Protein AF-A0A8H7N4Q5-F1 (afdb_monomer)

Organism: Bionectria ochroleuca (NCBI:txid29856)

Foldseek 3Di:
DLVVVVVVCVVCLVPDDLVVLLVVLVVLLVVCLVDVPPCPSSLVSNLSSLVSCLPDPHNLSSLVSLLCCQLRPQVPLVSNLVNLDVSSLVSDDLVSSLVSLVSSLVSVLVLLQVQQVVVVVDPDDDPDPRSHDLSNLLSSLVVLPDDPSYDLVRSLVSLLSQQVRDPQLSSLLSSLLSLLRSCVVVQHDPSSLVSCLVRLLQLLLAQHNNDRDDVVQLVQLVVLHDADFGDPDPDCSGSLSSLADDPPDQHRPSSLVSNLVSFQSQLVNVLSRQLSLCVSVPNNVCSVLDQRGHLCLQSLLSSVVSDDLLPDDPVSLCRLLSLLLCLLVPDPSLVVVLVVLVVPPVNCPDRSSVSSCVRRVDDNLRSCVSPLLVLQVSQQNLLPDDPPDPSSVPVLVVSLVSLLSQLVSCQQQVPQVSNVVSLVSRDFQAQPDDGRRPSSLVSLVVLLVVLVVQPDPVQVPDCPHGVNHGYDSLVSLLSNQHQHPDDLVSLLVSLVSLLVQLCVLQPDPDDSVVSLVVSLVSCVPRDDLVCLLSNLLNLLACVPAPDLVDGGSSNLSSNVSSLCSCVDPSNVPPPPDDDPVVVVSVVSVVVSLVCLCVRPDVSSVVSSVVNVVVVD

Solvent-accessible surface area (backbone atoms only — not comparable to full-atom values): 34608 Å² total; per-residue (Å²): 111,64,66,61,51,52,51,51,50,64,76,37,54,94,76,55,59,67,66,60,52,41,53,50,42,53,55,50,52,54,48,45,70,77,47,69,85,82,42,81,61,50,60,59,50,45,51,50,46,40,50,54,27,33,75,41,100,55,26,68,65,23,48,62,56,53,38,54,45,54,55,72,40,34,89,48,45,76,56,40,54,71,68,64,35,72,68,50,49,72,55,32,55,60,69,58,30,31,52,44,53,53,56,38,49,53,45,48,38,51,43,32,42,53,44,49,53,48,62,73,66,56,93,63,93,68,82,72,76,70,62,63,44,59,68,49,54,49,43,53,43,54,60,64,53,93,48,96,46,58,56,70,69,58,42,50,54,52,41,52,49,44,50,76,32,50,86,52,59,73,51,43,52,42,38,48,52,44,46,54,49,50,30,63,75,66,74,55,42,66,66,51,51,51,51,42,55,70,62,42,33,62,33,38,20,32,58,13,65,88,59,51,77,50,74,68,51,53,55,41,28,76,72,71,49,68,70,83,65,62,61,80,75,86,54,68,83,38,62,43,44,64,38,42,71,54,92,95,47,92,61,56,69,63,37,52,52,52,40,52,51,18,42,54,51,12,11,54,53,37,45,57,49,50,35,54,55,31,42,75,73,74,44,46,89,61,42,82,78,58,66,57,46,34,89,54,57,67,60,53,45,56,54,56,70,74,46,59,79,81,76,60,50,72,68,64,52,47,37,55,51,48,41,34,51,39,55,65,62,59,52,68,70,58,52,52,50,51,50,53,37,62,71,35,62,72,45,36,71,33,67,67,31,40,52,52,42,72,70,68,68,55,51,64,66,56,31,33,70,67,38,49,50,55,36,22,51,52,37,47,64,55,52,77,57,78,94,81,50,83,73,58,56,53,58,52,52,50,31,46,51,48,55,50,53,56,41,49,54,20,45,62,66,32,37,56,69,59,33,51,56,54,56,70,44,44,62,66,61,45,90,89,49,85,68,46,13,68,56,42,58,49,48,47,51,51,52,42,53,54,54,55,71,62,63,37,73,67,49,73,70,42,92,83,31,84,41,78,41,78,76,78,52,63,68,54,54,56,58,65,64,65,71,64,88,91,45,76,69,40,40,49,55,42,34,49,52,50,50,50,52,37,40,60,51,49,55,86,81,53,91,36,65,70,63,48,52,51,53,51,54,48,50,70,68,68,56,52,65,88,52,33,61,61,34,20,49,57,39,40,40,72,87,76,49,97,34,90,90,62,62,49,72,32,54,54,52,35,36,50,51,17,52,50,46,62,69,34,73,65,57,78,72,64,88,83,67,72,68,72,67,49,54,53,55,50,49,52,48,50,54,42,39,51,53,26,54,68,41,97,46,65,68,46,24,52,51,27,52,59,51,52,70,71,77,106

Sequence (616 aa):
MFDKIVSSLRLNRARLPPQLLAGLGISILRRIREDPVKIEGAYGLFYMIVRMLSDGPQPSLASPLIKEFIVEVPRASDWHQYLLSSHHLNQLEPQDAEAFIESLSGGIVEKLRLQKAREASETGHTVSESLLRVSTVKSVEQLLRGNSFTTPQKAVNILAEILRHSSHNEIQVAAIKALIGLLIDDGGNVEVFQLLEQYAMPIASALNERHPDIESEWKTASSGGELPLVDHSQDGHTVLGMLMPRKHKPCSDALLKLATRALRISSQTNSRWLVLFMEKYGFGNGASILPRIPTCPEKFLELLRQKAPHSISVEDFTMIRDYVLFLLDQPKDIREFTTYVQNNRKLASSNTGRHWLHLWSKTSKEALDLGGGWAAEMLASWGTTSQNDGKTSNISSMAEDFVLRMAEIAISRGDLALFDDIVSRIPANDPGGVQGSAGSGRVIKQLITRIDELRTPEWQADHHRRPFALPNTLHLRLRLLDLSHGDSGAVSAFAEMIVQLLREITTGGRLYYDEFEIIRTHIMATVPKQSAQSLAIALGSLDKLDSRATPTPADHLRTKLAAELLDSDKFNKENNSNGEAKEKTGLEIWEMLNKWSMSPIEEFRNLAWQMNAQVR

Mean predicted aligned error: 11.61 Å

Secondary structure (DSSP, 8-state):
-HHHHHHHHHHTGGGS-HHHHHHHHHHHHHHHHH-TTS-HHHHHHHHHHHHHHHTSS-GGGHHHHHHHHHHH-GGGHHHHHHHS-HHHHHHS-HHHHHHHHHHHHHHHHHHHHHHHHHHHH--S---PPPSS-HHHHHHHHHHHSS-TTS-HHHHHHHHHHHHHH---HHHHHHHHHHHHHHHHHTT--HHHHHHHHHHHHHHHTSS-TTSPPPHHHHHHHHTT-PPPPPP----TTSHHHHHSPPTTSPPPHHHHHHHHHHHHHHHHHHHHHHHHHHHHTT-GGGGGGPPP--S-HHHHHHHHHTS-GGG--HHHHHHHHHHHHHHHT--HHHHHHHHHHHH-HHHHHSHHHHHHHHHH---HHHHHHTTHHHHHHHHHHTTSS-TT-HHHHHHHHHHHHHHHHHHHHHHHHT-HHHHHHHHHHSPP--TTSS---HHHHHHHHHHHHHHHHH--HHHHH-TT-SSS----SHHHHHHT----TT-HHHHHHHHHHHHHHHHHHHTTS---HHHHHHHHHHHHHHS-HHHHHHHHHHHH-GGG-S-SSS--HHHHHHHHHHHHHHHSHHHHS---S-HHHHHHHHHHHHHHHHHHHT-SSHHHHHHHHHHHHHH-

Nearest PDB structures (foldseek):
  7n6g-assembly1_6D  TM=2.034E-01  e=8.774E-03  Chlamydomonas reinhardtii
  3vld-assembly1_A  TM=1.663E-01  e=3.682E-02  Saccharomyces cerevisiae S288C
  8fo9-assembly1_E  TM=1.716E-01  e=2.191E-01  Homo sapiens
  8fo9-assembly1_F  TM=1.733E-01  e=3.769E-01  Homo sapiens
  8amz-assembly1_N  TM=1.237E-01  e=2.027E-01  Spinacia oleracea

pLDDT: mean 83.38, std 12.18, range [40.94, 96.69]

Radius of gyration: 37.38 Å; Cα contacts (8 Å, |Δi|>4): 659; chains: 1; bounding box: 86×70×101 Å

Structure (mmCIF, N/CA/C/O backbone):
data_AF-A0A8H7N4Q5-F1
#
_entry.id   AF-A0A8H7N4Q5-F1
#
loop_
_atom_site.group_PDB
_atom_site.id
_atom_site.type_symbol
_atom_site.label_atom_id
_atom_site.label_alt_id
_atom_site.label_comp_id
_atom_site.label_asym_id
_atom_site.label_entity_id
_atom_site.label_seq_id
_atom_site.pdbx_PDB_ins_code
_atom_site.Cartn_x
_atom_site.Cartn_y
_atom_site.Cartn_z
_atom_site.occupancy
_atom_site.B_iso_or_equiv
_atom_site.auth_seq_id
_atom_site.auth_comp_id
_atom_site.auth_asym_id
_atom_site.auth_atom_id
_atom_site.pdbx_PDB_model_num
ATOM 1 N N . MET A 1 1 ? -49.657 16.319 34.314 1.00 62.94 1 MET A N 1
ATOM 2 C CA . MET A 1 1 ? -49.141 16.678 35.663 1.00 62.94 1 MET A CA 1
ATOM 3 C C . MET A 1 1 ? -47.708 17.197 35.577 1.00 62.94 1 MET A C 1
ATOM 5 O O . MET A 1 1 ? -47.465 18.291 36.067 1.00 62.94 1 MET A O 1
ATOM 9 N N . PHE A 1 2 ? -46.801 16.473 34.910 1.00 66.31 2 PHE A N 1
ATOM 10 C CA . PHE A 1 2 ? -45.410 16.892 34.692 1.00 66.31 2 PHE A CA 1
ATOM 11 C C . PHE A 1 2 ? -45.270 18.270 34.029 1.00 66.31 2 PHE A C 1
ATOM 13 O O . PHE A 1 2 ? -44.532 19.091 34.557 1.00 66.31 2 PHE A O 1
ATOM 20 N N . ASP A 1 3 ? -46.056 18.591 32.997 1.00 67.31 3 ASP A N 1
ATOM 21 C CA . ASP A 1 3 ? -45.980 19.913 32.346 1.00 67.31 3 ASP A CA 1
ATOM 22 C C . ASP A 1 3 ? -46.305 21.073 33.290 1.00 67.31 3 ASP A C 1
ATOM 24 O O . ASP A 1 3 ? -45.634 22.097 33.270 1.00 67.31 3 ASP A O 1
ATOM 28 N N . LYS A 1 4 ? -47.277 20.897 34.196 1.00 73.75 4 LYS A N 1
ATOM 29 C CA . LYS A 1 4 ? -47.608 21.913 35.210 1.00 73.75 4 LYS A CA 1
ATOM 30 C C . LYS A 1 4 ? -46.471 22.098 36.219 1.00 73.75 4 LYS A C 1
ATOM 32 O O . LYS A 1 4 ? -46.204 23.222 36.629 1.00 73.75 4 LYS A O 1
ATOM 37 N N . ILE A 1 5 ? -45.789 21.015 36.602 1.00 74.50 5 ILE A N 1
ATOM 38 C CA . ILE A 1 5 ? -44.610 21.067 37.483 1.00 74.50 5 ILE A CA 1
ATOM 39 C C . ILE A 1 5 ? -43.446 21.756 36.759 1.00 74.50 5 ILE A C 1
ATOM 41 O O . ILE A 1 5 ? -42.813 22.643 37.323 1.00 74.50 5 ILE A O 1
ATOM 45 N N . VAL A 1 6 ? -43.213 21.409 35.492 1.00 74.00 6 VAL A N 1
ATOM 46 C CA . VAL A 1 6 ? -42.196 22.016 34.623 1.00 74.00 6 VAL A CA 1
ATOM 47 C C . VAL A 1 6 ? -42.422 23.520 34.461 1.00 74.00 6 VAL A C 1
ATOM 49 O O . VAL A 1 6 ? -41.497 24.303 34.682 1.00 74.00 6 VAL A O 1
ATOM 52 N N . SER A 1 7 ? -43.646 23.945 34.140 1.00 75.69 7 SER A N 1
ATOM 53 C CA . SER A 1 7 ? -44.006 25.361 34.028 1.00 75.69 7 SER A CA 1
ATOM 54 C C . SER A 1 7 ? -43.791 26.108 35.346 1.00 75.69 7 SER A C 1
ATOM 56 O O . SER A 1 7 ? -43.172 27.171 35.346 1.00 75.69 7 SER A O 1
ATOM 58 N N . SER A 1 8 ? -44.222 25.536 36.475 1.00 78.44 8 SER A N 1
ATOM 59 C CA . SER A 1 8 ? -44.041 26.141 37.801 1.00 78.44 8 SER A CA 1
ATOM 60 C C . SER A 1 8 ? -42.573 26.259 38.215 1.00 78.44 8 SER A C 1
ATOM 62 O O . SER A 1 8 ? -42.184 27.285 38.773 1.00 78.44 8 SER A O 1
ATOM 64 N N . LEU A 1 9 ? -41.741 25.254 37.921 1.00 80.75 9 LEU A N 1
ATOM 65 C CA . LEU A 1 9 ? -40.300 25.297 38.196 1.00 80.75 9 LEU A CA 1
ATOM 66 C C . LEU A 1 9 ? -39.594 26.351 37.334 1.00 80.75 9 LEU A C 1
ATOM 68 O O . LEU A 1 9 ? -38.757 27.093 37.842 1.00 80.75 9 LEU A O 1
ATOM 72 N N . ARG A 1 10 ? -39.970 26.485 36.055 1.00 76.69 10 ARG A N 1
ATOM 73 C CA . ARG A 1 10 ? -39.431 27.536 35.172 1.00 76.69 10 ARG A CA 1
ATOM 74 C C . ARG A 1 10 ? -39.797 28.939 35.655 1.00 76.69 10 ARG A C 1
ATOM 76 O O . ARG A 1 10 ? -38.920 29.794 35.721 1.00 76.69 10 ARG A O 1
ATOM 83 N N . LEU A 1 11 ? -41.057 29.154 36.037 1.00 80.50 11 LEU A N 1
ATOM 84 C CA . LEU A 1 11 ? -41.556 30.436 36.555 1.00 80.50 11 LEU A CA 1
ATOM 85 C C . LEU A 1 11 ? -40.876 30.857 37.867 1.00 80.50 11 LEU A C 1
ATOM 87 O O . LEU A 1 11 ? -40.708 32.047 38.111 1.00 80.50 11 LEU A O 1
ATOM 91 N N . ASN A 1 12 ? -40.461 29.896 38.698 1.00 80.00 12 ASN A N 1
ATOM 92 C CA . ASN A 1 12 ? -39.886 30.161 40.020 1.00 80.00 12 ASN A CA 1
ATOM 93 C C . ASN A 1 12 ? -38.372 29.928 40.107 1.00 80.00 12 ASN A C 1
ATOM 95 O O . ASN A 1 12 ? -37.821 29.956 41.205 1.00 80.00 12 ASN A O 1
ATOM 99 N N . ARG A 1 13 ? -37.678 29.741 38.977 1.00 76.81 13 ARG A N 1
ATOM 100 C CA . ARG A 1 13 ? -36.248 29.390 38.936 1.00 76.81 13 ARG A CA 1
ATOM 101 C C . ARG A 1 13 ? -35.364 30.301 39.797 1.00 76.81 13 ARG A C 1
ATOM 103 O O . ARG A 1 13 ? -34.498 29.805 40.501 1.00 76.81 13 ARG A O 1
ATOM 110 N N . ALA A 1 14 ? -35.604 31.612 39.778 1.00 74.75 14 ALA A N 1
ATOM 111 C CA . ALA A 1 14 ? -34.813 32.587 40.537 1.00 74.75 14 ALA A CA 1
ATOM 112 C C . ALA A 1 14 ? -35.084 32.581 42.057 1.00 74.75 14 ALA A C 1
ATOM 114 O O . ALA A 1 14 ? -34.340 33.199 42.811 1.00 74.75 14 ALA A O 1
ATOM 115 N N . ARG A 1 15 ? -36.161 31.927 42.513 1.00 80.81 15 ARG A N 1
ATOM 116 C CA . ARG A 1 15 ? -36.618 31.931 43.915 1.00 80.81 15 ARG A CA 1
ATOM 117 C C . ARG A 1 15 ? -36.432 30.589 44.621 1.00 80.81 15 ARG A C 1
ATOM 119 O O . ARG A 1 15 ? -36.714 30.495 45.811 1.00 80.81 15 ARG A O 1
ATOM 126 N N . LEU A 1 16 ? -36.008 29.550 43.902 1.00 83.06 16 LEU A N 1
ATOM 127 C CA . LEU A 1 16 ? -35.863 28.204 44.445 1.00 83.06 16 LEU A CA 1
ATOM 128 C C . LEU A 1 16 ? -34.433 27.981 44.962 1.00 83.06 16 LEU A C 1
ATOM 130 O O . LEU A 1 16 ? -33.490 28.082 44.177 1.00 83.06 16 LEU A O 1
ATOM 134 N N . PRO A 1 17 ? -34.257 27.631 46.251 1.00 88.81 17 PRO A N 1
ATOM 135 C CA . PRO A 1 17 ? -32.972 27.195 46.779 1.00 88.81 17 PRO A CA 1
ATOM 136 C C . PRO A 1 17 ? -32.416 25.996 45.988 1.00 88.81 17 PRO A C 1
ATOM 138 O O . PRO A 1 17 ? -33.140 25.006 45.811 1.00 88.81 17 PRO A O 1
ATOM 141 N N . PRO A 1 18 ? -31.141 26.028 45.555 1.00 88.25 18 PRO A N 1
ATOM 142 C CA . PRO A 1 18 ? -30.513 24.929 44.820 1.00 88.25 18 PRO A CA 1
ATOM 143 C C . PRO A 1 18 ? -30.607 23.574 45.537 1.00 88.25 18 PRO A C 1
ATOM 145 O O . PRO A 1 18 ? -30.792 22.541 44.901 1.00 88.25 18 PRO A O 1
ATOM 148 N N . GLN A 1 19 ? -30.571 23.564 46.871 1.00 90.44 19 GLN A N 1
ATOM 149 C CA . GLN A 1 19 ? -30.644 22.345 47.680 1.00 90.44 19 GLN A CA 1
ATOM 150 C C . GLN A 1 19 ? -32.019 21.667 47.589 1.00 90.44 19 GLN A C 1
ATOM 152 O O . GLN A 1 19 ? -32.104 20.440 47.563 1.00 90.44 19 GLN A O 1
ATOM 157 N N . LEU A 1 20 ? -33.102 22.449 47.490 1.00 89.50 20 LEU A N 1
ATOM 158 C CA . LEU A 1 20 ? -34.448 21.901 47.300 1.00 89.50 20 LEU A CA 1
ATOM 159 C C . LEU A 1 20 ? -34.611 21.310 45.896 1.00 89.50 20 LEU A C 1
ATOM 161 O O . LEU A 1 20 ? -35.220 20.251 45.744 1.00 89.50 20 LEU A O 1
ATOM 165 N N . LEU A 1 21 ? -34.028 21.957 44.881 1.00 90.06 21 LEU A N 1
ATOM 166 C CA . LEU A 1 21 ? -33.982 21.421 43.519 1.00 90.06 21 LEU A CA 1
ATOM 167 C C . LEU A 1 21 ? -33.181 20.113 43.456 1.00 90.06 21 LEU A C 1
ATOM 169 O O . LEU A 1 21 ? -33.646 19.151 42.847 1.00 90.06 21 LEU A O 1
ATOM 173 N N . ALA A 1 22 ? -32.034 20.043 44.137 1.00 91.38 22 ALA A N 1
ATOM 174 C CA . ALA A 1 22 ? -31.241 18.821 44.240 1.00 91.38 22 ALA A CA 1
ATOM 175 C C . ALA A 1 22 ? -32.024 17.691 44.931 1.00 91.38 22 ALA A C 1
ATOM 177 O O . ALA A 1 22 ? -32.114 16.589 44.391 1.00 91.38 22 ALA A O 1
ATOM 178 N N . GLY A 1 23 ? -32.679 17.973 46.063 1.00 91.56 23 GLY A N 1
ATOM 179 C CA . GLY A 1 23 ? -33.530 17.003 46.762 1.00 91.56 23 GLY A CA 1
ATOM 180 C C . GLY A 1 23 ? -34.697 16.492 45.906 1.00 91.56 23 GLY A C 1
ATOM 181 O O . GLY A 1 23 ? -34.999 15.295 45.908 1.00 91.56 23 GLY A O 1
ATOM 182 N N . LEU A 1 24 ? -35.316 17.371 45.110 1.00 90.25 24 LEU A N 1
ATOM 183 C CA . LEU A 1 24 ? -36.332 16.976 44.133 1.00 90.25 24 LEU A CA 1
ATOM 184 C C . LEU A 1 24 ? -35.741 16.065 43.044 1.00 90.25 24 LEU A C 1
ATOM 186 O O . LEU A 1 24 ? -36.353 15.052 42.703 1.00 90.25 24 LEU A O 1
ATOM 190 N N . GLY A 1 25 ? -34.544 16.390 42.546 1.00 91.31 25 GLY A N 1
ATOM 191 C CA . GLY A 1 25 ? -33.786 15.566 41.604 1.00 91.31 25 GLY A CA 1
ATOM 192 C C . GLY A 1 25 ? -33.529 14.151 42.128 1.00 91.31 25 GLY A C 1
ATOM 193 O O . GLY A 1 25 ? -33.830 13.190 41.423 1.00 91.31 25 GLY A O 1
ATOM 194 N N . ILE A 1 26 ? -33.083 14.010 43.384 1.00 92.50 26 ILE A N 1
ATOM 195 C CA . ILE A 1 26 ? -32.882 12.706 44.051 1.00 92.50 26 ILE A CA 1
ATOM 196 C C . ILE A 1 26 ? -34.194 11.913 44.093 1.00 92.50 26 ILE A C 1
ATOM 198 O O . ILE A 1 26 ? -34.231 10.723 43.775 1.00 92.50 26 ILE A O 1
ATOM 202 N N . SER A 1 27 ? -35.295 12.568 44.473 1.00 90.31 27 SER A N 1
ATOM 203 C CA . SER A 1 27 ? -36.607 11.920 44.575 1.00 90.31 27 SER A CA 1
ATOM 204 C C . SER A 1 27 ? -37.104 11.399 43.222 1.00 90.31 27 SER A C 1
ATOM 206 O O . SER A 1 27 ? -37.611 10.280 43.131 1.00 90.31 27 SER A O 1
ATOM 208 N N . ILE A 1 28 ? -36.913 12.181 42.155 1.00 89.38 28 ILE A N 1
ATOM 209 C CA . ILE A 1 28 ? -37.275 11.778 40.791 1.00 89.38 28 ILE A CA 1
ATOM 210 C C . ILE A 1 28 ? -36.372 10.652 40.302 1.00 89.38 28 ILE A C 1
ATOM 212 O O . ILE A 1 28 ? -36.878 9.683 39.744 1.00 89.38 28 ILE A O 1
ATOM 216 N N . LEU A 1 29 ? -35.066 10.743 40.546 1.00 89.56 29 LEU A N 1
ATOM 217 C CA . LEU A 1 29 ? -34.111 9.715 40.149 1.00 89.56 29 LEU A CA 1
ATOM 218 C C . LEU A 1 29 ? -34.430 8.359 40.781 1.00 89.56 29 LEU A C 1
ATOM 220 O O . LEU A 1 29 ? -34.470 7.342 40.093 1.00 89.56 29 LEU A O 1
ATOM 224 N N . ARG A 1 30 ? -34.726 8.350 42.083 1.00 89.12 30 ARG A N 1
ATOM 225 C CA . ARG A 1 30 ? -35.171 7.148 42.792 1.00 89.12 30 ARG A CA 1
ATOM 226 C C . ARG A 1 30 ? -36.423 6.554 42.150 1.00 89.12 30 ARG A C 1
ATOM 228 O O . ARG A 1 30 ? -36.472 5.356 41.897 1.00 89.12 30 ARG A O 1
ATOM 235 N N . ARG A 1 31 ? -37.389 7.399 41.787 1.00 86.19 31 ARG A N 1
ATOM 236 C CA . ARG A 1 31 ? -38.622 6.957 41.127 1.00 86.19 31 ARG A CA 1
ATOM 237 C C . ARG A 1 31 ? -38.391 6.407 39.714 1.00 86.19 31 ARG A C 1
ATOM 239 O O . ARG A 1 31 ? -39.051 5.449 39.331 1.00 86.19 31 ARG A O 1
ATOM 246 N N . ILE A 1 32 ? -37.447 6.979 38.961 1.00 87.06 32 ILE A N 1
ATOM 247 C CA . ILE A 1 32 ? -37.017 6.465 37.648 1.00 87.06 32 ILE A CA 1
ATOM 248 C C . ILE A 1 32 ? -36.441 5.049 37.779 1.00 87.06 32 ILE A C 1
ATOM 250 O O . ILE A 1 32 ? -36.684 4.211 36.916 1.00 87.06 32 ILE A O 1
ATOM 254 N N . ARG A 1 33 ? -35.689 4.770 38.849 1.00 84.25 33 ARG A N 1
ATOM 255 C CA . ARG A 1 33 ? -35.104 3.442 39.092 1.00 84.25 33 ARG A CA 1
ATOM 256 C C . ARG A 1 33 ? -36.136 2.399 39.500 1.00 84.25 33 ARG A C 1
ATOM 258 O O . ARG A 1 33 ? -36.016 1.249 39.098 1.00 84.25 33 ARG A O 1
ATOM 265 N N . GLU A 1 34 ? -37.123 2.798 40.298 1.00 84.50 34 GLU A N 1
ATOM 266 C CA . GLU A 1 34 ? -38.182 1.907 40.782 1.00 84.50 34 GLU A CA 1
ATOM 267 C C . GLU A 1 34 ? -39.149 1.480 39.659 1.00 84.50 34 GLU A C 1
ATOM 269 O O . GLU A 1 34 ? -39.581 0.329 39.643 1.00 84.50 34 GLU A O 1
ATOM 274 N N . ASP A 1 35 ? -39.480 2.367 38.707 1.00 78.12 35 ASP A N 1
ATOM 275 C CA . ASP A 1 35 ? -40.382 2.054 37.581 1.00 78.12 35 ASP A CA 1
ATOM 276 C C . ASP A 1 35 ? -39.985 2.802 36.281 1.00 78.12 35 ASP A C 1
ATOM 278 O O . ASP A 1 35 ? -40.577 3.832 35.936 1.00 78.12 35 ASP A O 1
ATOM 282 N N . PRO A 1 36 ? -38.981 2.303 35.532 1.00 65.44 36 PRO A N 1
ATOM 283 C CA . PRO A 1 36 ? -38.432 2.991 34.359 1.00 65.44 36 PRO A CA 1
ATOM 284 C C . PRO A 1 36 ? -39.371 3.025 33.139 1.00 65.44 36 PRO A C 1
ATOM 286 O O . PRO A 1 36 ? -39.153 3.821 32.231 1.00 65.44 36 PRO A O 1
ATOM 289 N N . VAL A 1 37 ? -40.414 2.185 33.091 1.00 59.22 37 VAL A N 1
ATOM 290 C CA . VAL A 1 37 ? -41.294 2.036 31.911 1.00 59.22 37 VAL A CA 1
ATOM 291 C C . VAL A 1 37 ? -42.506 2.976 31.965 1.00 59.22 37 VAL A C 1
ATOM 293 O O . VAL A 1 37 ? -43.050 3.334 30.925 1.00 59.22 37 VAL A O 1
ATOM 296 N N . LYS A 1 38 ? -42.937 3.423 33.155 1.00 63.50 38 LYS A N 1
ATOM 297 C CA . LYS A 1 38 ? -44.195 4.182 33.316 1.00 63.50 38 LYS A CA 1
ATOM 298 C C . LYS A 1 38 ? -44.069 5.704 33.341 1.00 63.50 38 LYS A C 1
ATOM 300 O O . LYS A 1 38 ? -45.084 6.383 33.504 1.00 63.50 38 LYS A O 1
ATOM 305 N N . ILE A 1 39 ? -42.867 6.271 33.225 1.00 64.88 39 ILE A N 1
ATOM 306 C CA . ILE A 1 39 ? -42.674 7.709 33.462 1.00 64.88 39 ILE A CA 1
ATOM 307 C C . ILE A 1 39 ? -41.855 8.375 32.357 1.00 64.88 39 ILE A C 1
ATOM 309 O O . ILE A 1 39 ? -40.811 8.970 32.598 1.00 64.88 39 ILE A O 1
ATOM 313 N N . GLU A 1 40 ? -42.381 8.338 31.135 1.00 60.47 40 GLU A N 1
ATOM 314 C CA . GLU A 1 40 ? -41.796 8.983 29.949 1.00 60.47 40 GLU A CA 1
ATOM 315 C C . GLU A 1 40 ? -41.497 10.488 30.177 1.00 60.47 40 GLU A C 1
ATOM 317 O O . GLU A 1 40 ? -40.496 11.020 29.703 1.00 60.47 40 GLU A O 1
ATOM 322 N N . GLY A 1 41 ? -42.287 11.163 31.026 1.00 74.56 41 GLY A N 1
ATOM 323 C CA . GLY A 1 41 ? -42.053 12.552 31.447 1.00 74.56 41 GLY A CA 1
ATOM 324 C C . GLY A 1 41 ? -41.013 12.760 32.562 1.00 74.56 41 GLY A C 1
ATOM 325 O O . GLY A 1 41 ? -40.588 13.895 32.786 1.00 74.56 41 GLY A O 1
ATOM 326 N N . ALA A 1 42 ? -40.583 11.711 33.276 1.00 83.56 42 ALA A N 1
ATOM 327 C CA . ALA A 1 42 ? -39.616 11.845 34.371 1.00 83.56 42 ALA A CA 1
ATOM 328 C C . ALA A 1 42 ? -38.197 12.090 33.872 1.00 83.56 42 ALA A C 1
ATOM 330 O O . ALA A 1 42 ? -37.493 12.868 34.507 1.00 83.56 42 ALA A O 1
ATOM 331 N N . TYR A 1 43 ? -37.789 11.501 32.743 1.00 87.00 43 TYR A N 1
ATOM 332 C CA . TYR A 1 43 ? -36.478 11.787 32.152 1.00 87.00 43 TYR A CA 1
ATOM 333 C C . TYR A 1 43 ? -36.357 13.260 31.755 1.00 87.00 43 TYR A C 1
ATOM 335 O O . TYR A 1 43 ? -35.387 13.920 32.122 1.00 87.00 43 TYR A O 1
ATOM 343 N N . GLY A 1 44 ? -37.391 13.810 31.107 1.00 85.62 44 GLY A N 1
ATOM 344 C CA . GLY A 1 44 ? -37.446 15.230 30.757 1.00 85.62 44 GLY A CA 1
ATOM 345 C C . GLY A 1 44 ? -37.467 16.151 31.981 1.00 85.62 44 GLY A C 1
ATOM 346 O O . GLY A 1 44 ? -36.756 17.157 32.005 1.00 85.62 44 GLY A O 1
ATOM 347 N N . LEU A 1 45 ? -38.233 15.803 33.025 1.00 86.69 45 LEU A N 1
ATOM 348 C CA . LEU A 1 45 ? -38.246 16.567 34.277 1.00 86.69 45 LEU A CA 1
ATOM 349 C C . LEU A 1 45 ? -36.889 16.503 34.995 1.00 86.69 45 LEU A C 1
ATOM 351 O O . LEU A 1 45 ? -36.400 17.532 35.457 1.00 86.69 45 LEU A O 1
ATOM 355 N N . PHE A 1 46 ? -36.275 15.320 35.064 1.00 90.69 46 PHE A N 1
ATOM 356 C CA . PHE A 1 46 ? -34.955 15.116 35.652 1.00 90.69 46 PHE A CA 1
ATOM 357 C C . PHE A 1 46 ? -33.890 15.927 34.911 1.00 90.69 46 PHE A C 1
ATOM 359 O O . PHE A 1 46 ? -33.180 16.712 35.536 1.00 90.69 46 PHE A O 1
ATOM 366 N N . TYR A 1 47 ? -33.846 15.825 33.579 1.00 89.31 47 TYR A N 1
ATOM 367 C CA . TYR A 1 47 ? -32.955 16.617 32.732 1.00 89.31 47 TYR A CA 1
ATOM 368 C C . TYR A 1 47 ? -33.131 18.121 32.965 1.00 89.31 47 TYR A C 1
ATOM 370 O O . TYR A 1 47 ? -32.151 18.849 33.109 1.00 89.31 47 TYR A O 1
ATOM 378 N N . MET A 1 48 ? -34.374 18.600 33.053 1.00 87.88 48 MET A N 1
ATOM 379 C CA . MET A 1 48 ? -34.640 20.011 33.322 1.00 87.88 48 MET A CA 1
ATOM 380 C C . MET A 1 48 ? -34.126 20.444 34.702 1.00 87.88 48 MET A C 1
ATOM 382 O O . MET A 1 48 ? -33.555 21.527 34.809 1.00 87.88 48 MET A O 1
ATOM 386 N N . ILE A 1 49 ? -34.320 19.630 35.744 1.00 89.94 49 ILE A N 1
ATOM 387 C CA . ILE A 1 49 ? -33.817 19.928 37.095 1.00 89.94 49 ILE A CA 1
ATOM 388 C C . ILE A 1 49 ? -32.294 19.979 37.096 1.00 89.94 49 ILE A C 1
ATOM 390 O O . ILE A 1 49 ? -31.728 20.947 37.597 1.00 89.94 49 ILE A O 1
ATOM 394 N N . VAL A 1 50 ? -31.643 18.986 36.487 1.00 90.88 50 VAL A N 1
ATOM 395 C CA . VAL A 1 50 ? -30.187 18.972 36.327 1.00 90.88 50 VAL A CA 1
ATOM 396 C C . VAL A 1 50 ? -29.724 20.236 35.614 1.00 90.88 50 VAL A C 1
ATOM 398 O O . VAL A 1 50 ? -28.866 20.936 36.131 1.00 90.88 50 VAL A O 1
ATOM 401 N N . ARG A 1 51 ? -30.347 20.602 34.491 1.00 89.44 51 ARG A N 1
ATOM 402 C CA . ARG A 1 51 ? -29.994 21.816 33.748 1.00 89.44 51 ARG A CA 1
ATOM 403 C C . ARG A 1 51 ? -30.175 23.090 34.578 1.00 89.44 51 ARG A C 1
ATOM 405 O O . ARG A 1 51 ? -29.339 23.981 34.510 1.00 89.44 51 ARG A O 1
ATOM 412 N N . MET A 1 52 ? -31.238 23.184 35.379 1.00 88.12 52 MET A N 1
ATOM 413 C CA . MET A 1 52 ? -31.445 24.324 36.281 1.00 88.12 52 MET A CA 1
ATOM 414 C C . MET A 1 52 ? -30.368 24.418 37.365 1.00 88.12 52 MET A C 1
ATOM 416 O O . MET A 1 52 ? -29.995 25.532 37.727 1.00 88.12 52 MET A O 1
ATOM 420 N N . LEU A 1 53 ? -29.888 23.279 37.871 1.00 90.44 53 LEU A N 1
ATOM 421 C CA . LEU A 1 53 ? -28.776 23.221 38.818 1.00 90.44 53 LEU A CA 1
ATOM 422 C C . LEU A 1 53 ? -27.457 23.603 38.137 1.00 90.44 53 LEU A C 1
ATOM 424 O O . LEU A 1 53 ? -26.758 24.471 38.646 1.00 90.44 53 LEU A O 1
ATOM 428 N N . SER A 1 54 ? -27.161 23.023 36.969 1.00 90.12 54 SER A N 1
ATOM 429 C CA . SER A 1 54 ? -25.952 23.296 36.181 1.00 90.12 54 SER A CA 1
ATOM 430 C C . SER A 1 54 ? -25.833 24.757 35.744 1.00 90.12 54 SER A C 1
ATOM 432 O O . SER A 1 54 ? -24.731 25.281 35.694 1.00 90.12 54 SER A O 1
ATOM 434 N N . ASP A 1 55 ? -26.951 25.420 35.446 1.00 88.88 55 ASP A N 1
ATOM 435 C CA . ASP A 1 55 ? -26.996 26.844 35.092 1.00 88.88 55 ASP A CA 1
ATOM 436 C C . ASP A 1 55 ? -27.266 27.749 36.325 1.00 88.88 55 ASP A C 1
ATOM 438 O O . ASP A 1 55 ? -27.693 28.900 36.185 1.00 88.88 55 ASP A O 1
ATOM 442 N N . GLY A 1 56 ? -27.190 27.194 37.536 1.00 86.81 56 GLY A N 1
ATOM 443 C CA . GLY A 1 56 ? -27.500 27.864 38.797 1.00 86.81 56 GLY A CA 1
ATOM 444 C C . GLY A 1 56 ? -26.253 28.370 39.534 1.00 86.81 56 GLY A C 1
ATOM 445 O O . GLY A 1 56 ? -25.136 28.205 39.058 1.00 86.81 56 GLY A O 1
ATOM 446 N N . PRO A 1 57 ? -26.418 28.958 40.734 1.00 85.38 57 PRO A N 1
ATOM 447 C CA . PRO A 1 57 ? -25.298 29.477 41.527 1.00 85.38 57 PRO A CA 1
ATOM 448 C C . PRO A 1 57 ? -24.430 28.383 42.177 1.00 85.38 57 PRO A C 1
ATOM 450 O O . PRO A 1 57 ? -23.368 28.693 42.702 1.00 85.38 57 PRO A O 1
ATOM 453 N N . GLN A 1 58 ? -24.889 27.124 42.199 1.00 88.94 58 GLN A N 1
ATOM 454 C CA . GLN A 1 58 ? -24.163 25.970 42.752 1.00 88.94 58 GLN A CA 1
ATOM 455 C C . GLN A 1 58 ? -24.226 24.781 41.775 1.00 88.94 58 GLN A C 1
ATOM 457 O O . GLN A 1 58 ? -24.955 23.814 42.023 1.00 88.94 58 GLN A O 1
ATOM 462 N N . PRO A 1 59 ? -23.496 24.850 40.648 1.00 90.12 59 PRO A N 1
ATOM 463 C CA . PRO A 1 59 ? -23.560 23.842 39.591 1.00 90.12 59 PRO A CA 1
ATOM 464 C C . PRO A 1 59 ? -23.077 22.456 40.037 1.00 90.12 59 PRO A C 1
ATOM 466 O O . PRO A 1 59 ? -23.567 21.451 39.521 1.00 90.12 59 PRO A O 1
ATOM 469 N N . SER A 1 60 ? -22.208 22.372 41.049 1.00 91.56 60 SER A N 1
ATOM 470 C CA . SER A 1 60 ? -21.695 21.111 41.609 1.00 91.56 60 SER A CA 1
ATOM 471 C C . SER A 1 60 ? -22.772 20.214 42.233 1.00 91.56 60 SER A C 1
ATOM 473 O O . SER A 1 60 ? -22.596 18.999 42.304 1.00 91.56 60 SER A O 1
ATOM 475 N N . LEU A 1 61 ? -23.939 20.760 42.602 1.00 92.31 61 LEU A N 1
ATOM 476 C CA . LEU A 1 61 ? -25.078 19.965 43.082 1.00 92.31 61 LEU A CA 1
ATOM 477 C C . LEU A 1 61 ? -25.703 19.076 41.993 1.00 92.31 61 LEU A C 1
ATOM 479 O O . LEU A 1 61 ? -26.404 18.115 42.313 1.00 92.31 61 LEU A O 1
ATOM 483 N N . ALA A 1 62 ? -25.467 19.380 40.714 1.00 93.00 62 ALA A N 1
ATOM 484 C CA . ALA A 1 62 ? -25.914 18.547 39.602 1.00 93.00 62 ALA A CA 1
ATOM 485 C C . ALA A 1 62 ? -25.045 17.287 39.427 1.00 93.00 62 ALA A C 1
ATOM 487 O O . ALA A 1 62 ? -25.554 16.245 39.010 1.00 93.00 62 ALA A O 1
ATOM 488 N N . SER A 1 63 ? -23.758 17.361 39.776 1.00 91.69 63 SER A N 1
ATOM 489 C CA . SER A 1 63 ? -22.756 16.328 39.489 1.00 91.69 63 SER A CA 1
ATOM 490 C C . SER A 1 63 ? -23.102 14.947 40.076 1.00 91.69 63 SER A C 1
ATOM 492 O O . SER A 1 63 ? -23.072 13.964 39.326 1.00 91.69 63 SER A O 1
ATOM 494 N N . PRO A 1 64 ? -23.516 14.815 41.359 1.00 92.25 64 PRO A N 1
ATOM 495 C CA . PRO A 1 64 ? -23.922 13.522 41.911 1.00 92.25 64 PRO A CA 1
ATOM 496 C C . PRO A 1 64 ? -25.135 12.934 41.186 1.00 92.25 64 PRO A C 1
ATOM 498 O O . PRO A 1 64 ? -25.127 11.751 40.865 1.00 92.25 64 PRO A O 1
ATOM 501 N N . LEU A 1 65 ? -26.135 13.765 40.862 1.00 92.12 65 LEU A N 1
ATOM 502 C CA . LEU A 1 65 ? -27.353 13.340 40.165 1.00 92.12 65 LEU A CA 1
ATOM 503 C C . LEU A 1 65 ? -27.042 12.803 38.767 1.00 92.12 65 LEU A C 1
ATOM 505 O O . LEU A 1 65 ? -27.543 11.745 38.390 1.00 92.12 65 LEU A O 1
ATOM 509 N N . ILE A 1 66 ? -26.203 13.515 38.008 1.00 91.62 66 ILE A N 1
ATOM 510 C CA . ILE A 1 66 ? -25.789 13.104 36.663 1.00 91.62 66 ILE A CA 1
ATOM 511 C C . ILE A 1 66 ? -25.053 11.766 36.726 1.00 91.62 66 ILE A C 1
ATOM 513 O O . ILE A 1 66 ? -25.415 10.840 35.999 1.00 91.62 66 ILE A O 1
ATOM 517 N N . LYS A 1 67 ? -24.063 11.639 37.621 1.00 90.38 67 LYS A N 1
ATOM 518 C CA . LYS A 1 67 ? -23.313 10.391 37.811 1.00 90.38 67 LYS A CA 1
ATOM 519 C C . LYS A 1 67 ? -24.251 9.227 38.106 1.00 90.38 67 LYS A C 1
ATOM 521 O O . LYS A 1 67 ? -24.195 8.200 37.436 1.00 90.38 67 LYS A O 1
ATOM 526 N N . GLU A 1 68 ? -25.094 9.377 39.119 1.00 90.19 68 GLU A N 1
ATOM 527 C CA . GLU A 1 68 ? -25.965 8.300 39.576 1.00 90.19 68 GLU A CA 1
ATOM 528 C C . GLU A 1 68 ? -27.023 7.927 38.528 1.00 90.19 68 GLU A C 1
ATOM 530 O O . GLU A 1 68 ? -27.421 6.765 38.456 1.00 90.19 68 GLU A O 1
ATOM 535 N N . PHE A 1 69 ? -27.478 8.878 37.708 1.00 89.50 69 PHE A N 1
ATOM 536 C CA . PHE A 1 69 ? -28.365 8.593 36.582 1.00 89.50 69 PHE A CA 1
ATOM 537 C C . PHE A 1 69 ? -27.657 7.768 35.508 1.00 89.50 69 PHE A C 1
ATOM 539 O O . PHE A 1 69 ? -28.171 6.735 35.094 1.00 89.50 69 PHE A O 1
ATOM 546 N N . ILE A 1 70 ? -26.449 8.169 35.117 1.00 88.00 70 ILE A N 1
ATOM 547 C CA . ILE A 1 70 ? -25.686 7.497 34.061 1.00 88.00 70 ILE A CA 1
ATOM 548 C C . ILE A 1 70 ? -25.280 6.076 34.459 1.00 88.00 70 ILE A C 1
ATOM 550 O O . ILE A 1 70 ? -25.388 5.148 33.657 1.00 88.00 70 ILE A O 1
ATOM 554 N N . VAL A 1 71 ? -24.796 5.912 35.692 1.00 85.75 71 VAL A N 1
ATOM 555 C CA . VAL A 1 71 ? -24.265 4.637 36.191 1.00 85.75 71 VAL A CA 1
ATOM 556 C C . VAL A 1 71 ? -25.387 3.640 36.498 1.00 85.75 71 VAL A C 1
ATOM 558 O O . VAL A 1 71 ? -25.214 2.445 36.268 1.00 85.75 71 VAL A O 1
ATOM 561 N N . GLU A 1 72 ? -26.541 4.102 36.990 1.00 86.38 72 GLU A N 1
ATOM 562 C CA . GLU A 1 72 ? -27.622 3.210 37.442 1.00 86.38 72 GLU A CA 1
ATOM 563 C C . GLU A 1 72 ? -28.796 3.079 36.461 1.00 86.38 72 GLU A C 1
ATOM 565 O O . GLU A 1 72 ? -29.649 2.216 36.657 1.00 86.38 72 GLU A O 1
ATOM 570 N N . VAL A 1 73 ? -28.869 3.895 35.403 1.00 84.44 73 VAL A N 1
ATOM 571 C CA . VAL A 1 73 ? -29.981 3.867 34.432 1.00 84.44 73 VAL A CA 1
ATOM 572 C C . VAL A 1 73 ? -29.469 3.630 32.999 1.00 84.44 73 VAL A C 1
ATOM 574 O O . VAL A 1 73 ? -29.666 4.459 32.112 1.00 84.44 73 VAL A O 1
ATOM 577 N N . PRO A 1 74 ? -28.857 2.466 32.697 1.00 79.81 74 PRO A N 1
ATOM 578 C CA . PRO A 1 74 ? -28.196 2.218 31.409 1.00 79.81 74 PRO A CA 1
ATOM 579 C C . PRO A 1 74 ? -29.120 2.314 30.185 1.00 79.81 74 PRO A C 1
ATOM 581 O O . PRO A 1 74 ? -28.654 2.606 29.084 1.00 79.81 74 PRO A O 1
ATOM 584 N N . ARG A 1 75 ? -30.433 2.099 30.356 1.00 78.69 75 ARG A N 1
ATOM 585 C CA . ARG A 1 75 ? -31.434 2.178 29.277 1.00 78.69 75 ARG A CA 1
ATOM 586 C C . ARG A 1 75 ? -31.674 3.604 28.763 1.00 78.69 75 ARG A C 1
ATOM 588 O O . ARG A 1 75 ? -32.171 3.750 27.652 1.00 78.69 75 ARG A O 1
ATOM 595 N N . ALA A 1 76 ? -31.295 4.638 29.517 1.00 82.81 76 ALA A N 1
ATOM 596 C CA . ALA A 1 76 ? -31.528 6.041 29.174 1.00 82.81 76 ALA A CA 1
ATOM 597 C C . ALA A 1 76 ? -30.366 6.675 28.378 1.00 82.81 76 ALA A C 1
ATOM 599 O O . ALA A 1 76 ? -30.083 7.864 28.530 1.00 82.81 76 ALA A O 1
ATOM 600 N N . SER A 1 77 ? -29.696 5.902 27.512 1.00 77.50 77 SER A N 1
ATOM 601 C CA . SER A 1 77 ? -28.503 6.345 26.767 1.00 77.50 77 SER A CA 1
ATOM 602 C C . SER A 1 77 ? -28.665 7.664 26.024 1.00 77.50 77 SER A C 1
ATOM 604 O O . SER A 1 77 ? -27.716 8.441 25.948 1.00 77.50 77 SER A O 1
ATOM 606 N N . ASP A 1 78 ? -29.852 7.911 25.480 1.00 82.00 78 ASP A N 1
ATOM 607 C CA . ASP A 1 78 ? -30.128 9.102 24.678 1.00 82.00 78 ASP A CA 1
ATOM 608 C C . ASP A 1 78 ? -30.099 10.351 25.573 1.00 82.00 78 ASP A C 1
ATOM 610 O O . ASP A 1 78 ? -29.591 11.399 25.188 1.00 82.00 78 ASP A O 1
ATOM 614 N N . TRP A 1 79 ? -30.527 10.205 26.832 1.00 85.06 79 TRP A N 1
ATOM 615 C CA . TRP A 1 79 ? -30.443 11.243 27.858 1.00 85.06 79 TRP A CA 1
ATOM 616 C C . TRP A 1 79 ? -29.032 11.415 28.419 1.00 85.06 79 TRP A C 1
ATOM 618 O O . TRP A 1 79 ? -28.662 12.534 28.775 1.00 85.06 79 TRP A O 1
ATOM 628 N N . HIS A 1 80 ? -28.220 10.353 28.459 1.00 86.31 80 HIS A N 1
ATOM 629 C CA . HIS A 1 80 ? -26.826 10.451 28.907 1.00 86.31 80 HIS A CA 1
ATOM 630 C C . HIS A 1 80 ? -26.030 11.431 28.048 1.00 86.31 80 HIS A C 1
ATOM 632 O O . HIS A 1 80 ? -25.280 12.227 28.599 1.00 86.31 80 HIS A O 1
ATOM 638 N N . GLN A 1 81 ? -26.240 11.435 26.727 1.00 78.56 81 GLN A N 1
ATOM 639 C CA . GLN A 1 81 ? -25.560 12.361 25.814 1.00 78.56 81 GLN A CA 1
ATOM 640 C C . GLN A 1 81 ? -25.911 13.828 26.098 1.00 78.56 81 GLN A C 1
ATOM 642 O O . GLN A 1 81 ? -25.042 14.693 26.035 1.00 78.56 81 GLN A O 1
ATOM 647 N N . TYR A 1 82 ? -27.167 14.119 26.457 1.00 83.50 82 TYR A N 1
ATOM 648 C CA . TYR A 1 82 ? -27.586 15.481 26.803 1.00 83.50 82 TYR A CA 1
ATOM 649 C C . TYR A 1 82 ? -27.049 15.947 28.161 1.00 83.50 82 TYR A C 1
ATOM 651 O O . TYR A 1 82 ? -26.821 17.142 28.354 1.00 83.50 82 TYR A O 1
ATOM 659 N N . LEU A 1 83 ? -26.878 15.021 29.109 1.00 84.56 83 LEU A N 1
ATOM 660 C CA . LEU A 1 83 ? -26.365 15.310 30.450 1.00 84.56 83 LEU A CA 1
ATOM 661 C C . LEU A 1 83 ? -24.831 15.409 30.469 1.00 84.56 83 LEU A C 1
ATOM 663 O O . LEU A 1 83 ? -24.280 16.283 31.135 1.00 84.56 83 LEU A O 1
ATOM 667 N N . LEU A 1 84 ? -24.148 14.563 29.694 1.00 80.19 84 LEU A N 1
ATOM 668 C CA . LEU A 1 84 ? -22.700 14.575 29.466 1.00 80.19 84 LEU A CA 1
ATOM 669 C C . LEU A 1 84 ? -22.324 15.595 28.390 1.00 80.19 84 LEU A C 1
ATOM 671 O O . LEU A 1 84 ? -21.817 15.248 27.327 1.00 80.19 84 LEU A O 1
ATOM 675 N N . SER A 1 85 ? -22.590 16.867 28.672 1.00 78.69 85 SER A N 1
ATOM 676 C CA . SER A 1 85 ? -22.238 17.969 27.778 1.00 78.69 85 SER A CA 1
ATOM 677 C C . SER A 1 85 ? -21.054 18.768 28.317 1.00 78.69 85 SER A C 1
ATOM 679 O O . SER A 1 85 ? -20.962 19.020 29.521 1.00 78.69 85 SER A O 1
ATOM 681 N N . SER A 1 86 ? -20.190 19.251 27.417 1.00 79.06 86 SER A N 1
ATOM 682 C CA . SER A 1 86 ? -19.118 20.196 27.770 1.00 79.06 86 SER A CA 1
ATOM 683 C C . SER A 1 86 ? -19.664 21.446 28.463 1.00 79.06 86 SER A C 1
ATOM 685 O O . SER A 1 86 ? -18.974 22.044 29.277 1.00 79.06 86 SER A O 1
ATOM 687 N N . HIS A 1 87 ? -20.923 21.817 28.195 1.00 84.00 87 HIS A N 1
ATOM 688 C CA . HIS A 1 87 ? -21.587 22.942 28.852 1.00 84.00 87 HIS A CA 1
ATOM 689 C C . HIS A 1 87 ? -21.593 22.806 30.376 1.00 84.00 87 HIS A C 1
ATOM 691 O O . HIS A 1 87 ? -21.179 23.740 31.047 1.00 84.00 87 HIS A O 1
ATOM 697 N N . HIS A 1 88 ? -22.008 21.660 30.930 1.00 84.69 88 HIS A N 1
ATOM 698 C CA . HIS A 1 88 ? -22.039 21.489 32.387 1.00 84.69 88 HIS A CA 1
ATOM 699 C C . HIS A 1 88 ? -20.636 21.557 33.000 1.00 84.69 88 HIS A C 1
ATOM 701 O O . HIS A 1 88 ? -20.455 22.245 34.000 1.00 84.69 88 HIS A O 1
ATOM 707 N N . LEU A 1 89 ? -19.653 20.895 32.381 1.00 85.00 89 LEU A N 1
ATOM 708 C CA . LEU A 1 89 ? -18.264 20.916 32.849 1.00 85.00 89 LEU A CA 1
ATOM 709 C C . LEU A 1 89 ? -17.685 22.334 32.846 1.00 85.00 89 LEU A C 1
ATOM 711 O O . LEU A 1 89 ? -17.030 22.719 33.805 1.00 85.00 89 LEU A O 1
ATOM 715 N N . ASN A 1 90 ? -18.003 23.135 31.825 1.00 85.88 90 ASN A N 1
ATOM 716 C CA . ASN A 1 90 ? -17.571 24.531 31.725 1.00 85.88 90 ASN A CA 1
ATOM 717 C C . ASN A 1 90 ? -18.186 25.448 32.802 1.00 85.88 90 ASN A C 1
ATOM 719 O O . ASN A 1 90 ? -17.688 26.554 32.991 1.00 85.88 90 ASN A O 1
ATOM 723 N N . GLN A 1 91 ? -19.277 25.039 33.461 1.00 88.06 91 GLN A N 1
ATOM 724 C CA . GLN A 1 91 ? -19.887 25.794 34.567 1.00 88.06 91 GLN A CA 1
ATOM 725 C C . GLN A 1 91 ? -19.299 25.423 35.934 1.00 88.06 91 GLN A C 1
ATOM 727 O O . GLN A 1 91 ? -19.517 26.144 36.904 1.00 88.06 91 GLN A O 1
ATOM 732 N N . LEU A 1 92 ? -18.604 24.290 36.039 1.00 88.12 92 LEU A N 1
ATOM 733 C CA . LEU A 1 92 ? -17.983 23.846 37.283 1.00 88.12 92 LEU A CA 1
ATOM 734 C C . LEU A 1 92 ? -16.640 24.553 37.495 1.00 88.12 92 LEU A C 1
ATOM 736 O O . LEU A 1 92 ? -15.937 24.890 36.541 1.00 88.12 92 LEU A O 1
ATOM 740 N N . GLU A 1 93 ? -16.250 24.730 38.759 1.00 88.50 93 GLU A N 1
ATOM 741 C CA . GLU A 1 93 ? -14.860 25.065 39.064 1.00 88.50 93 GLU A CA 1
ATOM 742 C C . GLU A 1 93 ? -13.938 23.924 38.595 1.00 88.50 93 GLU A C 1
ATOM 744 O O . GLU A 1 93 ? -14.352 22.761 38.621 1.00 88.50 93 GLU A O 1
ATOM 749 N N . PRO A 1 94 ? -12.683 24.199 38.191 1.00 85.62 94 PRO A N 1
ATOM 750 C CA . PRO A 1 94 ? -11.798 23.169 37.642 1.00 85.62 94 PRO A CA 1
ATOM 751 C C . PRO A 1 94 ? -11.641 21.930 38.538 1.00 85.62 94 PRO A C 1
ATOM 753 O O . PRO A 1 94 ? -11.636 20.812 38.030 1.00 85.62 94 PRO A O 1
ATOM 756 N N . GLN A 1 95 ? -11.574 22.118 39.862 1.00 87.31 95 GLN A N 1
ATOM 757 C CA . GLN A 1 95 ? -11.474 21.019 40.831 1.00 87.31 95 GLN A CA 1
ATOM 758 C C . GLN A 1 95 ? -12.757 20.175 40.885 1.00 87.31 95 GLN A C 1
ATOM 760 O O . GLN A 1 95 ? -12.687 18.948 40.921 1.00 87.31 95 GLN A O 1
ATOM 765 N N . ASP A 1 96 ? -13.926 20.817 40.833 1.00 88.50 96 ASP A N 1
ATOM 766 C CA . ASP A 1 96 ? -15.223 20.136 40.831 1.00 88.50 96 ASP A CA 1
ATOM 767 C C . ASP A 1 96 ? -15.463 19.378 39.518 1.00 88.50 96 ASP A C 1
ATOM 769 O O . ASP A 1 96 ? -16.007 18.271 39.525 1.00 88.50 96 ASP A O 1
ATOM 773 N N . ALA A 1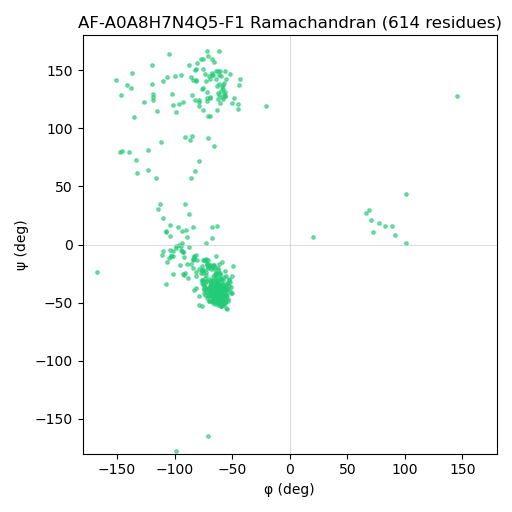 97 ? -15.046 19.956 38.387 1.00 88.62 97 ALA A N 1
ATOM 774 C CA . ALA A 1 97 ? -15.111 19.314 37.078 1.00 88.62 97 ALA A CA 1
ATOM 775 C C . ALA A 1 97 ? -14.238 18.053 37.037 1.00 88.62 97 ALA A C 1
ATOM 777 O O . ALA A 1 97 ? -14.696 16.992 36.605 1.00 88.62 97 ALA A O 1
ATOM 778 N N . GLU A 1 98 ? -13.005 18.153 37.536 1.00 86.31 98 GLU A N 1
ATOM 779 C CA . GLU A 1 98 ? -12.071 17.032 37.620 1.00 86.31 98 GLU A CA 1
ATOM 780 C C . GLU A 1 98 ? -12.606 15.920 38.536 1.00 86.31 98 GLU A C 1
ATOM 782 O O . GLU A 1 98 ? -12.710 14.765 38.116 1.00 86.31 98 GLU A O 1
ATOM 787 N N . ALA A 1 99 ? -13.044 16.272 39.751 1.00 89.00 99 ALA A N 1
ATOM 788 C CA . ALA A 1 99 ? -13.616 15.326 40.707 1.00 89.00 99 ALA A CA 1
ATOM 789 C C . ALA A 1 99 ? -14.875 14.634 40.159 1.00 89.00 99 ALA A C 1
ATOM 791 O O . ALA A 1 99 ? -15.097 13.442 40.396 1.00 89.00 99 ALA A O 1
ATOM 792 N N . PHE A 1 100 ? -15.706 15.352 39.396 1.00 90.25 100 PHE A N 1
ATOM 793 C CA . PHE A 1 100 ? -16.866 14.767 38.734 1.00 90.25 100 PHE A CA 1
ATOM 794 C C . PHE A 1 100 ? -16.464 13.739 37.669 1.00 90.25 100 PHE A C 1
ATOM 796 O O . PHE A 1 100 ? -17.014 12.634 37.675 1.00 90.25 100 PHE A O 1
ATOM 803 N N . ILE A 1 101 ? -15.500 14.055 36.796 1.00 88.31 101 ILE A N 1
ATOM 804 C CA . ILE A 1 101 ? -15.017 13.129 35.758 1.00 88.31 101 ILE A CA 1
ATOM 805 C C . ILE A 1 101 ? -14.393 11.878 36.378 1.00 88.31 101 ILE A C 1
ATOM 807 O O . ILE A 1 101 ? -14.709 10.768 35.940 1.00 88.31 101 ILE A O 1
ATOM 811 N N . GLU A 1 102 ? -13.570 12.021 37.419 1.00 87.81 102 GLU A N 1
ATOM 812 C CA . GLU A 1 102 ? -12.993 10.885 38.149 1.00 87.81 102 GLU A CA 1
ATOM 813 C C . GLU A 1 102 ? -14.084 10.005 38.768 1.00 87.81 102 GLU A C 1
ATOM 815 O O . GLU A 1 102 ? -14.111 8.786 38.578 1.00 87.81 102 GLU A O 1
ATOM 820 N N . SER A 1 103 ? -15.037 10.628 39.462 1.00 90.31 103 SER A N 1
ATOM 821 C CA . SER A 1 103 ? -16.128 9.937 40.145 1.00 90.31 103 SER A CA 1
ATOM 822 C C . SER A 1 103 ? -17.068 9.216 39.172 1.00 90.31 103 SER A C 1
ATOM 824 O O . SER A 1 103 ? -17.516 8.100 39.457 1.00 90.31 103 SER A O 1
ATOM 826 N N . LEU A 1 104 ? -17.367 9.827 38.021 1.00 89.69 104 LEU A N 1
ATOM 827 C CA . LEU A 1 104 ? -18.161 9.227 36.950 1.00 89.69 104 LEU A CA 1
ATOM 828 C C . LEU A 1 104 ? -17.420 8.051 36.307 1.00 89.69 104 LEU A C 1
ATOM 830 O O . LEU A 1 104 ? -17.988 6.966 36.173 1.00 89.69 104 LEU A O 1
ATOM 834 N N . SER A 1 105 ? -16.153 8.254 35.949 1.00 88.31 105 SER A N 1
ATOM 835 C CA . SER A 1 105 ? -15.321 7.241 35.298 1.00 88.31 105 SER A CA 1
ATOM 836 C C . SER A 1 105 ? -15.123 6.021 36.194 1.00 88.31 105 SER A C 1
ATOM 838 O O . SER A 1 105 ? -15.294 4.897 35.730 1.00 88.31 105 SER A O 1
ATOM 840 N N . GLY A 1 106 ? -14.880 6.224 37.494 1.00 88.19 106 GLY A N 1
ATOM 841 C CA . GLY A 1 106 ? -14.810 5.136 38.471 1.00 88.19 106 GLY A CA 1
ATOM 842 C C . GLY A 1 106 ? -16.111 4.331 38.562 1.00 88.19 106 GLY A C 1
ATOM 843 O O . GLY A 1 106 ? -16.077 3.104 38.621 1.00 88.19 106 GLY A O 1
ATOM 844 N N . GLY A 1 107 ? -17.270 4.998 38.488 1.00 88.00 107 GLY A N 1
ATOM 845 C CA . GLY A 1 107 ? -18.570 4.319 38.434 1.00 88.00 107 GLY A CA 1
ATOM 846 C C . GLY A 1 107 ? -18.757 3.472 37.169 1.00 88.00 107 GLY A C 1
ATOM 847 O O . GLY A 1 107 ? -19.270 2.357 37.242 1.00 88.00 107 GLY A O 1
ATOM 848 N N . ILE A 1 108 ? -18.305 3.972 36.017 1.00 87.94 108 ILE A N 1
ATOM 849 C CA . ILE A 1 108 ? -18.352 3.247 34.739 1.00 87.94 108 ILE A CA 1
ATOM 850 C C . ILE A 1 108 ? -17.420 2.034 34.763 1.00 87.94 108 ILE A C 1
ATOM 852 O O . ILE A 1 108 ? -17.846 0.936 34.409 1.00 87.94 108 ILE A O 1
ATOM 856 N N . VAL A 1 109 ? -16.174 2.208 35.213 1.00 88.19 109 VAL A N 1
ATOM 857 C CA . VAL A 1 109 ? -15.192 1.119 35.335 1.00 88.19 109 VAL A CA 1
ATOM 858 C C . VAL A 1 109 ? -15.723 0.012 36.242 1.00 88.19 109 VAL A C 1
ATOM 860 O O . VAL A 1 109 ? -15.632 -1.160 35.883 1.00 88.19 109 VAL A O 1
ATOM 863 N N . GLU A 1 110 ? -16.351 0.359 37.366 1.00 90.19 110 GLU A N 1
ATOM 864 C CA . GLU A 1 110 ? -16.929 -0.638 38.267 1.00 90.19 110 GLU A CA 1
ATOM 865 C C . GLU A 1 110 ? -18.064 -1.430 37.599 1.00 90.19 110 GLU A C 1
ATOM 867 O O . GLU A 1 110 ? -18.113 -2.657 37.706 1.00 90.19 110 GLU A O 1
ATOM 872 N N . LYS A 1 111 ? -18.942 -0.773 36.831 1.00 88.12 111 LYS A N 1
ATOM 873 C CA . LYS A 1 111 ? -19.986 -1.477 36.065 1.00 88.12 111 LYS A CA 1
ATOM 874 C C . LYS A 1 111 ? -19.395 -2.369 34.968 1.00 88.12 111 LYS A C 1
ATOM 876 O O . LYS A 1 111 ? -19.886 -3.483 34.794 1.00 88.12 111 LYS A O 1
ATOM 881 N N . LEU A 1 112 ? -18.335 -1.937 34.277 1.00 86.56 112 LEU A N 1
ATOM 882 C CA . LEU A 1 112 ? -17.615 -2.773 33.303 1.00 86.56 112 LEU A CA 1
ATOM 883 C C . LEU A 1 112 ? -16.973 -3.992 33.978 1.00 86.56 112 LEU A C 1
ATOM 885 O O . LEU A 1 112 ? -17.094 -5.112 33.484 1.00 86.56 112 LEU A O 1
ATOM 889 N N . ARG A 1 113 ? -16.351 -3.807 35.149 1.00 87.94 113 ARG A N 1
ATOM 890 C CA . ARG A 1 113 ? -15.761 -4.891 35.946 1.00 87.94 113 ARG A CA 1
ATOM 891 C C . ARG A 1 113 ? -16.814 -5.920 36.356 1.00 87.94 113 ARG A C 1
ATOM 893 O O . ARG A 1 113 ? -16.584 -7.120 36.206 1.00 87.94 113 ARG A O 1
ATOM 900 N N . LEU A 1 114 ? -17.970 -5.460 36.838 1.00 86.75 114 LEU A N 1
ATOM 901 C CA . LEU A 1 114 ? -19.101 -6.322 37.188 1.00 86.75 114 LEU A CA 1
ATOM 902 C C . LEU A 1 114 ? -19.653 -7.061 35.965 1.00 86.75 114 LEU A C 1
ATOM 904 O O . LEU A 1 114 ? -19.968 -8.244 36.068 1.00 86.75 114 LEU A O 1
ATOM 908 N N . GLN A 1 115 ? -19.741 -6.392 34.814 1.00 84.19 115 GLN A N 1
ATOM 909 C CA . GLN A 1 115 ? -20.188 -7.013 33.571 1.00 84.19 115 GLN A CA 1
ATOM 910 C C . GLN A 1 115 ? -19.236 -8.135 33.135 1.00 84.19 115 GLN A C 1
ATOM 912 O O . GLN A 1 115 ? -19.677 -9.260 32.919 1.00 84.19 115 GLN A O 1
ATOM 917 N N . LYS A 1 116 ? -17.925 -7.871 33.119 1.00 82.50 116 LYS A N 1
ATOM 918 C CA . LYS A 1 116 ? -16.899 -8.867 32.781 1.00 82.50 116 LYS A CA 1
ATOM 919 C C . LYS A 1 116 ? -16.910 -10.070 33.732 1.00 82.50 116 LYS A C 1
ATOM 921 O O . LYS A 1 116 ? -16.717 -11.202 33.301 1.00 82.50 116 LYS A O 1
ATOM 926 N N . ALA A 1 117 ? -17.145 -9.843 35.027 1.00 84.31 117 ALA A N 1
ATOM 927 C CA . ALA A 1 117 ? -17.250 -10.921 36.010 1.00 84.31 117 ALA A CA 1
ATOM 928 C C . ALA A 1 117 ? -18.475 -11.821 35.765 1.00 84.31 117 ALA A C 1
ATOM 930 O O . ALA A 1 117 ? -18.358 -13.037 35.893 1.00 84.31 117 ALA A O 1
ATOM 931 N N . ARG A 1 118 ? -19.619 -11.241 35.369 1.00 82.00 118 ARG A N 1
ATOM 932 C CA . ARG A 1 118 ? -20.827 -12.004 35.004 1.00 82.00 118 ARG A CA 1
ATOM 933 C C . ARG A 1 118 ? -20.604 -12.853 33.759 1.00 82.00 118 ARG A C 1
ATOM 935 O O . ARG A 1 118 ? -20.901 -14.043 33.783 1.00 82.00 118 ARG A O 1
ATOM 942 N N . GLU A 1 119 ? -20.002 -12.264 32.727 1.00 76.12 119 GLU A N 1
ATOM 943 C CA . GLU A 1 119 ? -19.659 -12.952 31.474 1.00 76.12 119 GLU A CA 1
ATOM 944 C C . GLU A 1 119 ? -18.716 -14.147 31.704 1.00 76.12 119 GLU A C 1
ATOM 946 O O . GLU A 1 119 ? -18.840 -15.166 31.033 1.00 76.12 119 GLU A O 1
ATOM 951 N N . ALA A 1 120 ? -17.807 -14.068 32.683 1.00 74.38 120 ALA A N 1
ATOM 952 C CA . ALA A 1 120 ? -16.925 -15.181 33.042 1.00 74.38 120 ALA A CA 1
ATOM 953 C C . ALA A 1 120 ? -17.623 -16.297 33.847 1.00 74.38 120 ALA A C 1
ATOM 955 O O . ALA A 1 120 ? -17.154 -17.434 33.844 1.00 74.38 120 ALA A O 1
ATOM 956 N N . SER A 1 121 ? -18.708 -15.978 34.559 1.00 72.00 121 SER A N 1
ATOM 957 C CA . SER A 1 121 ? -19.451 -16.931 35.395 1.00 72.00 121 SER A CA 1
ATOM 958 C C . SER A 1 121 ? -20.622 -17.612 34.681 1.00 72.00 121 SER A C 1
ATOM 960 O O . SER A 1 121 ? -21.006 -18.715 35.063 1.00 72.00 121 SER A O 1
ATOM 962 N N . GLU A 1 122 ? -21.194 -16.980 33.654 1.00 63.88 122 GLU A N 1
ATOM 963 C CA . GLU A 1 122 ? -22.339 -17.511 32.911 1.00 63.88 122 GLU A CA 1
ATOM 964 C C . GLU A 1 122 ? -21.871 -18.344 31.707 1.00 63.88 122 GLU A C 1
ATOM 966 O O . GLU A 1 122 ? -21.669 -17.851 30.599 1.00 63.88 122 GLU A O 1
ATOM 971 N N . THR A 1 123 ? -21.724 -19.653 31.910 1.00 47.59 123 THR A N 1
ATOM 972 C CA . THR A 1 123 ? -21.542 -20.633 30.832 1.00 47.59 123 THR A CA 1
ATOM 973 C C . THR A 1 123 ? -22.881 -20.964 30.162 1.00 47.59 123 THR A C 1
ATOM 975 O O . THR A 1 123 ? -23.416 -22.059 30.314 1.00 47.59 123 THR A O 1
ATOM 978 N N . GLY A 1 124 ? -23.438 -20.026 29.392 1.00 45.06 124 GLY A N 1
ATOM 979 C CA . GLY A 1 124 ? -24.526 -20.331 28.454 1.00 45.06 124 GLY A CA 1
ATOM 980 C C . GLY A 1 124 ? -25.581 -19.240 28.281 1.00 45.06 124 GLY A C 1
ATOM 981 O O . GLY A 1 124 ? -26.165 -18.797 29.254 1.00 45.06 124 GLY A O 1
ATOM 982 N N . HIS A 1 125 ? -25.819 -18.885 27.011 1.00 40.94 125 HIS A N 1
ATOM 983 C CA . HIS A 1 125 ? -26.960 -18.253 26.310 1.00 40.94 125 HIS A CA 1
ATOM 984 C C . HIS A 1 125 ? -28.070 -17.431 27.011 1.00 40.94 125 HIS A C 1
ATOM 986 O O . HIS A 1 125 ? -28.990 -16.994 26.316 1.00 40.94 125 HIS A O 1
ATOM 992 N N . THR A 1 126 ? -28.028 -17.116 28.302 1.00 42.44 126 THR A N 1
ATOM 993 C CA . THR A 1 126 ? -28.867 -16.048 28.848 1.00 42.44 126 THR A CA 1
ATOM 994 C C . THR A 1 126 ? -28.270 -14.715 28.425 1.00 42.44 126 THR A C 1
ATOM 996 O O . THR A 1 126 ? -27.141 -14.389 28.773 1.00 42.44 126 THR A O 1
ATOM 999 N N . VAL A 1 127 ? -29.010 -13.947 27.622 1.00 46.16 127 VAL A N 1
ATOM 1000 C CA . VAL A 1 127 ? -28.646 -12.573 27.255 1.00 46.16 127 VAL A CA 1
ATOM 1001 C C . VAL A 1 127 ? -28.707 -11.734 28.533 1.00 46.16 127 VAL A C 1
ATOM 1003 O O . VAL A 1 127 ? -29.744 -11.154 28.851 1.00 46.16 127 VAL A O 1
ATOM 1006 N N . SER A 1 128 ? -27.624 -11.727 29.316 1.00 56.78 128 SER A N 1
ATOM 1007 C CA . SER A 1 128 ? -27.494 -10.833 30.461 1.00 56.78 128 SER A CA 1
ATOM 1008 C C . SER A 1 128 ? -27.574 -9.408 29.929 1.00 56.78 128 SER A C 1
ATOM 1010 O O . SER A 1 128 ? -26.800 -8.998 29.063 1.00 56.78 128 SER A O 1
ATOM 1012 N N . GLU A 1 129 ? -28.542 -8.650 30.430 1.00 63.19 129 GLU A N 1
ATOM 1013 C CA . GLU A 1 129 ? -28.756 -7.273 30.018 1.00 63.19 129 GLU A CA 1
ATOM 1014 C C . GLU A 1 129 ? -27.487 -6.442 30.281 1.00 63.19 129 GLU A C 1
ATOM 1016 O O . GLU A 1 129 ? -26.935 -6.470 31.386 1.00 63.19 129 GLU A O 1
ATOM 1021 N N . SER A 1 130 ? -26.990 -5.732 29.259 1.00 66.75 130 SER A N 1
ATOM 1022 C CA . SER A 1 130 ? -25.748 -4.955 29.357 1.00 66.75 130 SER A CA 1
ATOM 1023 C C . SER A 1 130 ? -25.857 -3.921 30.477 1.00 66.75 130 SER A C 1
ATOM 1025 O O . SER A 1 130 ? -26.764 -3.082 30.454 1.00 66.75 130 SER A O 1
ATOM 1027 N N . LEU A 1 131 ? -24.915 -3.932 31.422 1.00 74.12 131 LEU A N 1
ATOM 1028 C CA . LEU A 1 131 ? -24.930 -2.993 32.549 1.00 74.12 131 LEU A CA 1
ATOM 1029 C C . LEU A 1 131 ? -24.580 -1.563 32.130 1.00 74.12 131 LEU A C 1
ATOM 1031 O O . LEU A 1 131 ? -24.875 -0.626 32.866 1.00 74.12 131 LEU A O 1
ATOM 1035 N N . LEU A 1 132 ? -23.987 -1.393 30.947 1.00 78.25 132 LEU A N 1
ATOM 1036 C CA . LEU A 1 132 ? -23.669 -0.109 30.340 1.00 78.25 132 LEU A CA 1
ATOM 1037 C C . LEU A 1 132 ? -23.907 -0.153 28.834 1.00 78.25 132 LEU A C 1
ATOM 1039 O O . LEU A 1 132 ? -23.504 -1.092 28.150 1.00 78.25 132 LEU A O 1
ATOM 1043 N N . ARG A 1 133 ? -24.510 0.911 28.297 1.00 79.50 133 ARG A N 1
ATOM 1044 C CA . ARG A 1 133 ? -24.591 1.113 26.848 1.00 79.50 133 ARG A CA 1
ATOM 1045 C C . ARG A 1 133 ? -23.298 1.715 26.305 1.00 79.50 133 ARG A C 1
ATOM 1047 O O . ARG A 1 133 ? -22.726 2.627 26.899 1.00 79.50 133 ARG A O 1
ATOM 1054 N N . VAL A 1 134 ? -22.897 1.256 25.121 1.00 77.50 134 VAL A N 1
ATOM 1055 C CA . VAL A 1 134 ? -21.695 1.711 24.402 1.00 77.50 134 VAL A CA 1
ATOM 1056 C C . VAL A 1 134 ? -21.685 3.226 24.183 1.00 77.50 134 VAL A C 1
ATOM 1058 O O . VAL A 1 134 ? -20.647 3.872 24.319 1.00 77.50 134 VAL A O 1
ATOM 1061 N N . SER A 1 135 ? -22.842 3.812 23.872 1.00 75.00 135 SER A N 1
ATOM 1062 C CA . SER A 1 135 ? -22.987 5.254 23.650 1.00 75.00 135 SER A CA 1
ATOM 1063 C C . SER A 1 135 ? -22.597 6.083 24.875 1.00 75.00 135 SER A C 1
ATOM 1065 O O . SER A 1 135 ? -22.007 7.145 24.714 1.00 75.00 135 SER A O 1
ATOM 1067 N N . THR A 1 136 ? -22.855 5.582 26.086 1.00 78.31 136 THR A N 1
ATOM 1068 C CA . THR A 1 136 ? -22.462 6.230 27.342 1.00 78.31 136 THR A CA 1
ATOM 1069 C C . THR A 1 136 ? -20.943 6.305 27.471 1.00 78.31 136 THR A C 1
ATOM 1071 O O . THR A 1 136 ? -20.401 7.350 27.818 1.00 78.31 136 THR A O 1
ATOM 1074 N N . VAL A 1 137 ? -20.243 5.212 27.148 1.00 77.19 137 VAL A N 1
ATOM 1075 C CA . VAL A 1 137 ? -18.776 5.171 27.226 1.00 77.19 137 VAL A CA 1
ATOM 1076 C C . VAL A 1 137 ? -18.145 6.038 26.136 1.00 77.19 137 VAL A C 1
ATOM 1078 O O . VAL A 1 137 ? -17.194 6.760 26.414 1.00 77.19 137 VAL A O 1
ATOM 1081 N N . LYS A 1 138 ? -18.732 6.064 24.930 1.00 79.31 138 LYS A N 1
ATOM 1082 C CA . LYS A 1 138 ? -18.342 6.992 23.853 1.00 79.31 138 LYS A CA 1
ATOM 1083 C C . LYS A 1 138 ? -18.484 8.461 24.274 1.00 79.31 138 LYS A C 1
ATOM 1085 O O . LYS A 1 138 ? -17.621 9.267 23.947 1.00 79.31 138 LYS A O 1
ATOM 1090 N N . SER A 1 139 ? -19.532 8.820 25.017 1.00 75.31 139 SER A N 1
ATOM 1091 C CA . SER A 1 139 ? -19.685 10.185 25.538 1.00 75.31 139 SER A CA 1
ATOM 1092 C C . SER A 1 139 ? -18.606 10.542 26.559 1.00 75.31 139 SER A C 1
ATOM 1094 O O . SER A 1 139 ? -18.046 11.628 26.481 1.00 75.31 139 SER A O 1
ATOM 1096 N N . VAL A 1 140 ? -18.253 9.634 27.475 1.00 76.56 140 VAL A N 1
ATOM 1097 C CA . VAL A 1 140 ? -17.152 9.882 28.426 1.00 76.56 140 VAL A CA 1
ATOM 1098 C C . VAL A 1 140 ? -15.801 9.965 27.717 1.00 76.56 140 VAL A C 1
ATOM 1100 O O . VAL A 1 140 ? -15.019 10.859 28.011 1.00 76.56 140 VAL A O 1
ATOM 1103 N N . GLU A 1 141 ? -15.553 9.116 26.721 1.00 75.12 141 GLU A N 1
ATOM 1104 C CA . GLU A 1 141 ? -14.359 9.191 25.871 1.00 75.12 141 GLU A CA 1
ATOM 1105 C C . GLU A 1 141 ? -14.221 10.557 25.181 1.00 75.12 141 GLU A C 1
ATOM 1107 O O . GLU A 1 141 ? -13.146 11.156 25.193 1.00 75.12 141 GLU A O 1
ATOM 1112 N N . GLN A 1 142 ? -15.318 11.077 24.622 1.00 76.38 142 GLN A N 1
ATOM 1113 C CA . GLN A 1 142 ? -15.348 12.413 24.027 1.00 76.38 142 GLN A CA 1
ATOM 1114 C C . GLN A 1 142 ? -15.058 13.511 25.051 1.00 76.38 142 GLN A C 1
ATOM 1116 O O . GLN A 1 142 ? -14.370 14.469 24.719 1.00 76.38 142 GLN A O 1
ATOM 1121 N N . LEU A 1 143 ? -15.539 13.372 26.289 1.00 74.62 143 LEU A N 1
ATOM 1122 C CA . LEU A 1 143 ? -15.262 14.335 27.356 1.00 74.62 143 LEU A CA 1
ATOM 1123 C C . LEU A 1 143 ? -13.806 14.295 27.836 1.00 74.62 143 LEU A C 1
ATOM 1125 O O . LEU A 1 143 ? -13.275 15.328 28.237 1.00 74.62 143 LEU A O 1
ATOM 1129 N N . LEU A 1 144 ? -13.141 13.142 27.764 1.00 76.56 144 LEU A N 1
ATOM 1130 C CA . LEU A 1 144 ? -11.712 13.028 28.074 1.00 76.56 144 LEU A CA 1
ATOM 1131 C C . LEU A 1 144 ? -10.821 13.623 26.966 1.00 76.56 144 LEU A C 1
ATOM 1133 O O . LEU A 1 144 ? -9.636 13.850 27.194 1.00 76.56 144 LEU A O 1
ATOM 1137 N N . ARG A 1 145 ? -11.372 13.904 25.776 1.00 69.56 145 ARG A N 1
ATOM 1138 C CA . ARG A 1 145 ? -10.657 14.534 24.657 1.00 69.56 145 ARG A CA 1
ATOM 1139 C C . ARG A 1 145 ? -10.889 16.041 24.616 1.00 69.56 145 ARG A C 1
ATOM 1141 O O . ARG A 1 145 ? -12.007 16.500 24.412 1.00 69.56 145 ARG A O 1
ATOM 1148 N N . GLY A 1 146 ? -9.805 16.810 24.706 1.00 62.44 146 GLY A N 1
ATOM 1149 C CA . GLY A 1 146 ? -9.810 18.233 24.350 1.00 62.44 146 GLY A CA 1
ATOM 1150 C C . GLY A 1 146 ? -10.431 19.180 25.380 1.00 62.44 146 GLY A C 1
ATOM 1151 O O . GLY A 1 146 ? -10.767 20.305 25.022 1.00 62.44 146 GLY A O 1
ATOM 1152 N N . ASN A 1 147 ? -10.571 18.761 26.640 1.00 65.62 147 ASN A N 1
ATOM 1153 C CA . ASN A 1 147 ? -11.072 19.618 27.713 1.00 65.62 147 ASN A CA 1
ATOM 1154 C C . ASN A 1 147 ? -9.962 19.967 28.717 1.00 65.62 147 ASN A C 1
ATOM 1156 O O . ASN A 1 147 ? -9.174 19.111 29.105 1.00 65.62 147 ASN A O 1
ATOM 1160 N N . SER A 1 148 ? -9.944 21.213 29.198 1.00 65.19 148 SER A N 1
ATOM 1161 C CA . SER A 1 148 ? -8.968 21.725 30.178 1.00 65.19 148 SER A CA 1
ATOM 1162 C C . SER A 1 148 ? -9.167 21.205 31.610 1.00 65.19 148 SER A C 1
ATOM 1164 O O . SER A 1 148 ? -8.450 21.624 32.513 1.00 65.19 148 SER A O 1
ATOM 1166 N N . PHE A 1 149 ? -10.162 20.342 31.841 1.00 74.56 149 PHE A N 1
ATOM 1167 C CA . PHE A 1 149 ? -10.606 19.922 33.179 1.00 74.56 149 PHE A CA 1
ATOM 1168 C C . PHE A 1 149 ? -9.940 18.644 33.691 1.00 74.56 149 PHE A C 1
ATOM 1170 O O . PHE A 1 149 ? -10.186 18.235 34.820 1.00 74.56 149 PHE A O 1
ATOM 1177 N N . THR A 1 150 ? -9.150 17.955 32.871 1.00 77.81 150 THR A N 1
ATOM 1178 C CA . THR A 1 150 ? -8.481 16.711 33.265 1.00 77.81 150 THR A CA 1
ATOM 1179 C C . THR A 1 150 ? -7.059 16.735 32.741 1.00 77.81 150 THR A C 1
ATOM 1181 O O . THR A 1 150 ? -6.820 17.097 31.590 1.00 77.81 150 THR A O 1
ATOM 1184 N N . THR A 1 151 ? -6.099 16.362 33.586 1.00 83.25 151 THR A N 1
ATOM 1185 C CA . THR A 1 151 ? -4.710 16.236 33.139 1.00 83.25 151 THR A CA 1
ATOM 1186 C C . THR A 1 151 ? -4.584 15.073 32.146 1.00 83.25 151 THR A C 1
ATOM 1188 O O . THR A 1 151 ? -5.263 14.054 32.323 1.00 83.25 151 THR A O 1
ATOM 1191 N N . PRO A 1 152 ? -3.702 15.161 31.132 1.00 83.06 152 PRO A N 1
ATOM 1192 C CA . PRO A 1 152 ? -3.498 14.067 30.182 1.00 83.06 152 PRO A CA 1
ATOM 1193 C C . PRO A 1 152 ? -3.240 12.726 30.879 1.00 83.06 152 PRO A C 1
ATOM 1195 O O . PRO A 1 152 ? -3.863 11.724 30.542 1.00 83.06 152 PRO A O 1
ATOM 1198 N N . GLN A 1 153 ? -2.437 12.723 31.949 1.00 86.19 153 GLN A N 1
ATOM 1199 C CA . GLN A 1 153 ? -2.142 11.525 32.738 1.00 86.19 153 GLN A CA 1
ATOM 1200 C C . GLN A 1 153 ? -3.392 10.861 33.338 1.00 86.19 153 GLN A C 1
ATOM 1202 O O . GLN A 1 153 ? -3.533 9.639 33.306 1.00 86.19 153 GLN A O 1
ATOM 1207 N N . LYS A 1 154 ? -4.326 11.646 33.885 1.00 86.31 154 LYS A N 1
ATOM 1208 C CA . LYS A 1 154 ? -5.568 11.103 34.451 1.00 86.31 154 LYS A CA 1
ATOM 1209 C C . LYS A 1 154 ? -6.474 10.532 33.365 1.00 86.31 154 LYS A C 1
ATOM 1211 O O . LYS A 1 154 ? -7.046 9.461 33.561 1.00 86.31 154 LYS A O 1
ATOM 1216 N N . ALA A 1 155 ? -6.559 11.199 32.213 1.00 87.50 155 ALA A N 1
ATOM 1217 C CA . ALA A 1 155 ? -7.294 10.679 31.065 1.00 87.50 155 ALA A CA 1
ATOM 1218 C C . ALA A 1 155 ? -6.713 9.333 30.594 1.00 87.50 155 ALA A C 1
ATOM 1220 O O . ALA A 1 155 ? -7.471 8.388 30.377 1.00 87.50 155 ALA A O 1
ATOM 1221 N N . VAL A 1 156 ? -5.381 9.213 30.522 1.00 89.31 156 VAL A N 1
ATOM 1222 C CA . VAL A 1 156 ? -4.683 7.957 30.195 1.00 89.31 156 VAL A CA 1
ATOM 1223 C C . VAL A 1 156 ? -5.030 6.847 31.188 1.00 89.31 156 VAL A C 1
ATOM 1225 O O . VAL A 1 156 ? -5.449 5.771 30.761 1.00 89.31 156 VAL A O 1
ATOM 1228 N N . ASN A 1 157 ? -4.951 7.116 32.495 1.00 90.50 157 ASN A N 1
ATOM 1229 C CA . ASN A 1 157 ? -5.284 6.135 33.533 1.00 90.50 157 ASN A CA 1
ATOM 1230 C C . ASN A 1 157 ? -6.739 5.647 33.421 1.00 90.50 157 ASN A C 1
ATOM 1232 O O . ASN A 1 157 ? -7.000 4.447 33.475 1.00 90.50 157 ASN A O 1
ATOM 1236 N N . ILE A 1 158 ? -7.691 6.563 33.213 1.00 89.12 158 ILE A N 1
ATOM 1237 C CA . ILE A 1 158 ? -9.111 6.217 33.051 1.00 89.12 158 ILE A CA 1
ATOM 1238 C C . ILE A 1 158 ? -9.322 5.335 31.813 1.00 89.12 158 ILE A C 1
ATOM 1240 O O . ILE A 1 158 ? -10.006 4.312 31.886 1.00 89.12 158 ILE A O 1
ATOM 1244 N N . LEU A 1 159 ? -8.728 5.705 30.675 1.00 90.38 159 LEU A N 1
ATOM 1245 C CA . LEU A 1 159 ? -8.837 4.941 29.430 1.00 90.38 159 LEU A CA 1
ATOM 1246 C C . LEU A 1 159 ? -8.206 3.548 29.560 1.00 90.38 159 LEU A C 1
ATOM 1248 O O . LEU A 1 159 ? -8.767 2.576 29.050 1.00 90.38 159 LEU A O 1
ATOM 1252 N N . ALA A 1 160 ? -7.088 3.431 30.281 1.00 91.75 160 ALA A N 1
ATOM 1253 C CA . ALA A 1 160 ? -6.447 2.153 30.575 1.00 91.75 160 ALA A CA 1
ATOM 1254 C C . ALA A 1 160 ? -7.357 1.224 31.397 1.00 91.75 160 ALA A C 1
ATOM 1256 O O . ALA A 1 160 ? -7.480 0.041 31.069 1.00 91.75 160 ALA A O 1
ATOM 1257 N N . GLU A 1 161 ? -8.039 1.747 32.422 1.00 91.69 161 GLU A N 1
ATOM 1258 C CA . GLU A 1 161 ? -9.002 0.968 33.213 1.00 91.69 161 GLU A CA 1
ATOM 1259 C C . GLU A 1 161 ? -10.213 0.528 32.378 1.00 91.69 161 GLU A C 1
ATOM 1261 O O . GLU A 1 161 ? -10.626 -0.633 32.443 1.00 91.69 161 GLU A O 1
ATOM 1266 N N . ILE A 1 162 ? -10.753 1.415 31.532 1.00 89.81 162 ILE A N 1
ATOM 1267 C CA . ILE A 1 162 ? -11.847 1.067 30.611 1.00 89.81 162 ILE A CA 1
ATOM 1268 C C . ILE A 1 162 ? -11.423 -0.082 29.685 1.00 89.81 162 ILE A C 1
ATOM 1270 O O . ILE A 1 162 ? -12.169 -1.050 29.529 1.00 89.81 162 ILE A O 1
ATOM 1274 N N . LEU A 1 163 ? -10.221 -0.017 29.103 1.00 90.38 163 LEU A N 1
ATOM 1275 C CA . LEU A 1 163 ? -9.701 -1.066 28.218 1.00 90.38 163 LEU A CA 1
ATOM 1276 C C . LEU A 1 163 ? -9.488 -2.397 28.944 1.00 90.38 163 LEU A C 1
ATOM 1278 O O . LEU A 1 163 ? -9.846 -3.448 28.414 1.00 90.38 163 LEU A O 1
ATOM 1282 N N . ARG A 1 164 ? -8.970 -2.368 30.176 1.00 91.44 164 ARG A N 1
ATOM 1283 C CA . ARG A 1 164 ? -8.740 -3.574 30.984 1.00 91.44 164 ARG A CA 1
ATOM 1284 C C . ARG A 1 164 ? -10.039 -4.324 31.296 1.00 91.44 164 ARG A C 1
ATOM 1286 O O . ARG A 1 164 ? -10.053 -5.563 31.360 1.00 91.44 164 ARG A O 1
ATOM 1293 N N . HIS A 1 165 ? -11.127 -3.588 31.505 1.00 88.50 165 HIS A N 1
ATOM 1294 C CA . HIS A 1 165 ? -12.400 -4.137 31.971 1.00 88.50 165 HIS A CA 1
ATOM 1295 C C . HIS A 1 165 ? -13.472 -4.280 30.884 1.00 88.50 165 HIS A C 1
ATOM 1297 O O . HIS A 1 165 ? -14.461 -4.966 31.124 1.00 88.50 165 HIS A O 1
ATOM 1303 N N . SER A 1 166 ? -13.270 -3.726 29.688 1.00 85.69 166 SER A N 1
ATOM 1304 C CA . SER A 1 166 ? -14.197 -3.890 28.565 1.00 85.69 166 SER A CA 1
ATOM 1305 C C . SER A 1 166 ? -13.936 -5.173 27.770 1.00 85.69 166 SER A C 1
ATOM 1307 O O . SER A 1 166 ? -12.826 -5.398 27.291 1.00 85.69 166 SER A O 1
ATOM 1309 N N . SER A 1 167 ? -14.982 -5.972 27.557 1.00 80.50 167 SER A N 1
ATOM 1310 C CA . SER A 1 167 ? -15.041 -7.060 26.566 1.00 80.50 167 SER A CA 1
ATOM 1311 C C . SER A 1 167 ? -15.682 -6.618 25.242 1.00 80.50 167 SER A C 1
ATOM 1313 O O . SER A 1 167 ? -15.500 -7.264 24.213 1.00 80.50 167 SER A O 1
ATOM 1315 N N . HIS A 1 168 ? -16.416 -5.500 25.242 1.00 82.75 168 HIS A N 1
ATOM 1316 C CA . HIS A 1 168 ? -17.157 -5.036 24.074 1.00 82.75 168 HIS A CA 1
ATOM 1317 C C . HIS A 1 168 ? -16.253 -4.268 23.104 1.00 82.75 168 HIS A C 1
ATOM 1319 O O . HIS A 1 168 ? -15.673 -3.235 23.457 1.00 82.75 168 HIS A O 1
ATOM 1325 N N . ASN A 1 169 ? -16.215 -4.711 21.847 1.00 82.31 169 ASN A N 1
ATOM 1326 C CA . ASN A 1 169 ? -15.314 -4.167 20.833 1.00 82.31 169 ASN A CA 1
ATOM 1327 C C . ASN A 1 169 ? -15.516 -2.661 20.581 1.00 82.31 169 ASN A C 1
ATOM 1329 O O . ASN A 1 169 ? -14.575 -1.884 20.661 1.00 82.31 169 ASN A O 1
ATOM 1333 N N . GLU A 1 170 ? -16.755 -2.188 20.395 1.00 82.62 170 GLU A N 1
ATOM 1334 C CA . GLU A 1 170 ? -16.985 -0.746 20.174 1.00 82.62 170 GLU A CA 1
ATOM 1335 C C . GLU A 1 170 ? -16.506 0.166 21.319 1.00 82.62 170 GLU A C 1
ATOM 1337 O O . GLU A 1 170 ? -16.159 1.321 21.069 1.00 82.62 170 GLU A O 1
ATOM 1342 N N . ILE A 1 171 ? -16.502 -0.329 22.563 1.00 84.62 171 ILE A N 1
ATOM 1343 C CA . ILE A 1 171 ? -15.979 0.414 23.716 1.00 84.62 171 ILE A CA 1
ATOM 1344 C C . ILE A 1 171 ? -14.450 0.452 23.648 1.00 84.62 171 ILE A C 1
ATOM 1346 O O . ILE A 1 171 ? -13.856 1.511 23.846 1.00 84.62 171 ILE A O 1
ATOM 1350 N N . GLN A 1 172 ? -13.817 -0.678 23.315 1.00 88.38 172 GLN A N 1
ATOM 1351 C CA . GLN A 1 172 ? -12.368 -0.752 23.128 1.00 88.38 172 GLN A CA 1
ATOM 1352 C C . GLN A 1 172 ? -11.908 0.163 21.989 1.00 88.38 172 GLN A C 1
ATOM 1354 O O . GLN A 1 172 ? -11.003 0.969 22.184 1.00 88.38 172 GLN A O 1
ATOM 1359 N N . VAL A 1 173 ? -12.577 0.116 20.833 1.00 87.31 173 VAL A N 1
ATOM 1360 C CA . VAL A 1 173 ? -12.293 0.978 19.676 1.00 87.31 173 VAL A CA 1
ATOM 1361 C C . VAL A 1 173 ? -12.424 2.457 20.040 1.00 87.31 173 VAL A C 1
ATOM 1363 O O . VAL A 1 173 ? -11.562 3.250 19.669 1.00 87.31 173 VAL A O 1
ATOM 1366 N N . ALA A 1 174 ? -13.464 2.841 20.788 1.00 86.31 174 ALA A N 1
ATOM 1367 C CA . ALA A 1 174 ? -13.630 4.214 21.265 1.00 86.31 174 ALA A CA 1
ATOM 1368 C C . ALA A 1 174 ? -12.465 4.641 22.178 1.00 86.31 174 ALA A C 1
ATOM 1370 O O . ALA A 1 174 ? -11.821 5.657 21.920 1.00 86.31 174 ALA A O 1
ATOM 1371 N N . ALA A 1 175 ? -12.119 3.832 23.182 1.00 89.38 175 ALA A N 1
ATOM 1372 C CA . ALA A 1 175 ? -11.013 4.129 24.092 1.00 89.38 175 ALA A CA 1
ATOM 1373 C C . ALA A 1 175 ? -9.646 4.184 23.377 1.00 89.38 175 ALA A C 1
ATOM 1375 O O . ALA A 1 175 ? -8.860 5.100 23.618 1.00 89.38 175 ALA A O 1
ATOM 1376 N N . ILE A 1 176 ? -9.381 3.270 22.437 1.00 91.50 176 ILE A N 1
ATOM 1377 C CA . ILE A 1 176 ? -8.180 3.288 21.586 1.00 91.50 176 ILE A CA 1
ATOM 1378 C C . ILE A 1 176 ? -8.143 4.558 20.742 1.00 91.50 176 ILE A C 1
ATOM 1380 O O . ILE A 1 176 ? -7.112 5.227 20.676 1.00 91.50 176 ILE A O 1
ATOM 1384 N N . LYS A 1 177 ? -9.272 4.934 20.128 1.00 88.75 177 LYS A N 1
ATOM 1385 C CA . LYS A 1 177 ? -9.373 6.179 19.370 1.00 88.75 177 LYS A CA 1
ATOM 1386 C C . LYS A 1 177 ? -8.970 7.349 20.258 1.00 88.75 177 LYS A C 1
ATOM 1388 O O . LYS A 1 177 ? -8.210 8.187 19.784 1.00 88.75 177 LYS A O 1
ATOM 1393 N N . ALA A 1 178 ? -9.453 7.416 21.499 1.00 88.00 178 ALA A N 1
ATOM 1394 C CA . ALA A 1 178 ? -9.106 8.446 22.481 1.00 88.00 178 ALA A CA 1
ATOM 1395 C C . ALA A 1 178 ? -7.601 8.519 22.746 1.00 88.00 178 ALA A C 1
ATOM 1397 O O . ALA A 1 178 ? -7.010 9.587 22.587 1.00 88.00 178 ALA A O 1
ATOM 1398 N N . LEU A 1 179 ? -6.987 7.372 23.052 1.00 90.00 179 LEU A N 1
ATOM 1399 C CA . LEU A 1 179 ? -5.549 7.241 23.286 1.00 90.00 179 LEU A CA 1
ATOM 1400 C C . LEU A 1 179 ? -4.726 7.689 22.073 1.00 90.00 179 LEU A C 1
ATOM 1402 O O . LEU A 1 179 ? -3.745 8.400 22.242 1.00 90.00 179 LEU A O 1
ATOM 1406 N N . ILE A 1 180 ? -5.145 7.356 20.847 1.00 89.12 180 ILE A N 1
ATOM 1407 C CA . ILE A 1 180 ? -4.495 7.861 19.624 1.00 89.12 180 ILE A CA 1
ATOM 1408 C C . ILE A 1 180 ? -4.544 9.395 19.572 1.00 89.12 180 ILE A C 1
ATOM 1410 O O . ILE A 1 180 ? -3.569 10.019 19.169 1.00 89.12 180 ILE A O 1
ATOM 1414 N N . GLY A 1 181 ? -5.658 10.007 19.994 1.00 86.19 181 GLY A N 1
ATOM 1415 C CA . GLY A 1 181 ? -5.765 11.465 20.111 1.00 86.19 181 GLY A CA 1
ATOM 1416 C C . GLY A 1 181 ? -4.730 12.036 21.074 1.00 86.19 181 GLY A C 1
ATOM 1417 O O . GLY A 1 181 ? -3.946 12.886 20.675 1.00 86.19 181 GLY A O 1
ATOM 1418 N N . LEU A 1 182 ? -4.669 11.487 22.291 1.00 86.12 182 LEU A N 1
ATOM 1419 C CA . LEU A 1 182 ? -3.691 11.897 23.303 1.00 86.12 182 LEU A CA 1
ATOM 1420 C C . LEU A 1 182 ? -2.246 11.708 22.822 1.00 86.12 182 LEU A C 1
ATOM 1422 O O . LEU A 1 182 ? -1.413 12.576 23.039 1.00 86.12 182 LEU A O 1
ATOM 1426 N N . LEU A 1 183 ? -1.944 10.615 22.111 1.00 86.69 183 LEU A N 1
ATOM 1427 C CA . LEU A 1 183 ? -0.608 10.377 21.557 1.00 86.69 183 LEU A CA 1
ATOM 1428 C C . LEU A 1 183 ? -0.203 11.448 20.533 1.00 86.69 183 LEU A C 1
ATOM 1430 O O . LEU A 1 183 ? 0.968 11.824 20.473 1.00 86.69 183 LEU A O 1
ATOM 1434 N N . ILE A 1 184 ? -1.156 11.893 19.707 1.00 83.50 184 ILE A N 1
ATOM 1435 C CA . ILE A 1 184 ? -0.941 12.939 18.701 1.00 83.50 184 ILE A CA 1
ATOM 1436 C C . ILE A 1 184 ? -0.753 14.298 19.381 1.00 83.50 184 ILE A C 1
ATOM 1438 O O . ILE A 1 184 ? 0.153 15.031 18.992 1.00 83.50 184 ILE A O 1
ATOM 1442 N N . ASP A 1 185 ? -1.582 14.610 20.377 1.00 81.19 185 ASP A N 1
ATOM 1443 C CA . ASP A 1 185 ? -1.591 15.912 21.047 1.00 81.19 185 ASP A CA 1
ATOM 1444 C C . ASP A 1 185 ? -0.360 16.102 21.961 1.00 81.19 185 ASP A C 1
ATOM 1446 O O . ASP A 1 185 ? 0.261 17.161 21.924 1.00 81.19 185 ASP A O 1
ATOM 1450 N N . ASP A 1 186 ? 0.063 15.063 22.697 1.00 74.00 186 ASP A N 1
ATOM 1451 C CA . ASP A 1 186 ? 1.224 15.095 23.614 1.00 74.00 186 ASP A CA 1
ATOM 1452 C C . ASP A 1 186 ? 2.566 14.725 22.943 1.00 74.00 186 ASP A C 1
ATOM 1454 O O . ASP A 1 186 ? 3.589 14.572 23.613 1.00 74.00 186 ASP A O 1
ATOM 1458 N N . GLY A 1 187 ? 2.601 14.545 21.618 1.00 68.44 187 GLY A N 1
ATOM 1459 C CA . GLY A 1 187 ? 3.855 14.329 20.885 1.00 68.44 187 GLY A CA 1
ATOM 1460 C C . GLY A 1 187 ? 4.558 12.991 21.160 1.00 68.44 187 GLY A C 1
ATOM 1461 O O . GLY A 1 187 ? 5.778 12.906 21.029 1.00 68.44 187 GLY A O 1
ATOM 1462 N N . GLY A 1 188 ? 3.814 11.928 21.492 1.00 68.56 188 GLY A N 1
ATOM 1463 C CA . GLY A 1 188 ? 4.375 10.577 21.636 1.00 68.56 188 GLY A CA 1
ATOM 1464 C C . GLY A 1 188 ? 4.636 10.112 23.072 1.00 68.56 188 GLY A C 1
ATOM 1465 O O . GLY A 1 188 ? 5.667 9.493 23.335 1.00 68.56 188 GLY A O 1
ATOM 1466 N N . ASN A 1 189 ? 3.701 10.367 23.993 1.00 82.50 189 ASN A N 1
ATOM 1467 C CA . ASN A 1 189 ? 3.731 9.828 25.356 1.00 82.50 189 ASN A CA 1
ATOM 1468 C C . ASN A 1 189 ? 3.966 8.293 25.361 1.00 82.50 189 ASN A C 1
ATOM 1470 O O . ASN A 1 189 ? 3.196 7.525 24.777 1.00 82.50 189 ASN A O 1
ATOM 1474 N N . VAL A 1 190 ? 5.040 7.853 26.032 1.00 86.81 190 VAL A N 1
ATOM 1475 C CA . VAL A 1 190 ? 5.495 6.449 26.076 1.00 86.81 190 VAL A CA 1
ATOM 1476 C C . VAL A 1 190 ? 4.458 5.523 26.712 1.00 86.81 190 VAL A C 1
ATOM 1478 O O . VAL A 1 190 ? 4.280 4.398 26.251 1.00 86.81 190 VAL A O 1
ATOM 1481 N N . GLU A 1 191 ? 3.747 5.981 27.738 1.00 89.19 191 GLU A N 1
ATOM 1482 C CA . GLU A 1 191 ? 2.716 5.183 28.404 1.00 89.19 191 GLU A CA 1
ATOM 1483 C C . GLU A 1 191 ? 1.510 4.964 27.488 1.00 89.19 191 GLU A C 1
ATOM 1485 O O . GLU A 1 191 ? 1.021 3.843 27.343 1.00 89.19 191 GLU A O 1
ATOM 1490 N N . VAL A 1 192 ? 1.085 6.015 26.780 1.00 89.75 192 VAL A N 1
ATOM 1491 C CA . VAL A 1 192 ? 0.026 5.914 25.765 1.00 89.75 192 VAL A CA 1
ATOM 1492 C C . VAL A 1 192 ? 0.436 4.940 24.664 1.00 89.75 192 VAL A C 1
ATOM 1494 O O . VAL A 1 192 ? -0.367 4.108 24.244 1.00 89.75 192 VAL A O 1
ATOM 1497 N N . PHE A 1 193 ? 1.697 4.999 24.227 1.00 90.12 193 PHE A N 1
ATOM 1498 C CA . PHE A 1 193 ? 2.237 4.055 23.255 1.00 90.12 193 PHE A CA 1
ATOM 1499 C C . PHE A 1 193 ? 2.163 2.606 23.757 1.00 90.12 193 PHE A C 1
ATOM 1501 O O . PHE A 1 193 ? 1.699 1.740 23.021 1.00 90.12 193 PHE A O 1
ATOM 1508 N N . GLN A 1 194 ? 2.564 2.337 25.004 1.00 91.88 194 GLN A N 1
ATOM 1509 C CA . GLN A 1 194 ? 2.514 0.994 25.600 1.00 91.88 1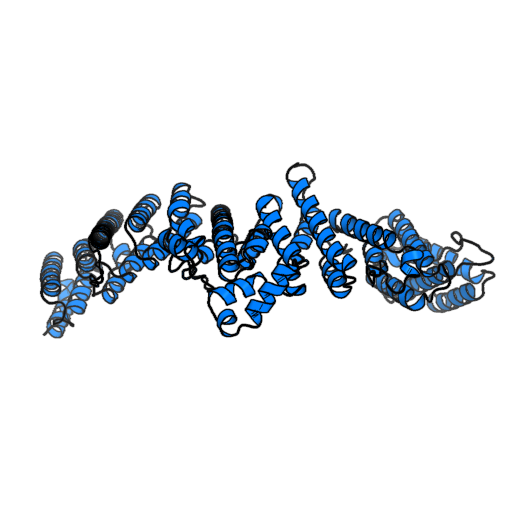94 GLN A CA 1
ATOM 1510 C C . GLN A 1 194 ? 1.080 0.469 25.744 1.00 91.88 194 GLN A C 1
ATOM 1512 O O . GLN A 1 194 ? 0.819 -0.701 25.465 1.00 91.88 194 GLN A O 1
ATOM 1517 N N . LEU A 1 195 ? 0.128 1.328 26.119 1.00 93.00 195 LEU A N 1
ATOM 1518 C CA . LEU A 1 195 ? -1.288 0.958 26.184 1.00 93.00 195 LEU A CA 1
ATOM 1519 C C . LEU A 1 195 ? -1.851 0.628 24.798 1.00 93.00 195 LEU A C 1
ATOM 1521 O O . LEU A 1 195 ? -2.559 -0.366 24.632 1.00 93.00 195 LEU A O 1
ATOM 1525 N N . LEU A 1 196 ? -1.513 1.424 23.782 1.00 93.62 196 LEU A N 1
ATOM 1526 C CA . LEU A 1 196 ? -1.882 1.123 22.399 1.00 93.62 196 LEU A CA 1
ATOM 1527 C C . LEU A 1 196 ? -1.225 -0.177 21.918 1.00 93.62 196 LEU A C 1
ATOM 1529 O O . LEU A 1 196 ? -1.877 -0.982 21.256 1.00 93.62 196 LEU A O 1
ATOM 1533 N N . GLU A 1 197 ? 0.027 -0.430 22.290 1.00 92.69 197 GLU A N 1
ATOM 1534 C CA . GLU A 1 197 ? 0.702 -1.691 21.989 1.00 92.69 197 GLU A CA 1
ATOM 1535 C C . GLU A 1 197 ? -0.049 -2.888 22.593 1.00 92.69 197 GLU A C 1
ATOM 1537 O O . GLU A 1 197 ? -0.289 -3.881 21.907 1.00 92.69 197 GLU A O 1
ATOM 1542 N N . GLN A 1 198 ? -0.477 -2.770 23.851 1.00 93.06 198 GLN A N 1
ATOM 1543 C CA . GLN A 1 198 ? -1.170 -3.831 24.577 1.00 93.06 198 GLN A CA 1
ATOM 1544 C C . GLN A 1 198 ? -2.588 -4.100 24.053 1.00 93.06 198 GLN A C 1
ATOM 1546 O O . GLN A 1 198 ? -2.978 -5.261 23.936 1.00 93.06 198 GLN A O 1
ATOM 1551 N N . TYR A 1 199 ? -3.372 -3.054 23.773 1.00 91.94 199 TYR A N 1
ATOM 1552 C CA . TYR A 1 199 ? -4.808 -3.194 23.492 1.00 91.94 199 TYR A CA 1
ATOM 1553 C C . TYR A 1 199 ? -5.182 -2.975 22.024 1.00 91.94 199 TYR A C 1
ATOM 1555 O O . TYR A 1 199 ? -6.099 -3.629 21.533 1.00 91.94 199 TYR A O 1
ATOM 1563 N N . ALA A 1 200 ? -4.490 -2.088 21.302 1.00 92.31 200 ALA A N 1
ATOM 1564 C CA . ALA A 1 200 ? -4.811 -1.804 19.905 1.00 92.31 200 ALA A CA 1
ATOM 1565 C C . ALA A 1 200 ? -4.186 -2.824 18.949 1.00 92.31 200 ALA A C 1
ATOM 1567 O O . ALA A 1 200 ? -4.842 -3.226 17.990 1.00 92.31 200 ALA A O 1
ATOM 1568 N N . MET A 1 201 ? -2.951 -3.280 19.198 1.00 91.06 201 MET A N 1
ATOM 1569 C CA . MET A 1 201 ? -2.290 -4.213 18.275 1.00 91.06 201 MET A CA 1
ATOM 1570 C C . MET A 1 201 ? -2.994 -5.567 18.129 1.00 91.06 201 MET A C 1
ATOM 1572 O O . MET A 1 201 ? -3.109 -6.008 16.985 1.00 91.06 201 MET A O 1
ATOM 1576 N N . PRO A 1 202 ? -3.476 -6.242 19.197 1.00 90.31 202 PRO A N 1
ATOM 1577 C CA . PRO A 1 202 ? -4.183 -7.513 19.031 1.00 90.31 202 PRO A CA 1
ATOM 1578 C C . PRO A 1 202 ? -5.415 -7.388 18.130 1.00 90.31 202 PRO A C 1
ATOM 1580 O O . PRO A 1 202 ? -5.704 -8.298 17.365 1.00 90.31 202 PRO A O 1
ATOM 1583 N N . ILE A 1 203 ? -6.097 -6.237 18.172 1.00 91.00 203 ILE A N 1
ATOM 1584 C CA . ILE A 1 203 ? -7.251 -5.950 17.315 1.00 91.00 203 ILE A CA 1
ATOM 1585 C C . ILE A 1 203 ? -6.784 -5.619 15.893 1.00 91.00 203 ILE A C 1
ATOM 1587 O O . ILE A 1 203 ? -7.201 -6.276 14.950 1.00 91.00 203 ILE A O 1
ATOM 1591 N N . ALA A 1 204 ? -5.866 -4.659 15.734 1.00 91.50 204 ALA A N 1
ATOM 1592 C CA . ALA A 1 204 ? -5.395 -4.172 14.431 1.00 91.50 204 ALA A CA 1
ATOM 1593 C C . ALA A 1 204 ? -4.613 -5.207 13.602 1.00 91.50 204 ALA A C 1
ATOM 1595 O O . ALA A 1 204 ? -4.393 -5.004 12.409 1.00 91.50 204 ALA A O 1
ATOM 1596 N N . SER A 1 205 ? -4.126 -6.276 14.235 1.00 91.69 205 SER A N 1
ATOM 1597 C CA . SER A 1 205 ? -3.400 -7.362 13.567 1.00 91.69 205 SER A CA 1
ATOM 1598 C C . SER A 1 205 ? -4.241 -8.618 13.321 1.00 91.69 205 SER A C 1
ATOM 1600 O O . SER A 1 205 ? -3.757 -9.542 12.663 1.00 91.69 205 SER A O 1
ATOM 1602 N N . ALA A 1 206 ? -5.477 -8.660 13.829 1.00 91.19 206 ALA A N 1
ATOM 1603 C CA . ALA A 1 206 ? -6.386 -9.785 13.642 1.00 91.19 206 ALA A CA 1
ATOM 1604 C C . ALA A 1 206 ? -6.837 -9.920 12.178 1.00 91.19 206 ALA A C 1
ATOM 1606 O O . ALA A 1 206 ? -6.792 -8.959 11.407 1.00 91.19 206 ALA A O 1
ATOM 1607 N N . LEU A 1 207 ? -7.314 -11.109 11.790 1.00 90.25 207 LEU A N 1
ATOM 1608 C CA . LEU A 1 207 ? -7.935 -11.295 10.474 1.00 90.25 207 LEU A CA 1
ATOM 1609 C C . LEU A 1 207 ? -9.243 -10.511 10.359 1.00 90.25 207 LEU A C 1
ATOM 1611 O O . LEU A 1 207 ? -9.569 -10.008 9.283 1.00 90.25 207 LEU A O 1
ATOM 1615 N N . ASN A 1 208 ? -9.967 -10.386 11.472 1.00 89.25 208 ASN A N 1
ATOM 1616 C CA . ASN A 1 208 ? -11.194 -9.619 11.587 1.00 89.25 208 ASN A CA 1
ATOM 1617 C C . ASN A 1 208 ? -11.186 -8.777 12.865 1.00 89.25 208 ASN A C 1
ATOM 1619 O O . ASN A 1 208 ? -11.349 -9.286 13.969 1.00 89.25 208 ASN A O 1
ATOM 1623 N N . GLU A 1 209 ? -11.064 -7.459 12.720 1.00 88.06 209 GLU A N 1
ATOM 1624 C CA . GLU A 1 209 ? -11.028 -6.556 13.874 1.00 88.06 209 GLU A CA 1
ATOM 1625 C C . GLU A 1 209 ? -12.343 -6.529 14.663 1.00 88.06 209 GLU A C 1
ATOM 1627 O O . GLU A 1 209 ? -12.358 -6.145 15.832 1.00 88.06 209 GLU A O 1
ATOM 1632 N N . ARG A 1 210 ? -13.465 -6.926 14.042 1.00 83.31 210 ARG A N 1
ATOM 1633 C CA . ARG A 1 210 ? -14.770 -6.992 14.715 1.00 83.31 210 ARG A CA 1
ATOM 1634 C C . ARG A 1 210 ? -14.845 -8.159 15.694 1.00 83.31 210 ARG A C 1
ATOM 1636 O O . ARG A 1 210 ? -15.502 -8.037 16.728 1.00 83.31 210 ARG A O 1
ATOM 1643 N N . HIS A 1 211 ? -14.142 -9.238 15.366 1.00 81.38 211 HIS A N 1
ATOM 1644 C CA . HIS A 1 211 ? -14.081 -10.484 16.116 1.00 81.38 211 HIS A CA 1
ATOM 1645 C C . HIS A 1 211 ? -12.636 -10.999 16.108 1.00 81.38 211 HIS A C 1
ATOM 1647 O O . HIS A 1 211 ? -12.319 -11.861 15.291 1.00 81.38 211 HIS A O 1
ATOM 1653 N N . PRO A 1 212 ? -11.751 -10.446 16.962 1.00 76.81 212 PRO A N 1
ATOM 1654 C CA . PRO A 1 212 ? -10.360 -10.876 17.010 1.00 76.81 212 PRO A CA 1
ATOM 1655 C C . PRO A 1 212 ? -10.266 -12.384 17.261 1.00 76.81 212 PRO A C 1
ATOM 1657 O O . PRO A 1 212 ? -10.878 -12.888 18.206 1.00 76.81 212 PRO A O 1
ATOM 1660 N N . ASP A 1 213 ? -9.518 -13.086 16.407 1.00 72.62 213 ASP A N 1
ATOM 1661 C CA . ASP A 1 213 ? -9.500 -14.550 16.373 1.00 72.62 213 ASP A CA 1
ATOM 1662 C C . ASP A 1 213 ? -9.052 -15.143 17.719 1.00 72.62 213 ASP A C 1
ATOM 1664 O O . ASP A 1 213 ? -8.019 -14.765 18.282 1.00 72.62 213 ASP A O 1
ATOM 1668 N N . ILE A 1 214 ? -9.800 -16.127 18.219 1.00 76.88 214 ILE A N 1
ATOM 1669 C CA . ILE A 1 214 ? -9.499 -16.812 19.482 1.00 76.88 214 ILE A CA 1
ATOM 1670 C C . ILE A 1 214 ? -8.805 -18.146 19.175 1.00 76.88 214 ILE A C 1
ATOM 1672 O O . ILE A 1 214 ? -9.137 -18.832 18.210 1.00 76.88 214 ILE A O 1
ATOM 1676 N N . GLU A 1 215 ? -7.864 -18.583 20.018 1.00 84.06 215 GLU A N 1
ATOM 1677 C CA . GLU A 1 215 ? -7.129 -19.849 19.824 1.00 84.06 215 GLU A CA 1
ATOM 1678 C C . GLU A 1 215 ? -8.048 -21.087 19.709 1.00 84.06 215 GLU A C 1
ATOM 1680 O O . GLU A 1 215 ? -7.678 -22.094 19.107 1.00 84.06 215 GLU A O 1
ATOM 1685 N N . SER A 1 216 ? -9.274 -21.028 20.237 1.00 82.94 216 SER A N 1
ATOM 1686 C CA . SER A 1 216 ? -10.293 -22.068 20.042 1.00 82.94 216 SER A CA 1
ATOM 1687 C C . SER A 1 216 ? -10.749 -22.204 18.586 1.00 82.94 216 SER A C 1
ATOM 1689 O O . SER A 1 216 ? -10.958 -23.324 18.111 1.00 82.94 216 SER A O 1
ATOM 1691 N N . GLU A 1 217 ? -10.884 -21.092 17.864 1.00 84.75 217 GLU A N 1
ATOM 1692 C CA . GLU A 1 217 ? -11.266 -21.092 16.448 1.00 84.75 217 GLU A CA 1
ATOM 1693 C C . GLU A 1 217 ? -10.147 -21.684 15.602 1.00 84.75 217 GLU A C 1
ATOM 1695 O O . GLU A 1 217 ? -10.387 -22.555 14.767 1.00 84.75 217 GLU A O 1
ATOM 1700 N N . TRP A 1 218 ? -8.902 -21.319 15.908 1.00 89.06 218 TRP A N 1
ATOM 1701 C CA . TRP A 1 218 ? -7.737 -21.896 15.254 1.00 89.06 218 TRP A CA 1
ATOM 1702 C C . TRP A 1 218 ? -7.636 -23.411 15.443 1.00 89.06 218 TRP A C 1
ATOM 1704 O O . TRP A 1 218 ? -7.390 -24.128 14.477 1.00 89.06 218 TRP A O 1
ATOM 1714 N N . LYS A 1 219 ? -7.884 -23.927 16.654 1.00 89.31 219 LYS A N 1
ATOM 1715 C CA . LYS A 1 219 ? -7.916 -25.380 16.910 1.00 89.31 219 LYS A CA 1
ATOM 1716 C C . LYS A 1 219 ? -9.009 -26.092 16.112 1.00 89.31 219 LYS A C 1
ATOM 1718 O O . LYS A 1 219 ? -8.791 -27.195 15.607 1.00 89.31 219 LYS A O 1
ATOM 1723 N N . THR A 1 220 ? -10.171 -25.454 15.991 1.00 88.69 220 THR A N 1
ATOM 1724 C CA . THR A 1 220 ? -11.299 -25.972 15.207 1.00 88.69 220 THR A CA 1
ATOM 1725 C C . THR A 1 220 ? -10.938 -26.029 13.723 1.00 88.69 220 THR A C 1
ATOM 1727 O O . THR A 1 220 ? -11.117 -27.068 13.087 1.00 88.69 220 THR A O 1
ATOM 1730 N N . ALA A 1 221 ? -10.346 -24.960 13.190 1.00 88.88 221 ALA A N 1
ATOM 1731 C CA . ALA A 1 221 ? -9.871 -24.892 11.814 1.00 88.88 221 ALA A CA 1
ATOM 1732 C C . ALA A 1 221 ? -8.799 -25.952 11.512 1.00 88.88 221 ALA A C 1
ATOM 1734 O O . ALA A 1 221 ? -8.903 -26.661 10.513 1.00 88.88 221 ALA A O 1
ATOM 1735 N N . SER A 1 222 ? -7.821 -26.130 12.408 1.00 89.00 222 SER A N 1
ATOM 1736 C CA . SER A 1 222 ? -6.777 -27.158 12.285 1.00 89.00 222 SER A CA 1
ATOM 1737 C C . SER A 1 222 ? -7.317 -28.590 12.303 1.00 89.00 222 SER A C 1
ATOM 1739 O O . SER A 1 222 ? -6.668 -29.493 11.788 1.00 89.00 222 SER A O 1
ATOM 1741 N N . SER A 1 223 ? -8.511 -28.809 12.858 1.00 87.75 223 SER A N 1
ATOM 1742 C CA . SER A 1 223 ? -9.178 -30.118 12.863 1.00 87.75 223 SER A CA 1
ATOM 1743 C C . SER A 1 223 ? -10.089 -30.330 11.641 1.00 87.75 223 SER A C 1
ATOM 1745 O O . SER A 1 223 ? -10.904 -31.249 11.631 1.00 87.75 223 SER A O 1
ATOM 1747 N N . GLY A 1 224 ? -9.989 -29.468 10.620 1.00 83.56 224 GLY A N 1
ATOM 1748 C CA . GLY A 1 224 ? -10.803 -29.517 9.399 1.00 83.56 224 GLY A CA 1
ATOM 1749 C C . GLY A 1 224 ? -12.096 -28.693 9.452 1.00 83.56 224 GLY A C 1
ATOM 1750 O O . GLY A 1 224 ? -12.914 -28.777 8.534 1.00 83.56 224 GLY A O 1
ATOM 1751 N N . GLY A 1 225 ? -12.292 -27.893 10.504 1.00 89.44 225 GLY A N 1
ATOM 1752 C CA . GLY A 1 225 ? -13.461 -27.033 10.680 1.00 89.44 225 GLY A CA 1
ATOM 1753 C C . GLY A 1 225 ? -13.515 -25.822 9.738 1.00 89.44 225 GLY A C 1
ATOM 1754 O O . GLY A 1 225 ? -12.834 -25.738 8.708 1.00 89.44 225 GLY A O 1
ATOM 1755 N N . GLU A 1 226 ? -14.380 -24.862 10.062 1.00 89.88 226 GLU A N 1
ATOM 1756 C CA . GLU A 1 226 ? -14.410 -23.571 9.368 1.00 89.88 226 GLU A CA 1
ATOM 1757 C C . GLU A 1 226 ? -13.173 -22.737 9.714 1.00 89.88 226 GLU A C 1
ATOM 1759 O O . GLU A 1 226 ? -12.635 -22.828 10.815 1.00 89.88 226 GLU A O 1
ATOM 1764 N N . LEU A 1 227 ? -12.691 -21.967 8.737 1.00 91.19 227 LEU A N 1
ATOM 1765 C CA . LEU A 1 227 ? -11.555 -21.070 8.941 1.00 91.19 227 LEU A CA 1
ATOM 1766 C C . LEU A 1 227 ? -12.049 -19.769 9.575 1.00 91.19 227 LEU A C 1
ATOM 1768 O O . LEU A 1 227 ? -13.169 -19.358 9.254 1.00 91.19 227 LEU A O 1
ATOM 1772 N N . PRO A 1 228 ? -11.213 -19.094 10.384 1.00 91.44 228 PRO A N 1
ATOM 1773 C CA . PRO A 1 228 ? -11.546 -17.773 10.891 1.00 91.44 228 PRO A CA 1
ATOM 1774 C C . PRO A 1 228 ? -11.867 -16.809 9.745 1.00 91.44 228 PRO A C 1
ATOM 1776 O O . PRO A 1 228 ? -11.278 -16.882 8.654 1.00 91.44 228 PRO A O 1
ATOM 1779 N N . LEU A 1 229 ? -12.848 -15.941 9.986 1.00 90.88 229 LEU A N 1
ATOM 1780 C CA . LEU A 1 229 ? -13.329 -14.984 8.997 1.00 90.88 229 LEU A CA 1
ATOM 1781 C C . LEU A 1 229 ? -12.300 -13.875 8.794 1.00 90.88 229 LEU A C 1
ATOM 1783 O O . LEU A 1 229 ? -11.733 -13.365 9.753 1.00 90.88 229 LEU A O 1
ATOM 1787 N N . VAL A 1 230 ? -12.127 -13.446 7.549 1.00 90.56 230 VAL A N 1
ATOM 1788 C CA . VAL A 1 230 ? -11.280 -12.298 7.215 1.00 90.56 230 VAL A CA 1
ATOM 1789 C C . VAL A 1 230 ? -12.152 -11.078 6.951 1.00 90.56 230 VAL A C 1
ATOM 1791 O O . VAL A 1 230 ? -13.109 -11.149 6.175 1.00 90.56 230 VAL A O 1
ATOM 1794 N N . ASP A 1 231 ? -11.845 -9.955 7.593 1.00 86.25 231 ASP A N 1
ATOM 1795 C CA . ASP A 1 231 ? -12.520 -8.697 7.306 1.00 86.25 231 ASP A CA 1
ATOM 1796 C C . ASP A 1 231 ? -11.962 -8.072 6.022 1.00 86.25 231 ASP A C 1
ATOM 1798 O O . ASP A 1 231 ? -10.766 -7.829 5.877 1.00 86.25 231 ASP A O 1
ATOM 1802 N N . HIS A 1 232 ? -12.862 -7.800 5.082 1.00 75.06 232 HIS A N 1
ATOM 1803 C CA . HIS A 1 232 ? -12.559 -7.106 3.831 1.00 75.06 232 HIS A CA 1
ATOM 1804 C C . HIS A 1 232 ? -13.030 -5.649 3.852 1.00 75.06 232 HIS A C 1
ATOM 1806 O O . HIS A 1 232 ? -13.019 -4.986 2.812 1.00 75.06 232 HIS A O 1
ATOM 1812 N N . SER A 1 233 ? -13.504 -5.149 4.997 1.00 68.56 233 SER A N 1
ATOM 1813 C CA . SER A 1 233 ? -13.966 -3.776 5.111 1.00 68.56 233 SER A CA 1
ATOM 1814 C C . SER A 1 233 ? -12.813 -2.806 4.830 1.00 68.56 233 SER A C 1
ATOM 1816 O O . SER A 1 233 ? -11.736 -2.845 5.430 1.00 68.56 233 SER A O 1
ATOM 1818 N N . GLN A 1 234 ? -13.033 -1.901 3.877 1.00 59.09 234 GLN A N 1
ATOM 1819 C CA . GLN A 1 234 ? -12.123 -0.780 3.629 1.00 59.09 234 GLN A CA 1
ATOM 1820 C C . GLN A 1 234 ? -12.411 0.402 4.566 1.00 59.09 234 GLN A C 1
ATOM 1822 O O . GLN A 1 234 ? -11.946 1.518 4.338 1.00 59.09 234 GLN A O 1
ATOM 1827 N N . ASP A 1 235 ? -13.171 0.165 5.634 1.00 58.66 235 ASP A N 1
ATOM 1828 C CA . ASP A 1 235 ? -13.664 1.214 6.508 1.00 58.66 235 ASP A CA 1
ATOM 1829 C C . ASP A 1 235 ? -12.505 1.832 7.304 1.00 58.66 235 ASP A C 1
ATOM 1831 O O . ASP A 1 235 ? -11.786 1.161 8.051 1.00 58.66 235 ASP A O 1
ATOM 1835 N N . GLY A 1 236 ? -12.372 3.160 7.222 1.00 58.66 236 GLY A N 1
ATOM 1836 C CA . GLY A 1 236 ? -11.445 3.951 8.047 1.00 58.66 236 GLY A CA 1
ATOM 1837 C C . GLY A 1 236 ? -11.803 3.983 9.542 1.00 58.66 236 GLY A C 1
ATOM 1838 O O . GLY A 1 236 ? -11.191 4.721 10.311 1.00 58.66 236 GLY A O 1
ATOM 1839 N N . HIS A 1 237 ? -12.817 3.216 9.949 1.00 62.69 237 HIS A N 1
ATOM 1840 C CA . HIS A 1 237 ? -13.260 3.041 11.332 1.00 62.69 237 HIS A CA 1
ATOM 1841 C C . HIS A 1 237 ? -12.638 1.819 12.023 1.00 62.69 237 HIS A C 1
ATOM 1843 O O . HIS A 1 237 ? -12.911 1.591 13.198 1.00 62.69 237 HIS A O 1
ATOM 1849 N N . THR A 1 238 ? -11.809 1.058 11.310 1.00 85.94 238 THR A N 1
ATOM 1850 C CA . THR A 1 238 ? -10.955 0.004 11.871 1.00 85.94 238 THR A CA 1
ATOM 1851 C C . THR A 1 238 ? -9.862 0.604 12.759 1.00 85.94 238 THR A C 1
ATOM 1853 O O . THR A 1 238 ? -9.382 1.705 12.491 1.00 85.94 238 THR A O 1
ATOM 1856 N N . VAL A 1 239 ? -9.446 -0.101 13.810 1.00 89.31 239 VAL A N 1
ATOM 1857 C CA . VAL A 1 239 ? -8.289 0.248 14.642 1.00 89.31 239 VAL A CA 1
ATOM 1858 C C . VAL A 1 239 ? -7.041 0.386 13.777 1.00 89.31 239 VAL A C 1
ATOM 1860 O O . VAL A 1 239 ? -6.336 1.386 13.918 1.00 89.31 239 VAL A O 1
ATOM 1863 N N . LEU A 1 240 ? -6.795 -0.531 12.830 1.00 89.75 240 LEU A N 1
ATOM 1864 C CA . LEU A 1 240 ? -5.701 -0.362 11.873 1.00 89.75 240 LEU A CA 1
ATOM 1865 C C . LEU A 1 240 ? -5.875 0.939 11.084 1.00 89.75 240 LEU A C 1
ATOM 1867 O O . LEU A 1 240 ? -4.949 1.740 11.023 1.00 89.75 240 LEU A O 1
ATOM 1871 N N . GLY A 1 241 ? -7.070 1.208 10.548 1.00 88.06 241 GLY A N 1
ATOM 1872 C CA . GLY A 1 241 ? -7.377 2.458 9.847 1.00 88.06 241 GLY A CA 1
ATOM 1873 C C . GLY A 1 241 ? -7.158 3.723 10.689 1.00 88.06 241 GLY A C 1
ATOM 1874 O O . GLY A 1 241 ? -6.790 4.759 10.140 1.00 88.06 241 GLY A O 1
ATOM 1875 N N . MET A 1 242 ? -7.329 3.650 12.013 1.00 87.69 242 MET A N 1
ATOM 1876 C CA . MET A 1 242 ? -7.035 4.756 12.934 1.00 87.69 242 MET A CA 1
ATOM 1877 C C . MET A 1 242 ? -5.537 4.952 13.186 1.00 87.69 242 MET A C 1
ATOM 1879 O O . MET A 1 242 ? -5.119 6.085 13.421 1.00 87.69 242 MET A O 1
ATOM 1883 N N . LEU A 1 243 ? -4.746 3.875 13.157 1.00 88.44 243 LEU A N 1
ATOM 1884 C CA . LEU A 1 243 ? -3.282 3.924 13.258 1.00 88.44 243 LEU A CA 1
ATOM 1885 C C . LEU A 1 243 ? -2.627 4.360 11.940 1.00 88.44 243 LEU A C 1
ATOM 1887 O O . LEU A 1 243 ? -1.507 4.873 11.941 1.00 88.44 243 LEU A O 1
ATOM 1891 N N . MET A 1 244 ? -3.317 4.147 10.820 1.00 86.81 244 MET A N 1
ATOM 1892 C CA . MET A 1 244 ? -2.828 4.502 9.497 1.00 86.81 244 MET A CA 1
ATOM 1893 C C . MET A 1 244 ? -2.779 6.028 9.294 1.00 86.81 244 MET A C 1
ATOM 1895 O O . MET A 1 244 ? -3.669 6.762 9.739 1.00 86.81 244 MET A O 1
ATOM 1899 N N . PRO A 1 245 ? -1.754 6.529 8.584 1.00 77.50 245 PRO A N 1
ATOM 1900 C CA . PRO A 1 245 ? -1.676 7.929 8.191 1.00 77.50 245 PRO A CA 1
ATOM 1901 C C . PRO A 1 245 ? -2.898 8.324 7.350 1.00 77.50 245 PRO A C 1
ATOM 1903 O O . PRO A 1 245 ? -3.318 7.599 6.451 1.00 77.50 245 PRO A O 1
ATOM 1906 N N . ARG A 1 246 ? -3.469 9.504 7.618 1.00 76.88 246 ARG A N 1
ATOM 1907 C CA . ARG A 1 246 ? -4.528 10.067 6.770 1.00 76.88 246 ARG A CA 1
ATOM 1908 C C . ARG A 1 246 ? -3.903 10.795 5.589 1.00 76.88 246 ARG A C 1
ATOM 1910 O O . ARG A 1 246 ? -2.916 11.509 5.760 1.00 76.88 246 ARG A O 1
ATOM 1917 N N . LYS A 1 247 ? -4.525 10.675 4.413 1.00 65.75 247 LYS A N 1
ATOM 1918 C CA . LYS A 1 247 ? -4.107 11.400 3.205 1.00 65.75 247 LYS A CA 1
ATOM 1919 C C . LYS A 1 247 ? -3.897 12.887 3.534 1.00 65.75 247 LYS A C 1
ATOM 1921 O O . LYS A 1 247 ? -4.793 13.528 4.080 1.00 65.75 247 LYS A O 1
ATOM 1926 N N . HIS A 1 248 ? -2.711 13.403 3.209 1.00 59.34 248 HIS A N 1
ATOM 1927 C CA . HIS A 1 248 ? -2.291 14.805 3.376 1.00 59.34 248 HIS A CA 1
ATOM 1928 C C . HIS A 1 248 ? -2.020 15.307 4.806 1.00 59.34 248 HIS A C 1
ATOM 1930 O O . HIS A 1 248 ? -1.827 16.510 4.976 1.00 59.34 248 HIS A O 1
ATOM 1936 N N . LYS A 1 249 ? -1.955 14.442 5.830 1.00 66.44 249 LYS A N 1
ATOM 1937 C CA . LYS A 1 249 ? -1.526 14.860 7.176 1.00 66.44 249 LYS A CA 1
ATOM 1938 C C . LYS A 1 249 ? -0.261 14.103 7.601 1.00 66.44 249 LYS A C 1
ATOM 1940 O O . LYS A 1 249 ? -0.303 12.872 7.611 1.00 66.44 249 LYS A O 1
A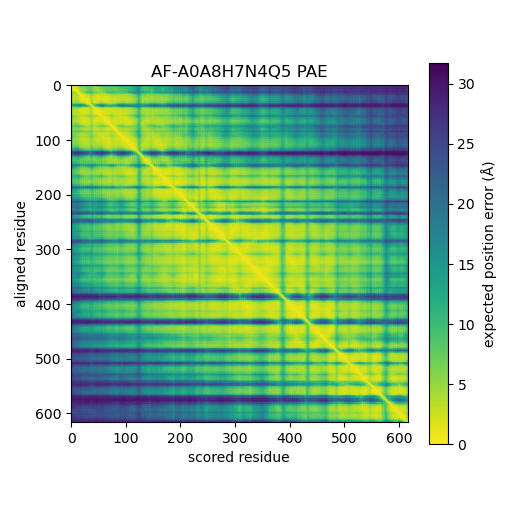TOM 1945 N N . PRO A 1 250 ? 0.835 14.796 7.977 1.00 62.81 250 PRO A N 1
ATOM 1946 C CA . PRO A 1 250 ? 2.006 14.130 8.533 1.00 62.81 250 PRO A CA 1
ATOM 1947 C C . PRO A 1 250 ? 1.587 13.321 9.763 1.00 62.81 250 PRO A C 1
ATOM 1949 O O . PRO A 1 250 ? 0.861 13.809 10.634 1.00 62.81 250 PRO A O 1
ATOM 1952 N N . CYS A 1 251 ? 1.984 12.054 9.779 1.00 71.88 251 CYS A N 1
ATOM 1953 C CA . CYS A 1 251 ? 1.660 11.121 10.845 1.00 71.88 251 CYS A CA 1
ATOM 1954 C C . CYS A 1 251 ? 2.796 11.099 11.865 1.00 71.88 251 CYS A C 1
ATOM 1956 O O . CYS A 1 251 ? 3.959 11.237 11.497 1.00 71.88 251 CYS A O 1
ATOM 1958 N N . SER A 1 252 ? 2.463 10.920 13.142 1.00 82.25 252 SER A N 1
ATOM 1959 C CA . SER A 1 252 ? 3.477 10.739 14.181 1.00 82.25 252 SER A CA 1
ATOM 1960 C C . SER A 1 252 ? 4.273 9.456 13.920 1.00 82.25 252 SER A C 1
ATOM 1962 O O . SER A 1 252 ? 3.682 8.403 13.662 1.00 82.25 252 SER A O 1
ATOM 1964 N N . ASP A 1 253 ? 5.600 9.512 14.062 1.00 83.50 253 ASP A N 1
ATOM 1965 C CA . ASP A 1 253 ? 6.485 8.341 13.976 1.00 83.50 253 ASP A CA 1
ATOM 1966 C C . ASP A 1 253 ? 6.034 7.202 14.898 1.00 83.50 253 ASP A C 1
ATOM 1968 O O . ASP A 1 253 ? 6.199 6.023 14.578 1.00 83.50 253 ASP A O 1
ATOM 1972 N N . ALA A 1 254 ? 5.436 7.541 16.044 1.00 85.50 254 ALA A N 1
ATOM 1973 C CA . ALA A 1 254 ? 4.887 6.576 16.985 1.00 85.50 254 ALA A CA 1
ATOM 1974 C C . ALA A 1 254 ? 3.733 5.764 16.363 1.00 85.50 254 ALA A C 1
ATOM 1976 O O . ALA A 1 254 ? 3.713 4.536 16.459 1.00 85.50 254 ALA A O 1
ATOM 1977 N N . LEU A 1 255 ? 2.815 6.424 15.652 1.00 87.75 255 LEU A N 1
ATOM 1978 C CA . LEU A 1 255 ? 1.711 5.751 14.961 1.00 87.75 255 LEU A CA 1
ATOM 1979 C C . LEU A 1 255 ? 2.213 4.912 13.787 1.00 87.75 255 LEU A C 1
ATOM 1981 O O . LEU A 1 255 ? 1.794 3.765 13.638 1.00 87.75 255 LEU A O 1
ATOM 1985 N N . LEU A 1 256 ? 3.172 5.427 13.010 1.00 88.25 256 LEU A N 1
ATOM 1986 C CA . LEU A 1 256 ? 3.790 4.665 11.922 1.00 88.25 256 LEU A CA 1
ATOM 1987 C C . LEU A 1 256 ? 4.463 3.386 12.442 1.00 88.25 256 LEU A C 1
ATOM 1989 O O . LEU A 1 256 ? 4.327 2.324 11.827 1.00 88.25 256 LEU A O 1
ATOM 1993 N N . LYS A 1 257 ? 5.152 3.453 13.590 1.00 89.50 257 LYS A N 1
ATOM 1994 C CA . LYS A 1 257 ? 5.753 2.283 14.253 1.00 89.50 257 LYS A CA 1
ATOM 1995 C C . LYS A 1 257 ? 4.695 1.262 14.684 1.00 89.50 257 LYS A C 1
ATOM 1997 O O . LYS A 1 257 ? 4.863 0.080 14.381 1.00 89.50 257 LYS A O 1
ATOM 2002 N N . LEU A 1 258 ? 3.605 1.700 15.324 1.00 91.44 258 LEU A N 1
ATOM 2003 C CA . LEU A 1 258 ? 2.502 0.818 15.737 1.00 91.44 258 LEU A CA 1
ATOM 2004 C C . LEU A 1 258 ? 1.822 0.151 14.537 1.00 91.44 258 LEU A C 1
ATOM 2006 O O . LEU A 1 258 ? 1.680 -1.069 14.522 1.00 91.44 258 LEU A O 1
ATOM 2010 N N . ALA A 1 259 ? 1.470 0.923 13.505 1.00 92.38 259 ALA A N 1
ATOM 2011 C CA . ALA A 1 259 ? 0.843 0.404 12.289 1.00 92.38 259 ALA A CA 1
ATOM 2012 C C . ALA A 1 259 ? 1.745 -0.612 11.569 1.00 92.38 259 ALA A C 1
ATOM 2014 O O . ALA A 1 259 ? 1.282 -1.673 11.152 1.00 92.38 259 ALA A O 1
ATOM 2015 N N . THR A 1 260 ? 3.053 -0.334 11.488 1.00 92.50 260 THR A N 1
ATOM 2016 C CA . THR A 1 260 ? 4.024 -1.258 10.872 1.00 92.50 260 THR A CA 1
ATOM 2017 C C . THR A 1 260 ? 4.042 -2.579 11.625 1.00 92.50 260 THR A C 1
ATOM 2019 O O . THR A 1 260 ? 3.982 -3.646 11.021 1.00 92.50 260 THR A O 1
ATOM 2022 N N . ARG A 1 261 ? 4.101 -2.517 12.959 1.00 93.06 261 ARG A N 1
ATOM 2023 C CA . ARG A 1 261 ? 4.144 -3.713 13.796 1.00 93.06 261 ARG A CA 1
ATOM 2024 C C . ARG A 1 261 ? 2.846 -4.512 13.724 1.00 93.06 261 ARG A C 1
ATOM 2026 O O . ARG A 1 261 ? 2.915 -5.732 13.600 1.00 93.06 261 ARG A O 1
ATOM 2033 N N . ALA A 1 262 ? 1.693 -3.845 13.737 1.00 93.94 262 ALA A N 1
ATOM 2034 C CA . ALA A 1 262 ? 0.396 -4.495 13.569 1.00 93.94 262 ALA A CA 1
ATOM 2035 C C . ALA A 1 262 ? 0.317 -5.258 12.236 1.00 93.94 262 ALA A C 1
ATOM 2037 O O . ALA A 1 262 ? -0.070 -6.424 12.221 1.00 93.94 262 ALA A O 1
ATOM 2038 N N . LEU A 1 263 ? 0.777 -4.656 11.134 1.00 94.19 263 LEU A N 1
ATOM 2039 C CA . LEU A 1 263 ? 0.804 -5.307 9.820 1.00 94.19 263 LEU A CA 1
ATOM 2040 C C . LEU A 1 263 ? 1.807 -6.468 9.746 1.00 94.19 263 LEU A C 1
ATOM 2042 O O . LEU A 1 263 ? 1.508 -7.492 9.132 1.00 94.19 263 LEU A O 1
ATOM 2046 N N . ARG A 1 264 ? 2.955 -6.386 10.430 1.00 93.81 264 ARG A N 1
ATOM 2047 C CA . ARG A 1 264 ? 3.865 -7.540 10.543 1.00 93.81 264 ARG A CA 1
ATOM 2048 C C . ARG A 1 264 ? 3.230 -8.702 11.295 1.00 93.81 264 ARG A C 1
ATOM 2050 O O . ARG A 1 264 ? 3.336 -9.836 10.839 1.00 93.81 264 ARG A O 1
ATOM 2057 N N . ILE A 1 265 ? 2.554 -8.440 12.411 1.00 93.25 265 ILE A N 1
ATOM 2058 C CA . ILE A 1 265 ? 1.839 -9.487 13.157 1.00 93.25 265 ILE A CA 1
ATOM 2059 C C . ILE A 1 265 ? 0.706 -10.056 12.292 1.00 93.25 265 ILE A C 1
ATOM 2061 O O . ILE A 1 265 ? 0.600 -11.272 12.157 1.00 93.25 265 ILE A O 1
ATOM 2065 N N . SER A 1 266 ? -0.049 -9.197 11.598 1.00 94.19 266 SER A N 1
ATOM 2066 C CA . SER A 1 266 ? -1.075 -9.616 10.635 1.00 94.19 266 SER A CA 1
ATOM 2067 C C . SER A 1 266 ? -0.508 -10.548 9.562 1.00 94.19 266 SER A C 1
ATOM 2069 O O . SER A 1 266 ? -1.143 -11.541 9.222 1.00 94.19 266 SER A O 1
ATOM 2071 N N . SER A 1 267 ? 0.719 -10.311 9.080 1.00 94.81 267 SER A N 1
ATOM 2072 C CA . SER A 1 267 ? 1.367 -11.208 8.113 1.00 94.81 267 SER A CA 1
ATOM 2073 C C . SER A 1 267 ? 1.607 -12.620 8.659 1.00 94.81 267 SER A C 1
ATOM 2075 O O . SER A 1 267 ? 1.483 -13.597 7.919 1.00 94.81 267 SER A O 1
ATOM 2077 N N . GLN A 1 268 ? 1.898 -12.756 9.956 1.00 92.69 268 GLN A N 1
ATOM 2078 C CA . GLN A 1 268 ? 2.101 -14.052 10.608 1.00 92.69 268 GLN A CA 1
ATOM 2079 C C . GLN A 1 268 ? 0.771 -14.794 10.749 1.00 92.69 268 GLN A C 1
ATOM 2081 O O . GLN A 1 268 ? 0.672 -15.965 10.378 1.00 92.69 268 GLN A O 1
ATOM 2086 N N . THR A 1 269 ? -0.265 -14.090 11.206 1.00 91.75 269 THR A N 1
ATOM 2087 C CA . THR A 1 269 ? -1.626 -14.627 11.322 1.00 91.75 269 THR A CA 1
ATOM 2088 C C . THR A 1 269 ? -2.171 -15.048 9.956 1.00 91.75 269 THR A C 1
ATOM 2090 O O . THR A 1 269 ? -2.683 -16.157 9.802 1.00 91.75 269 THR A O 1
ATOM 2093 N N . ASN A 1 270 ? -1.981 -14.213 8.934 1.00 94.62 270 ASN A N 1
ATOM 2094 C CA . ASN A 1 270 ? -2.379 -14.514 7.563 1.00 94.62 270 ASN A CA 1
ATOM 2095 C C . ASN A 1 270 ? -1.606 -15.712 6.994 1.00 94.62 270 ASN A C 1
ATOM 2097 O O . ASN A 1 270 ? -2.191 -16.555 6.325 1.00 94.62 270 ASN A O 1
ATOM 2101 N N . SER A 1 271 ? -0.317 -15.858 7.316 1.00 94.06 271 SER A N 1
ATOM 2102 C CA . SER A 1 271 ? 0.465 -17.034 6.903 1.00 94.06 271 SER A CA 1
ATOM 2103 C C . SER A 1 271 ? -0.109 -18.333 7.484 1.00 94.06 271 SER A C 1
ATOM 2105 O O . SER A 1 271 ? -0.272 -19.308 6.752 1.00 94.06 271 SER A O 1
ATOM 2107 N N . ARG A 1 272 ? -0.485 -18.342 8.776 1.00 92.56 272 ARG A N 1
ATOM 2108 C CA . ARG A 1 272 ? -1.174 -19.487 9.411 1.00 92.56 272 ARG A CA 1
ATOM 2109 C C . ARG A 1 272 ? -2.494 -19.789 8.701 1.00 92.56 272 ARG A C 1
ATOM 2111 O O . ARG A 1 272 ? -2.786 -20.948 8.419 1.00 92.56 272 ARG A O 1
ATOM 2118 N N . TRP A 1 273 ? -3.269 -18.751 8.390 1.00 94.50 273 TRP A N 1
ATOM 2119 C CA . TRP A 1 273 ? -4.535 -18.884 7.672 1.00 94.50 273 TRP A CA 1
ATOM 2120 C C . TRP A 1 273 ? -4.353 -19.505 6.280 1.00 94.50 273 TRP A C 1
ATOM 2122 O O . TRP A 1 273 ? -5.080 -20.429 5.922 1.00 94.50 273 TRP A O 1
ATOM 2132 N N . LEU A 1 274 ? -3.359 -19.040 5.515 1.00 94.81 274 LEU A N 1
ATOM 2133 C CA . LEU A 1 274 ? -3.075 -19.508 4.155 1.00 94.81 274 LEU A CA 1
ATOM 2134 C C . LEU A 1 274 ? -2.708 -20.995 4.124 1.00 94.81 274 LEU A C 1
ATOM 2136 O O . LEU A 1 274 ? -3.207 -21.724 3.267 1.00 94.81 274 LEU A O 1
ATOM 2140 N N . VAL A 1 275 ? -1.899 -21.451 5.086 1.00 93.12 275 VAL A N 1
ATOM 2141 C CA . VAL A 1 275 ? -1.540 -22.871 5.229 1.00 93.12 275 VAL A CA 1
ATOM 2142 C C . VAL A 1 275 ? -2.790 -23.720 5.445 1.00 93.12 275 VAL A C 1
ATOM 2144 O O . VAL A 1 275 ? -3.046 -24.640 4.669 1.00 93.12 275 VAL A O 1
ATOM 2147 N N . LEU A 1 276 ? -3.621 -23.361 6.429 1.00 93.38 276 LEU A N 1
ATOM 2148 C CA . LEU A 1 276 ? -4.845 -24.109 6.730 1.00 93.38 276 LEU A CA 1
ATOM 2149 C C . LEU A 1 276 ? -5.843 -24.083 5.563 1.00 93.38 276 LEU A C 1
ATOM 2151 O O . LEU A 1 276 ? -6.523 -25.076 5.303 1.00 93.38 276 LEU A O 1
ATOM 2155 N N . PHE A 1 277 ? -5.933 -22.965 4.834 1.00 94.38 277 PHE A N 1
ATOM 2156 C CA . PHE A 1 277 ? -6.778 -22.864 3.646 1.00 94.38 277 PHE A CA 1
ATOM 2157 C C . PHE A 1 277 ? -6.326 -23.822 2.543 1.00 94.38 277 PHE A C 1
ATOM 2159 O O . PHE A 1 277 ? -7.160 -24.536 1.991 1.00 94.38 277 PHE A O 1
ATOM 2166 N N . MET A 1 278 ? -5.026 -23.896 2.250 1.00 93.38 278 MET A N 1
ATOM 2167 C CA . MET A 1 278 ? -4.502 -24.829 1.249 1.00 93.38 278 MET A CA 1
ATOM 2168 C C . MET A 1 278 ? -4.652 -26.291 1.682 1.00 93.38 278 MET A C 1
ATOM 2170 O O . MET A 1 278 ? -5.079 -27.124 0.880 1.00 93.38 278 MET A O 1
ATOM 2174 N N . GLU A 1 279 ? -4.356 -26.608 2.945 1.00 91.69 279 GLU A N 1
ATOM 2175 C CA . GLU A 1 279 ? -4.521 -27.955 3.508 1.00 91.69 279 GLU A CA 1
ATOM 2176 C C . GLU A 1 279 ? -5.967 -28.443 3.396 1.00 91.69 279 GLU A C 1
ATOM 2178 O O . GLU A 1 279 ? -6.209 -29.558 2.929 1.00 91.69 279 GLU A O 1
ATOM 2183 N N . LYS A 1 280 ? -6.938 -27.579 3.717 1.00 91.69 280 LYS A N 1
ATOM 2184 C CA . LYS A 1 280 ? -8.373 -27.888 3.640 1.00 91.69 280 LYS A CA 1
ATOM 2185 C C . LYS A 1 280 ? -8.835 -28.335 2.248 1.00 91.69 280 LYS A C 1
ATOM 2187 O O . LYS A 1 280 ? -9.806 -29.083 2.149 1.00 91.69 280 LYS A O 1
ATOM 2192 N N . TYR A 1 281 ? -8.161 -27.898 1.184 1.00 90.81 281 TYR A N 1
ATOM 2193 C CA . TYR A 1 281 ? -8.489 -28.265 -0.198 1.00 90.81 281 TYR A CA 1
ATOM 2194 C C . TYR A 1 281 ? -7.483 -29.233 -0.836 1.00 90.81 281 TYR A C 1
ATOM 2196 O O . TYR A 1 281 ? -7.558 -29.468 -2.039 1.00 90.81 281 TYR A O 1
ATOM 2204 N N . GLY A 1 282 ? -6.570 -29.820 -0.054 1.00 88.44 282 GLY A N 1
ATOM 2205 C CA . GLY A 1 282 ? -5.627 -30.833 -0.537 1.00 88.44 282 GLY A CA 1
ATOM 2206 C C . GLY A 1 282 ? -4.377 -30.283 -1.233 1.00 88.44 282 GLY A C 1
ATOM 2207 O O . GLY A 1 282 ? -3.671 -31.042 -1.888 1.00 88.44 282 GLY A O 1
ATOM 2208 N N . PHE A 1 283 ? -4.070 -28.992 -1.073 1.00 86.75 283 PHE A N 1
ATOM 2209 C CA . PHE A 1 283 ? -2.904 -28.325 -1.672 1.00 86.75 283 PHE A CA 1
ATOM 2210 C C . PHE A 1 283 ? -1.763 -28.063 -0.668 1.00 86.75 283 PHE A C 1
ATOM 2212 O O . PHE A 1 283 ? -0.869 -27.269 -0.945 1.00 86.75 283 PHE A O 1
ATOM 2219 N N . GLY A 1 284 ? -1.752 -28.724 0.497 1.00 76.75 284 GLY A N 1
ATOM 2220 C CA . GLY A 1 284 ? -0.845 -28.410 1.619 1.00 76.75 284 GLY A CA 1
ATOM 2221 C C . GLY A 1 284 ? 0.656 -28.344 1.281 1.00 76.75 284 GLY A C 1
ATOM 2222 O O . GLY A 1 284 ? 1.377 -27.529 1.851 1.00 76.75 284 GLY A O 1
ATOM 2223 N N . ASN A 1 285 ? 1.129 -29.108 0.290 1.00 74.88 285 ASN A N 1
ATOM 2224 C CA . ASN A 1 285 ? 2.538 -29.095 -0.134 1.00 74.88 285 ASN A CA 1
ATOM 2225 C C . ASN A 1 285 ? 2.996 -27.741 -0.713 1.00 74.88 285 ASN A C 1
ATOM 2227 O O . ASN A 1 285 ? 4.183 -27.429 -0.661 1.00 74.88 285 ASN A O 1
ATOM 2231 N N . GLY A 1 286 ? 2.071 -26.930 -1.240 1.00 73.81 286 GLY A N 1
ATOM 2232 C CA . GLY A 1 286 ? 2.358 -25.601 -1.786 1.00 73.81 286 GLY A CA 1
ATOM 2233 C C . GLY A 1 286 ? 2.312 -24.470 -0.753 1.00 73.81 286 GLY A C 1
ATOM 2234 O O . GLY A 1 286 ? 2.570 -23.323 -1.100 1.00 73.81 286 GLY A O 1
ATOM 2235 N N . ALA A 1 287 ? 1.983 -24.742 0.512 1.00 76.19 287 ALA A N 1
ATOM 2236 C CA . ALA A 1 287 ? 1.861 -23.685 1.519 1.00 76.19 287 ALA A CA 1
ATOM 2237 C C . ALA A 1 287 ? 3.220 -23.118 1.970 1.00 76.19 287 ALA A C 1
ATOM 2239 O O . ALA A 1 287 ? 3.316 -21.951 2.342 1.00 76.19 287 ALA A O 1
ATOM 2240 N N . SER A 1 288 ? 4.284 -23.925 1.915 1.00 79.75 288 SER A N 1
ATOM 2241 C CA . SER A 1 288 ? 5.631 -23.553 2.380 1.00 79.75 288 SER A CA 1
ATOM 2242 C C . SER A 1 288 ? 6.339 -22.528 1.490 1.00 79.75 288 SER A C 1
ATOM 2244 O O . SER A 1 288 ? 7.280 -21.879 1.941 1.00 79.75 288 SER A O 1
ATOM 2246 N N . ILE A 1 289 ? 5.888 -22.376 0.242 1.00 86.31 289 ILE A N 1
ATOM 2247 C CA . ILE A 1 289 ? 6.465 -21.456 -0.747 1.00 86.31 289 ILE A CA 1
ATOM 2248 C C . ILE A 1 289 ? 5.754 -20.096 -0.783 1.00 86.31 289 ILE A C 1
ATOM 2250 O O . ILE A 1 289 ? 6.190 -19.210 -1.516 1.00 86.31 289 ILE A O 1
ATOM 2254 N N . LEU A 1 290 ? 4.663 -19.920 -0.026 1.00 92.31 290 LEU A N 1
ATOM 2255 C CA . LEU A 1 290 ? 3.925 -18.660 -0.001 1.00 92.31 290 LEU A CA 1
ATOM 2256 C C . LEU A 1 290 ? 4.717 -17.572 0.745 1.00 92.31 290 LEU A C 1
ATOM 2258 O O . LEU A 1 290 ? 5.160 -17.803 1.876 1.00 92.31 290 LEU A O 1
ATOM 2262 N N . PRO A 1 291 ? 4.863 -16.364 0.170 1.00 94.06 291 PRO A N 1
ATOM 2263 C CA . PRO A 1 291 ? 5.487 -15.253 0.870 1.00 94.06 291 PRO A CA 1
ATOM 2264 C C . PRO A 1 291 ? 4.606 -14.800 2.037 1.00 94.06 291 PRO A C 1
ATOM 2266 O O . PRO A 1 291 ? 3.374 -14.810 1.966 1.00 94.06 291 PRO A O 1
ATOM 2269 N N . ARG A 1 292 ? 5.247 -14.351 3.120 1.00 93.62 292 ARG A N 1
ATOM 2270 C CA . ARG A 1 292 ? 4.537 -13.719 4.237 1.00 93.62 292 ARG A CA 1
ATOM 2271 C C . ARG A 1 292 ? 4.014 -12.366 3.779 1.00 93.62 292 ARG A C 1
ATOM 2273 O O . ARG A 1 292 ? 4.788 -11.549 3.298 1.00 93.62 292 ARG A O 1
ATOM 2280 N N . ILE A 1 293 ? 2.723 -12.115 3.959 1.00 94.62 293 ILE A N 1
ATOM 2281 C CA . ILE A 1 293 ? 2.099 -10.834 3.615 1.00 94.62 293 ILE A CA 1
ATOM 2282 C C . ILE A 1 293 ? 0.898 -10.585 4.542 1.00 94.62 293 ILE A C 1
ATOM 2284 O O . ILE A 1 293 ? 0.215 -11.553 4.894 1.00 94.62 293 ILE A O 1
ATOM 2288 N N . PRO A 1 294 ? 0.632 -9.344 5.001 1.00 94.62 294 PRO A N 1
ATOM 2289 C CA . PRO A 1 294 ? -0.577 -9.034 5.762 1.00 94.62 294 PRO A CA 1
ATOM 2290 C C . PRO A 1 294 ? -1.849 -9.292 4.955 1.00 94.62 294 PRO A C 1
ATOM 2292 O O . PRO A 1 294 ? -1.818 -9.422 3.732 1.00 94.62 294 PRO A O 1
ATOM 2295 N N . THR A 1 295 ? -2.988 -9.303 5.648 1.00 92.44 295 THR A N 1
ATOM 2296 C CA . THR A 1 295 ? -4.306 -9.464 5.014 1.00 92.44 295 THR A CA 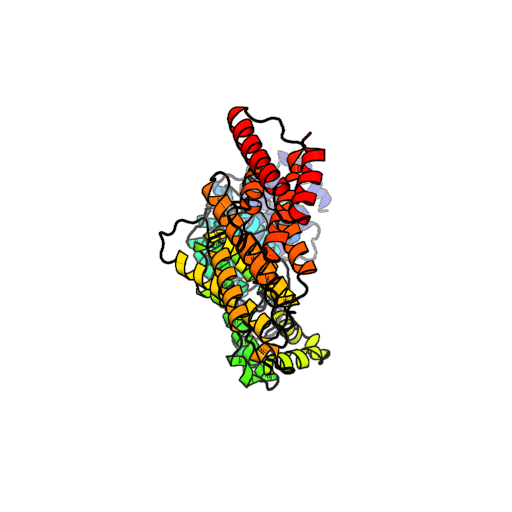1
ATOM 2297 C C . THR A 1 295 ? -4.638 -8.359 4.011 1.00 92.44 295 THR A C 1
ATOM 2299 O O . THR A 1 295 ? -5.396 -8.610 3.082 1.00 92.44 295 THR A O 1
ATOM 2302 N N . CYS A 1 296 ? -4.060 -7.163 4.181 1.00 90.31 296 CYS A N 1
ATOM 2303 C CA . CYS A 1 296 ? -4.222 -6.006 3.294 1.00 90.31 296 CYS A CA 1
ATOM 2304 C C . CYS A 1 296 ? -2.853 -5.505 2.776 1.00 90.31 296 CYS A C 1
ATOM 2306 O O . CYS A 1 296 ? -2.311 -4.540 3.333 1.00 90.31 296 CYS A O 1
ATOM 2308 N N . PRO A 1 297 ? -2.268 -6.126 1.736 1.00 92.31 297 PRO A N 1
ATOM 2309 C CA . PRO A 1 297 ? -0.973 -5.722 1.178 1.00 92.31 297 PRO A CA 1
ATOM 2310 C C . PRO A 1 297 ? -0.930 -4.248 0.738 1.00 92.31 297 PRO A C 1
ATOM 2312 O O . PRO A 1 297 ? 0.073 -3.565 0.938 1.00 92.31 297 PRO A O 1
ATOM 2315 N N . GLU A 1 298 ? -2.039 -3.731 0.202 1.00 90.62 298 GLU A N 1
ATOM 2316 C CA . GLU A 1 298 ? -2.189 -2.351 -0.270 1.00 90.62 298 GLU A CA 1
ATOM 2317 C C . GLU A 1 298 ? -1.973 -1.339 0.865 1.00 90.62 298 GLU A C 1
ATOM 2319 O O . GLU A 1 298 ? -1.239 -0.364 0.698 1.00 90.62 298 GLU A O 1
ATOM 2324 N N . LYS A 1 299 ? -2.570 -1.590 2.042 1.00 89.62 299 LYS A N 1
ATOM 2325 C CA . LYS A 1 299 ? -2.411 -0.732 3.229 1.00 89.62 299 LYS A CA 1
ATOM 2326 C C . LYS A 1 299 ? -0.971 -0.760 3.736 1.00 89.62 299 LYS A C 1
ATOM 2328 O O . LYS A 1 299 ? -0.459 0.258 4.191 1.00 89.62 299 LYS A O 1
ATOM 2333 N N . PHE A 1 300 ? -0.299 -1.907 3.646 1.00 92.31 300 PHE A N 1
ATOM 2334 C CA . PHE A 1 300 ? 1.103 -2.005 4.044 1.00 92.31 300 PHE A CA 1
ATOM 2335 C C . PHE A 1 300 ? 2.014 -1.199 3.126 1.00 92.31 300 PHE A C 1
ATOM 2337 O O . PHE A 1 300 ? 2.829 -0.420 3.613 1.00 92.31 300 PHE A O 1
ATOM 2344 N N . LEU A 1 301 ? 1.812 -1.285 1.814 1.00 90.81 301 LEU A N 1
ATOM 2345 C CA . LEU A 1 301 ? 2.529 -0.441 0.867 1.00 90.81 301 LEU A CA 1
ATOM 2346 C C . LEU A 1 301 ? 2.239 1.053 1.083 1.00 90.81 301 LEU A C 1
ATOM 2348 O O . LEU A 1 301 ? 3.167 1.861 1.073 1.00 90.81 301 LEU A O 1
ATOM 2352 N N . GLU A 1 302 ? 0.973 1.431 1.296 1.00 89.19 302 GLU A N 1
ATOM 2353 C CA . GLU A 1 302 ? 0.592 2.814 1.609 1.00 89.19 302 GLU A CA 1
ATOM 2354 C C . GLU A 1 302 ? 1.343 3.326 2.842 1.00 89.19 302 GLU A C 1
ATOM 2356 O O . GLU A 1 302 ? 1.878 4.432 2.817 1.00 89.19 302 GLU A O 1
ATOM 2361 N N . LEU A 1 303 ? 1.463 2.503 3.887 1.00 89.94 303 LEU A N 1
ATOM 2362 C CA . LEU A 1 303 ? 2.235 2.839 5.079 1.00 89.94 303 LEU A CA 1
ATOM 2363 C C . LEU A 1 303 ? 3.726 3.035 4.770 1.00 89.94 303 LEU A C 1
ATOM 2365 O O . LEU A 1 303 ? 4.332 3.986 5.262 1.00 89.94 303 LEU A O 1
ATOM 2369 N N . LEU A 1 304 ? 4.330 2.148 3.973 1.00 89.56 304 LEU A N 1
ATOM 2370 C CA . LEU A 1 304 ? 5.752 2.233 3.629 1.00 89.56 304 LEU A CA 1
ATOM 2371 C C . LEU A 1 304 ? 6.072 3.454 2.763 1.00 89.56 304 LEU A C 1
ATOM 2373 O O . LEU A 1 304 ? 7.119 4.062 2.959 1.00 89.56 304 LEU A O 1
ATOM 2377 N N . ARG A 1 305 ? 5.162 3.875 1.878 1.00 87.62 305 ARG A N 1
ATOM 2378 C CA . ARG A 1 305 ? 5.313 5.114 1.093 1.00 87.62 305 ARG A CA 1
ATOM 2379 C C . ARG A 1 305 ? 5.331 6.383 1.947 1.00 87.62 305 ARG A C 1
ATOM 2381 O O . ARG A 1 305 ? 5.878 7.392 1.521 1.00 87.62 305 ARG A O 1
ATOM 2388 N N . GLN A 1 306 ? 4.739 6.347 3.140 1.00 85.44 306 GLN A N 1
ATOM 2389 C CA . GLN A 1 306 ? 4.727 7.485 4.070 1.00 85.44 306 GLN A CA 1
ATOM 2390 C C . GLN A 1 306 ? 6.004 7.570 4.914 1.00 85.44 306 GLN A C 1
ATOM 2392 O O . GLN A 1 306 ? 6.225 8.561 5.607 1.00 85.44 306 GLN A O 1
ATOM 2397 N N . LYS A 1 307 ? 6.844 6.532 4.881 1.00 84.94 307 LYS A N 1
ATOM 2398 C CA . LYS A 1 307 ? 8.109 6.503 5.603 1.00 84.94 307 LYS A CA 1
ATOM 2399 C C . LYS A 1 307 ? 9.210 7.157 4.788 1.00 84.94 307 LYS A C 1
ATOM 2401 O O . LYS A 1 307 ? 9.310 6.967 3.579 1.00 84.94 307 LYS A O 1
ATOM 2406 N N . ALA A 1 308 ? 10.111 7.848 5.481 1.00 80.44 308 ALA A N 1
ATOM 2407 C CA . ALA A 1 308 ? 11.360 8.252 4.862 1.00 80.44 308 ALA A CA 1
ATOM 2408 C C . ALA A 1 308 ? 12.141 6.990 4.437 1.00 80.44 308 ALA A C 1
ATOM 2410 O O . ALA A 1 308 ? 12.210 6.042 5.229 1.00 80.44 308 ALA A O 1
ATOM 2411 N N . PRO A 1 309 ? 12.771 6.963 3.252 1.00 80.44 309 PRO A N 1
ATOM 2412 C CA . PRO A 1 309 ? 13.416 5.759 2.728 1.00 80.44 309 PRO A CA 1
ATOM 2413 C C . PRO A 1 309 ? 14.425 5.089 3.684 1.00 80.44 309 PRO A C 1
ATOM 2415 O O . PRO A 1 309 ? 14.488 3.867 3.773 1.00 80.44 309 PRO A O 1
ATOM 2418 N N . HIS A 1 310 ? 15.171 5.874 4.470 1.00 78.19 310 HIS A N 1
ATOM 2419 C CA . HIS A 1 310 ? 16.143 5.376 5.459 1.00 78.19 310 HIS A CA 1
ATOM 2420 C C . HIS A 1 310 ? 15.508 4.747 6.719 1.00 78.19 310 HIS A C 1
ATOM 2422 O O . HIS A 1 310 ? 16.197 4.091 7.496 1.00 78.19 310 HIS A O 1
ATOM 2428 N N . SER A 1 311 ? 14.208 4.959 6.946 1.00 82.38 311 SER A N 1
ATOM 2429 C CA . SER A 1 311 ? 13.455 4.411 8.088 1.00 82.38 311 SER A CA 1
ATOM 2430 C C . SER A 1 311 ? 12.753 3.084 7.771 1.00 82.38 311 SER A C 1
ATOM 2432 O O . SER A 1 311 ? 12.160 2.453 8.652 1.00 82.38 311 SER A O 1
ATOM 2434 N N . ILE A 1 312 ? 12.811 2.652 6.510 1.00 87.69 312 ILE A N 1
ATOM 2435 C CA . ILE A 1 312 ? 12.269 1.373 6.059 1.00 87.69 312 ILE A CA 1
ATOM 2436 C C . ILE A 1 312 ? 13.225 0.270 6.511 1.00 87.69 312 ILE A C 1
ATOM 2438 O O . ILE A 1 312 ? 14.439 0.399 6.397 1.00 87.69 312 ILE A O 1
ATOM 2442 N N . SER A 1 313 ? 12.694 -0.813 7.074 1.00 89.38 313 SER A N 1
ATOM 2443 C CA . SER A 1 313 ? 13.535 -1.944 7.467 1.00 89.38 313 SER A CA 1
ATOM 2444 C C . SER A 1 313 ? 13.723 -2.924 6.308 1.00 89.38 313 SER A C 1
ATOM 2446 O O . SER A 1 313 ? 12.855 -3.051 5.445 1.00 89.38 313 SER A O 1
ATOM 2448 N N . VAL A 1 314 ? 14.830 -3.671 6.329 1.00 89.81 314 VAL A N 1
ATOM 2449 C CA . VAL A 1 314 ? 15.101 -4.752 5.363 1.00 89.81 314 VAL A CA 1
ATOM 2450 C C . VAL A 1 314 ? 13.971 -5.786 5.353 1.00 89.81 314 VAL A C 1
ATOM 2452 O O . VAL A 1 314 ? 13.592 -6.264 4.287 1.00 89.81 314 VAL A O 1
ATOM 2455 N N . GLU A 1 315 ? 13.403 -6.100 6.521 1.00 91.75 315 GLU A N 1
ATOM 2456 C CA . GLU A 1 315 ? 12.280 -7.033 6.656 1.00 91.75 315 GLU A CA 1
ATOM 2457 C C . GLU A 1 315 ? 11.024 -6.515 5.938 1.00 91.75 315 GLU A C 1
ATOM 2459 O O . GLU A 1 315 ? 10.431 -7.246 5.147 1.00 91.75 315 GLU A O 1
ATOM 2464 N N . ASP A 1 316 ? 10.654 -5.246 6.153 1.00 91.75 316 ASP A N 1
ATOM 2465 C CA . ASP A 1 316 ? 9.479 -4.644 5.501 1.00 91.75 316 ASP A CA 1
ATOM 2466 C C . ASP A 1 316 ? 9.639 -4.604 3.980 1.00 91.75 316 ASP A C 1
ATOM 2468 O O . ASP A 1 316 ? 8.709 -4.924 3.241 1.00 91.75 316 ASP A O 1
ATOM 2472 N N . PHE A 1 317 ? 10.834 -4.222 3.518 1.00 91.75 317 PHE A N 1
ATOM 2473 C CA . PHE A 1 317 ? 11.142 -4.165 2.096 1.00 91.75 317 PHE A CA 1
ATOM 2474 C C . PHE A 1 317 ? 11.059 -5.553 1.458 1.00 91.75 317 PHE A C 1
ATOM 2476 O O . PHE A 1 317 ? 10.412 -5.732 0.427 1.00 91.75 317 PHE A O 1
ATOM 2483 N N . THR A 1 318 ? 11.682 -6.544 2.100 1.00 93.06 318 THR A N 1
ATOM 2484 C CA . THR A 1 318 ? 11.698 -7.936 1.637 1.00 93.06 318 THR A CA 1
ATOM 2485 C C . THR A 1 318 ? 10.285 -8.499 1.522 1.00 93.06 318 THR A C 1
ATOM 2487 O O . THR A 1 318 ? 9.980 -9.164 0.541 1.00 93.06 318 THR A O 1
ATOM 2490 N N . MET A 1 319 ? 9.398 -8.177 2.466 1.00 94.44 319 MET A N 1
ATOM 2491 C CA . MET A 1 319 ? 8.013 -8.645 2.457 1.00 94.44 319 MET A CA 1
ATOM 2492 C C . MET A 1 319 ? 7.245 -8.208 1.197 1.00 94.44 319 MET A C 1
ATOM 2494 O O . MET A 1 319 ? 6.626 -9.041 0.535 1.00 94.44 319 MET A O 1
ATOM 2498 N N . ILE A 1 320 ? 7.309 -6.921 0.827 1.00 93.81 320 ILE A N 1
ATOM 2499 C CA . ILE A 1 320 ? 6.668 -6.420 -0.404 1.00 93.81 320 ILE A CA 1
ATOM 2500 C C . ILE A 1 320 ? 7.370 -6.960 -1.649 1.00 93.81 320 ILE A C 1
ATOM 2502 O O . ILE A 1 320 ? 6.698 -7.397 -2.583 1.00 93.81 320 ILE A O 1
ATOM 2506 N N . ARG A 1 321 ? 8.709 -6.955 -1.658 1.00 94.56 321 ARG A N 1
ATOM 2507 C CA . ARG A 1 321 ? 9.510 -7.471 -2.772 1.00 94.56 321 ARG A CA 1
ATOM 2508 C C . ARG A 1 321 ? 9.124 -8.910 -3.102 1.00 94.56 321 ARG A C 1
ATOM 2510 O O . ARG A 1 321 ? 8.772 -9.203 -4.240 1.00 94.56 321 ARG A O 1
ATOM 2517 N N . ASP A 1 322 ? 9.181 -9.793 -2.110 1.00 95.00 322 ASP A N 1
ATOM 2518 C CA . ASP A 1 322 ? 8.946 -11.222 -2.297 1.00 95.00 322 ASP A CA 1
ATOM 2519 C C . ASP A 1 322 ? 7.497 -11.483 -2.715 1.00 95.00 322 ASP A C 1
ATOM 2521 O O . ASP A 1 322 ? 7.257 -12.300 -3.597 1.00 95.00 322 ASP A O 1
ATOM 2525 N N . TYR A 1 323 ? 6.535 -10.736 -2.164 1.00 95.56 323 TYR A N 1
ATOM 2526 C CA . TYR A 1 323 ? 5.136 -10.824 -2.576 1.00 95.56 323 TYR A CA 1
ATOM 2527 C C . TYR A 1 323 ? 4.917 -10.414 -4.038 1.00 95.56 323 TYR A C 1
ATOM 2529 O O . TYR A 1 323 ? 4.284 -11.148 -4.792 1.00 95.56 323 TYR A O 1
ATOM 2537 N N . VAL A 1 324 ? 5.469 -9.281 -4.475 1.00 95.38 324 VAL A N 1
ATOM 2538 C CA . VAL A 1 324 ? 5.316 -8.806 -5.861 1.00 95.38 324 VAL A CA 1
ATOM 2539 C C . VAL A 1 324 ? 6.027 -9.730 -6.846 1.00 95.38 324 VAL A C 1
ATOM 2541 O O . VAL A 1 324 ? 5.441 -10.096 -7.863 1.00 95.38 324 VAL A O 1
ATOM 2544 N N . LEU A 1 325 ? 7.258 -10.154 -6.543 1.00 95.69 325 LEU A N 1
ATOM 2545 C CA . LEU A 1 325 ? 7.980 -11.113 -7.382 1.00 95.69 325 LEU A CA 1
ATOM 2546 C C . LEU A 1 325 ? 7.234 -12.443 -7.476 1.00 95.69 325 LEU A C 1
ATOM 2548 O O . LEU A 1 325 ? 7.142 -13.009 -8.563 1.00 95.69 325 LEU A O 1
ATOM 2552 N N . PHE A 1 326 ? 6.647 -12.906 -6.372 1.00 95.69 326 PHE A N 1
ATOM 2553 C CA . PHE A 1 326 ? 5.814 -14.099 -6.368 1.00 95.69 326 PHE A CA 1
ATOM 2554 C C . PHE A 1 326 ? 4.566 -13.927 -7.236 1.00 95.69 326 PHE A C 1
ATOM 2556 O O . PHE A 1 326 ? 4.226 -14.839 -7.977 1.00 95.69 326 PHE A O 1
ATOM 2563 N N . LEU A 1 327 ? 3.893 -12.772 -7.201 1.00 94.88 327 LEU A N 1
ATOM 2564 C CA . LEU A 1 327 ? 2.737 -12.508 -8.065 1.00 94.88 327 LEU A CA 1
ATOM 2565 C C . LEU A 1 327 ? 3.108 -12.473 -9.549 1.00 94.88 327 LEU A C 1
ATOM 2567 O O . LEU A 1 327 ? 2.346 -12.967 -10.379 1.00 94.88 327 LEU A O 1
ATOM 2571 N N . LEU A 1 328 ? 4.272 -11.911 -9.878 1.00 94.44 328 LEU A N 1
ATOM 2572 C CA . LEU A 1 328 ? 4.776 -11.897 -11.244 1.00 94.44 328 LEU A CA 1
ATOM 2573 C C . LEU A 1 328 ? 5.142 -13.310 -11.695 1.00 94.44 328 LEU A C 1
ATOM 2575 O O . LEU A 1 328 ? 4.732 -13.697 -12.785 1.00 94.44 328 LEU A O 1
ATOM 2579 N N . ASP A 1 329 ? 5.834 -14.098 -10.867 1.00 94.06 329 ASP A N 1
ATOM 2580 C CA . ASP A 1 329 ? 6.271 -15.465 -11.172 1.00 94.06 329 ASP A CA 1
ATOM 2581 C C . ASP A 1 329 ? 5.666 -16.554 -10.286 1.00 94.06 329 ASP A C 1
ATOM 2583 O O . ASP A 1 329 ? 6.361 -17.348 -9.657 1.00 94.06 329 ASP A O 1
ATOM 2587 N N . GLN A 1 330 ? 4.330 -16.614 -10.274 1.00 92.31 330 GLN A N 1
ATOM 2588 C CA . GLN A 1 330 ? 3.612 -17.582 -9.447 1.00 92.31 330 GLN A CA 1
ATOM 2589 C C . GLN A 1 330 ? 3.940 -19.025 -9.854 1.00 92.31 330 GLN A C 1
ATOM 2591 O O . GLN A 1 330 ? 3.773 -19.372 -11.029 1.00 92.31 330 GLN A O 1
ATOM 2596 N N . PRO A 1 331 ? 4.300 -19.906 -8.907 1.00 92.50 331 PRO A N 1
ATOM 2597 C CA . PRO A 1 331 ? 4.478 -21.331 -9.161 1.00 92.50 331 PRO A CA 1
ATOM 2598 C C . PRO A 1 331 ? 3.226 -21.979 -9.760 1.00 92.50 331 PRO A C 1
ATOM 2600 O O . PRO A 1 331 ? 2.094 -21.579 -9.475 1.00 92.50 331 PRO A O 1
ATOM 2603 N N . LYS A 1 332 ? 3.425 -23.015 -10.585 1.00 90.69 332 LYS A N 1
ATOM 2604 C CA . LYS A 1 332 ? 2.341 -23.699 -11.306 1.00 90.69 332 LYS A CA 1
ATOM 2605 C C . LYS A 1 332 ? 1.221 -24.163 -10.366 1.00 90.69 332 LYS A C 1
ATOM 2607 O O . LYS A 1 332 ? 0.065 -23.853 -10.635 1.00 90.69 332 LYS A O 1
ATOM 2612 N N . ASP A 1 333 ? 1.570 -24.800 -9.255 1.00 90.06 333 ASP A N 1
ATOM 2613 C CA . ASP A 1 333 ? 0.612 -25.352 -8.289 1.00 90.06 333 ASP A CA 1
ATOM 2614 C C . ASP A 1 333 ? -0.291 -24.266 -7.679 1.00 90.06 333 ASP A C 1
ATOM 2616 O O . ASP A 1 333 ? -1.486 -24.466 -7.471 1.00 90.06 333 ASP A O 1
ATOM 2620 N N . ILE A 1 334 ? 0.262 -23.072 -7.452 1.00 93.75 334 ILE A N 1
ATOM 2621 C CA . ILE A 1 334 ? -0.464 -21.926 -6.894 1.00 93.75 334 ILE A CA 1
ATOM 2622 C C . ILE A 1 334 ? -1.401 -21.314 -7.933 1.00 93.75 334 ILE A C 1
ATOM 2624 O O . ILE A 1 334 ? -2.533 -20.949 -7.606 1.00 93.75 334 ILE A O 1
ATOM 2628 N N . ARG A 1 335 ? -0.974 -21.258 -9.200 1.00 92.94 335 ARG A N 1
ATOM 2629 C CA . ARG A 1 335 ? -1.843 -20.838 -10.308 1.00 92.94 335 ARG A CA 1
ATOM 2630 C C . ARG A 1 335 ? -2.997 -21.813 -10.516 1.00 92.94 335 ARG A C 1
ATOM 2632 O O . ARG A 1 335 ? -4.133 -21.379 -10.702 1.00 92.94 335 ARG A O 1
ATOM 2639 N N . GLU A 1 336 ? -2.731 -23.116 -10.453 1.00 92.81 336 GLU A N 1
ATOM 2640 C CA . GLU A 1 336 ? -3.760 -24.156 -10.552 1.00 92.81 336 GLU A CA 1
ATOM 2641 C C . GLU A 1 336 ? -4.755 -24.066 -9.396 1.00 92.81 336 GLU A C 1
ATOM 2643 O O . GLU A 1 336 ? -5.965 -24.064 -9.628 1.00 92.81 336 GLU A O 1
ATOM 2648 N N . PHE A 1 337 ? -4.270 -23.892 -8.164 1.00 94.56 337 PHE A N 1
ATOM 2649 C CA . PHE A 1 337 ? -5.144 -23.724 -7.008 1.00 94.56 337 PHE A CA 1
ATOM 2650 C C . PHE A 1 337 ? -5.975 -22.436 -7.090 1.00 94.56 337 PHE A C 1
ATOM 2652 O O . PHE A 1 337 ? -7.183 -22.458 -6.861 1.00 94.56 337 PHE A O 1
ATOM 2659 N N . THR A 1 338 ? -5.372 -21.322 -7.505 1.00 95.75 338 THR A N 1
ATOM 2660 C CA . THR A 1 338 ? -6.097 -20.060 -7.722 1.00 95.75 338 THR A CA 1
ATOM 2661 C C . THR A 1 338 ? -7.176 -20.220 -8.791 1.00 95.75 338 THR A C 1
ATOM 2663 O O . THR A 1 338 ? -8.310 -19.794 -8.581 1.00 95.75 338 THR A O 1
ATOM 2666 N N . THR A 1 339 ? -6.875 -20.926 -9.882 1.00 96.00 339 THR A N 1
ATOM 2667 C CA . THR A 1 339 ? -7.847 -21.249 -10.939 1.00 96.00 339 THR A CA 1
ATOM 2668 C C . THR A 1 339 ? -8.982 -22.135 -10.411 1.00 96.00 339 THR A C 1
ATOM 2670 O O . THR A 1 339 ? -10.152 -21.906 -10.725 1.00 96.00 339 THR A O 1
ATOM 2673 N N . TYR A 1 340 ? -8.673 -23.121 -9.563 1.00 95.56 340 TYR A N 1
ATOM 2674 C CA . TYR A 1 340 ? -9.675 -23.947 -8.884 1.00 95.56 340 TYR A CA 1
ATOM 2675 C C . TYR A 1 340 ? -10.622 -23.100 -8.018 1.00 95.56 340 TYR A C 1
ATOM 2677 O O . TYR A 1 340 ? -11.843 -23.253 -8.108 1.00 95.56 340 TYR A O 1
ATOM 2685 N N . VAL A 1 341 ? -10.077 -22.168 -7.226 1.00 96.69 341 VAL A N 1
ATOM 2686 C CA . VAL A 1 341 ? -10.869 -21.246 -6.398 1.00 96.69 341 VAL A CA 1
ATOM 2687 C C . VAL A 1 341 ? -11.762 -20.358 -7.269 1.00 96.69 341 VAL A C 1
ATOM 2689 O O . VAL A 1 341 ? -12.947 -20.232 -6.967 1.00 96.69 341 VAL A O 1
ATOM 2692 N N . GLN A 1 342 ? -11.233 -19.793 -8.361 1.00 96.50 342 GLN A N 1
ATOM 2693 C CA . GLN A 1 342 ? -11.984 -18.942 -9.297 1.00 96.50 342 GLN A CA 1
ATOM 2694 C C . GLN A 1 342 ? -13.153 -19.682 -9.959 1.00 96.50 342 GLN A C 1
ATOM 2696 O O . GLN A 1 342 ? -14.262 -19.151 -10.036 1.00 96.50 342 GLN A O 1
ATOM 2701 N N . ASN A 1 343 ? -12.922 -20.915 -10.413 1.00 96.69 343 ASN A N 1
ATOM 2702 C CA . ASN A 1 343 ? -13.921 -21.696 -11.143 1.00 96.69 343 ASN A CA 1
ATOM 2703 C C . ASN A 1 343 ? -15.008 -22.284 -10.229 1.00 96.69 343 ASN A C 1
ATOM 2705 O O . ASN A 1 343 ? -16.118 -22.580 -10.679 1.00 96.69 343 ASN A O 1
ATOM 2709 N N . ASN A 1 344 ? -14.735 -22.435 -8.932 1.00 96.62 344 ASN A N 1
ATOM 2710 C CA . ASN A 1 344 ? -15.724 -22.886 -7.962 1.00 96.62 344 ASN A CA 1
ATOM 2711 C C . ASN A 1 344 ? -16.572 -21.706 -7.460 1.00 96.62 344 ASN A C 1
ATOM 2713 O O . ASN A 1 344 ? -16.232 -21.059 -6.475 1.00 96.62 344 ASN A O 1
ATOM 2717 N N . ARG A 1 345 ? -17.730 -21.458 -8.092 1.00 95.69 345 ARG A N 1
ATOM 2718 C CA . ARG A 1 345 ? -18.609 -20.309 -7.777 1.00 95.69 345 ARG A CA 1
ATOM 2719 C C . ARG A 1 345 ? -18.966 -20.181 -6.290 1.00 95.69 345 ARG A C 1
ATOM 2721 O O . ARG A 1 345 ? -18.996 -19.069 -5.767 1.00 95.69 345 ARG A O 1
ATOM 2728 N N . LYS A 1 346 ? -19.231 -21.299 -5.599 1.00 95.81 346 LYS A N 1
ATOM 2729 C CA . LYS A 1 346 ? -19.565 -21.285 -4.164 1.00 95.81 346 LYS A CA 1
ATOM 2730 C C . LYS A 1 346 ? -18.364 -20.821 -3.342 1.00 95.81 346 LYS A C 1
ATOM 2732 O O . LYS A 1 346 ? -18.525 -19.967 -2.475 1.00 95.81 346 LYS A O 1
ATOM 2737 N N . LEU A 1 347 ? -17.177 -21.342 -3.651 1.00 95.06 347 LEU A N 1
ATOM 2738 C CA . LEU A 1 347 ? -15.937 -20.968 -2.981 1.00 95.06 347 LEU A CA 1
ATOM 2739 C C . LEU A 1 347 ? -15.526 -19.530 -3.314 1.00 95.06 347 LEU A C 1
ATOM 2741 O O . LEU A 1 347 ? -15.305 -18.753 -2.398 1.00 95.06 347 LEU A O 1
ATOM 2745 N N . ALA A 1 348 ? -15.524 -19.134 -4.586 1.00 95.56 348 ALA A N 1
ATOM 2746 C CA . ALA A 1 348 ? -15.202 -17.775 -5.021 1.00 95.56 348 ALA A CA 1
ATOM 2747 C C . ALA A 1 348 ? -16.074 -16.703 -4.339 1.00 95.56 348 ALA A C 1
ATOM 2749 O O . ALA A 1 348 ? -15.596 -15.611 -4.049 1.00 95.56 348 ALA A O 1
ATOM 2750 N N . SER A 1 349 ? -17.347 -17.012 -4.059 1.00 94.50 349 SER A N 1
ATOM 2751 C CA . SER A 1 349 ? -18.265 -16.108 -3.347 1.00 94.50 349 SER A CA 1
ATOM 2752 C C . SER A 1 349 ? -18.160 -16.160 -1.816 1.00 94.50 349 SER A C 1
ATOM 2754 O O . SER A 1 349 ? -18.703 -15.289 -1.132 1.00 94.50 349 SER A O 1
ATOM 2756 N N . SER A 1 350 ? -17.477 -17.163 -1.255 1.00 95.12 350 SER A N 1
ATOM 2757 C CA . SER A 1 350 ? -17.319 -17.300 0.193 1.00 95.12 350 SER A CA 1
ATOM 2758 C C . SER A 1 350 ? -16.358 -16.240 0.747 1.00 95.12 350 SER A C 1
ATOM 2760 O O . SER A 1 350 ? -15.644 -15.566 0.005 1.00 95.12 350 SER A O 1
ATOM 2762 N N . ASN A 1 351 ? -16.332 -16.055 2.070 1.00 94.12 351 ASN A N 1
ATOM 2763 C CA . ASN A 1 351 ? -15.332 -15.191 2.709 1.00 94.12 351 ASN A CA 1
ATOM 2764 C C . ASN A 1 351 ? -13.899 -15.670 2.404 1.00 94.12 351 ASN A C 1
ATOM 2766 O O . ASN A 1 351 ? -13.065 -14.897 1.946 1.00 94.12 351 ASN A O 1
ATOM 2770 N N . THR A 1 352 ? -13.651 -16.969 2.561 1.00 93.88 352 THR A N 1
ATOM 2771 C CA . THR A 1 352 ? -12.318 -17.554 2.408 1.00 93.88 352 THR A CA 1
ATOM 2772 C C . THR A 1 352 ? -11.824 -17.537 0.960 1.00 93.88 352 THR A C 1
ATOM 2774 O O . THR A 1 352 ? -10.670 -17.199 0.710 1.00 93.88 352 THR A O 1
ATOM 2777 N N . GLY A 1 353 ? -12.691 -17.823 -0.017 1.00 95.75 353 GLY A N 1
ATOM 2778 C CA . GLY A 1 353 ? -12.311 -17.738 -1.427 1.00 95.75 353 GLY A CA 1
ATOM 2779 C C . GLY A 1 353 ? -12.058 -16.301 -1.874 1.00 95.75 353 GLY A C 1
ATOM 2780 O O . GLY A 1 353 ? -11.074 -16.058 -2.567 1.00 95.75 353 GLY A O 1
ATOM 2781 N N . ARG A 1 354 ? -12.865 -15.328 -1.425 1.00 95.50 354 ARG A N 1
ATOM 2782 C CA . ARG A 1 354 ? -12.609 -13.906 -1.714 1.00 95.50 354 ARG A CA 1
ATOM 2783 C C . ARG A 1 354 ? -11.267 -13.436 -1.167 1.00 95.50 354 ARG A C 1
ATOM 2785 O O . ARG A 1 354 ? -10.562 -12.731 -1.882 1.00 95.50 354 ARG A O 1
ATOM 2792 N N . HIS A 1 355 ? -10.900 -13.854 0.045 1.00 95.62 355 HIS A N 1
ATOM 2793 C CA . HIS A 1 355 ? -9.589 -13.539 0.615 1.00 95.62 355 HIS A CA 1
ATOM 2794 C C . HIS A 1 355 ? -8.438 -14.104 -0.221 1.00 95.62 355 HIS A C 1
ATOM 2796 O O . HIS A 1 355 ? -7.525 -13.371 -0.593 1.00 95.62 355 HIS A O 1
ATOM 2802 N N . TRP A 1 356 ? -8.517 -15.386 -0.594 1.00 96.12 356 TRP A N 1
ATOM 2803 C CA . TRP A 1 356 ? -7.512 -16.011 -1.456 1.00 96.12 356 TRP A CA 1
ATOM 2804 C C . TRP A 1 356 ? -7.354 -15.264 -2.787 1.00 96.12 356 TRP A C 1
ATOM 2806 O O . TRP A 1 356 ? -6.241 -14.929 -3.188 1.00 96.12 356 TRP A O 1
ATOM 2816 N N . LEU A 1 357 ? -8.467 -14.970 -3.463 1.00 95.94 357 LEU A N 1
ATOM 2817 C CA . LEU A 1 357 ? -8.449 -14.267 -4.747 1.00 95.94 357 LEU A CA 1
ATOM 2818 C C . LEU A 1 357 ? -7.912 -12.841 -4.608 1.00 95.94 357 LEU A C 1
ATOM 2820 O O . LEU A 1 357 ? -7.097 -12.417 -5.421 1.00 95.94 357 LEU A O 1
ATOM 2824 N N . HIS A 1 358 ? -8.285 -12.127 -3.545 1.00 94.38 358 HIS A N 1
ATOM 2825 C CA . HIS A 1 358 ? -7.770 -10.785 -3.278 1.00 94.38 358 HIS A CA 1
ATOM 2826 C C . HIS A 1 358 ? -6.234 -10.737 -3.230 1.00 94.38 358 HIS A C 1
ATOM 2828 O O . HIS A 1 358 ? -5.641 -9.776 -3.734 1.00 94.38 358 HIS A O 1
ATOM 2834 N N . LEU A 1 359 ? -5.602 -11.770 -2.666 1.00 94.69 359 LEU A N 1
ATOM 2835 C CA . LEU A 1 359 ? -4.148 -11.879 -2.596 1.00 94.69 359 LEU A CA 1
ATOM 2836 C C . LEU A 1 359 ? -3.546 -12.349 -3.927 1.00 94.69 359 LEU A C 1
ATOM 2838 O O . LEU A 1 359 ? -2.663 -11.690 -4.466 1.00 94.69 359 LEU A O 1
ATOM 2842 N N . TRP A 1 360 ? -4.035 -13.455 -4.493 1.00 95.00 360 TRP A N 1
ATOM 2843 C CA . TRP A 1 360 ? -3.287 -14.187 -5.526 1.00 95.00 360 TRP A CA 1
ATOM 2844 C C . TRP A 1 360 ? -3.818 -14.040 -6.951 1.00 95.00 360 TRP A C 1
ATOM 2846 O O . TRP A 1 360 ? -3.094 -14.348 -7.895 1.00 95.00 360 TRP A O 1
ATOM 2856 N N . SER A 1 361 ? -5.043 -13.547 -7.159 1.00 93.88 361 SER A N 1
ATOM 2857 C CA . SER A 1 361 ? -5.624 -13.429 -8.506 1.00 93.88 361 SER A CA 1
ATOM 2858 C C . SER A 1 361 ? -5.288 -12.117 -9.220 1.00 93.88 361 SER A C 1
ATOM 2860 O O . SER A 1 361 ? -6.069 -11.657 -10.053 1.00 93.88 361 SER A O 1
ATOM 2862 N N . LYS A 1 362 ? -4.163 -11.491 -8.867 1.00 92.12 362 LYS A N 1
ATOM 2863 C CA . LYS A 1 362 ? -3.734 -10.213 -9.437 1.00 92.12 362 LYS A CA 1
ATOM 2864 C C . LYS A 1 362 ? -3.053 -10.420 -10.788 1.00 92.12 362 LYS A C 1
ATOM 2866 O O . LYS A 1 362 ? -2.284 -11.359 -10.980 1.00 92.12 362 LYS A O 1
ATOM 2871 N N . THR A 1 363 ? -3.325 -9.517 -11.716 1.00 91.06 363 THR A N 1
ATOM 2872 C CA . THR A 1 363 ? -2.627 -9.410 -13.001 1.00 91.06 363 THR A CA 1
ATOM 2873 C C . THR A 1 363 ? -1.199 -8.898 -12.810 1.00 91.06 363 THR A C 1
ATOM 2875 O O . THR A 1 363 ? -0.881 -8.277 -11.793 1.00 91.06 363 THR A O 1
ATOM 2878 N N . SER A 1 364 ? -0.332 -9.083 -13.813 1.00 90.69 364 SER A N 1
ATOM 2879 C CA . SER A 1 364 ? 1.033 -8.538 -13.773 1.00 90.69 364 SER A CA 1
ATOM 2880 C C . SER A 1 364 ? 1.040 -7.018 -13.574 1.00 90.69 364 SER A C 1
ATOM 2882 O O . SER A 1 364 ? 1.863 -6.498 -12.828 1.00 90.69 364 SER A O 1
ATOM 2884 N N . LYS A 1 365 ? 0.076 -6.308 -14.175 1.00 90.19 365 LYS A N 1
ATOM 2885 C CA . LYS A 1 365 ? -0.089 -4.862 -13.996 1.00 90.19 365 LYS A CA 1
ATOM 2886 C C . LYS A 1 365 ? -0.440 -4.501 -12.551 1.00 90.19 365 LYS A C 1
ATOM 2888 O O . LYS A 1 365 ? 0.216 -3.649 -11.966 1.00 90.19 365 LYS A O 1
ATOM 2893 N N . GLU A 1 366 ? -1.416 -5.182 -11.953 1.00 90.81 366 GLU A N 1
ATOM 2894 C CA . GLU A 1 366 ? -1.782 -4.962 -10.546 1.00 90.81 366 GLU A CA 1
ATOM 2895 C C . GLU A 1 366 ? -0.625 -5.298 -9.593 1.00 90.81 366 GLU A C 1
ATOM 2897 O O . GLU A 1 366 ? -0.412 -4.588 -8.611 1.00 90.81 366 GLU A O 1
ATOM 2902 N N . ALA A 1 367 ? 0.164 -6.337 -9.891 1.00 91.81 367 ALA A N 1
ATOM 2903 C CA . ALA A 1 367 ? 1.373 -6.661 -9.135 1.00 91.81 367 ALA A CA 1
ATOM 2904 C C . ALA A 1 367 ? 2.423 -5.536 -9.220 1.00 91.81 367 ALA A C 1
ATOM 2906 O O . ALA A 1 367 ? 3.021 -5.170 -8.207 1.00 91.81 367 ALA A O 1
ATOM 2907 N N . LEU A 1 368 ? 2.616 -4.935 -10.399 1.00 90.69 368 LEU A N 1
ATOM 2908 C CA . LEU A 1 368 ? 3.499 -3.777 -10.560 1.00 90.69 368 LEU A CA 1
ATOM 2909 C C . LEU A 1 368 ? 2.970 -2.521 -9.861 1.00 90.69 368 LEU A C 1
ATOM 2911 O O . LEU A 1 368 ? 3.756 -1.771 -9.281 1.00 90.69 368 LEU A O 1
ATOM 2915 N N . ASP A 1 369 ? 1.663 -2.280 -9.865 1.00 87.69 369 ASP A N 1
ATOM 2916 C CA . ASP A 1 369 ? 1.074 -1.118 -9.189 1.00 87.69 369 ASP A CA 1
ATOM 2917 C C . ASP A 1 369 ? 1.222 -1.219 -7.652 1.00 87.69 369 ASP A C 1
ATOM 2919 O O . ASP A 1 369 ? 1.391 -0.206 -6.960 1.00 87.69 369 ASP A O 1
ATOM 2923 N N . LEU A 1 370 ? 1.276 -2.448 -7.123 1.00 85.81 370 LEU A N 1
ATOM 2924 C CA . LEU A 1 370 ? 1.550 -2.758 -5.716 1.00 85.81 370 LEU A CA 1
ATOM 2925 C C . LEU A 1 370 ? 3.014 -2.616 -5.282 1.00 85.81 370 LEU A C 1
ATOM 2927 O O . LEU A 1 370 ? 3.285 -2.648 -4.087 1.00 85.81 370 LEU A O 1
ATOM 2931 N N . GLY A 1 371 ? 3.987 -2.488 -6.181 1.00 84.44 371 GLY A N 1
ATOM 2932 C CA . GLY A 1 371 ? 5.378 -2.401 -5.717 1.00 84.44 371 GLY A CA 1
ATOM 2933 C C . GLY A 1 371 ? 6.409 -1.969 -6.739 1.00 84.44 371 GLY A C 1
ATOM 2934 O O . GLY A 1 371 ? 7.410 -1.379 -6.346 1.00 84.44 371 GLY A O 1
ATOM 2935 N N . GLY A 1 372 ? 6.151 -2.157 -8.031 1.00 82.19 372 GLY A N 1
ATOM 2936 C CA . GLY A 1 372 ? 7.015 -1.677 -9.107 1.00 82.19 372 GLY A CA 1
ATOM 2937 C C . GLY A 1 372 ? 7.181 -0.158 -9.098 1.00 82.19 372 GLY A C 1
ATOM 2938 O O . GLY A 1 372 ? 8.304 0.337 -9.149 1.00 82.19 372 GLY A O 1
ATOM 2939 N N . GLY A 1 373 ? 6.080 0.588 -8.944 1.00 81.50 373 GLY A N 1
ATOM 2940 C CA . GLY A 1 373 ? 6.144 2.051 -8.810 1.00 81.50 373 GLY A CA 1
ATOM 2941 C C . GLY A 1 373 ? 6.901 2.495 -7.555 1.00 81.50 373 GLY A C 1
ATOM 2942 O O . GLY A 1 373 ? 7.735 3.390 -7.612 1.00 81.50 373 GLY A O 1
ATOM 2943 N N . TRP A 1 374 ? 6.684 1.807 -6.431 1.00 86.56 374 TRP A N 1
ATOM 2944 C CA . TRP A 1 374 ? 7.376 2.116 -5.179 1.00 86.56 374 TRP A CA 1
ATOM 2945 C C . TRP A 1 374 ? 8.882 1.814 -5.242 1.00 86.56 374 TRP A C 1
ATOM 2947 O O . TRP A 1 374 ? 9.685 2.623 -4.791 1.00 86.56 374 TRP A O 1
ATOM 2957 N N . ALA A 1 375 ? 9.294 0.702 -5.857 1.00 86.38 375 ALA A N 1
ATOM 2958 C CA . ALA A 1 375 ? 10.708 0.392 -6.066 1.00 86.38 375 ALA A CA 1
ATOM 2959 C C . ALA A 1 375 ? 11.405 1.476 -6.903 1.00 86.38 375 ALA A C 1
ATOM 2961 O O . ALA A 1 375 ? 12.506 1.912 -6.569 1.00 86.38 375 ALA A O 1
ATOM 2962 N N . ALA A 1 376 ? 10.736 1.964 -7.949 1.00 81.06 376 ALA A N 1
ATOM 2963 C CA . ALA A 1 376 ? 11.234 3.062 -8.764 1.00 81.06 376 ALA A CA 1
ATOM 2964 C C . ALA A 1 376 ? 11.297 4.407 -8.013 1.00 81.06 376 ALA A C 1
ATOM 2966 O O . ALA A 1 376 ? 12.292 5.124 -8.129 1.00 81.06 376 ALA A O 1
ATOM 2967 N N . GLU A 1 377 ? 10.286 4.732 -7.200 1.00 80.81 377 GLU A N 1
ATOM 2968 C CA . GLU A 1 377 ? 10.307 5.892 -6.293 1.00 80.81 377 GLU A CA 1
ATOM 2969 C C . GLU A 1 377 ? 11.510 5.823 -5.335 1.00 80.81 377 GLU A C 1
ATOM 2971 O O . GLU A 1 377 ? 12.212 6.818 -5.134 1.00 80.81 377 GLU A O 1
ATOM 2976 N N . MET A 1 378 ? 11.800 4.637 -4.785 1.00 81.88 378 MET A N 1
ATOM 2977 C CA . MET A 1 378 ? 12.965 4.418 -3.923 1.00 81.88 378 MET A CA 1
ATOM 2978 C C . MET A 1 378 ? 14.278 4.659 -4.670 1.00 81.88 378 MET A C 1
ATOM 2980 O O . MET A 1 378 ? 15.130 5.392 -4.160 1.00 81.88 378 MET A O 1
ATOM 2984 N N . LEU A 1 379 ? 14.407 4.154 -5.903 1.00 80.31 379 LEU A N 1
ATOM 2985 C CA . LEU A 1 379 ? 15.567 4.427 -6.757 1.00 80.31 379 LEU A CA 1
ATOM 2986 C C . LEU A 1 379 ? 15.769 5.928 -6.990 1.00 80.31 379 LEU A C 1
ATOM 2988 O O . LEU A 1 379 ? 16.905 6.394 -6.901 1.00 80.31 379 LEU A O 1
ATOM 2992 N N . ALA A 1 380 ? 14.705 6.699 -7.244 1.00 76.19 380 ALA A N 1
ATOM 2993 C CA . ALA A 1 380 ? 14.798 8.154 -7.411 1.00 76.19 380 ALA A CA 1
ATOM 2994 C C . ALA A 1 380 ? 15.257 8.855 -6.123 1.00 76.19 380 ALA A C 1
ATOM 2996 O O . ALA A 1 380 ? 16.161 9.690 -6.142 1.00 76.19 380 ALA A O 1
ATOM 2997 N N . SER A 1 381 ? 14.643 8.496 -4.994 1.00 70.88 381 SER A N 1
ATOM 2998 C CA . SER A 1 381 ? 14.795 9.209 -3.721 1.00 70.88 381 SER A CA 1
ATOM 2999 C C . SER A 1 381 ? 16.183 9.095 -3.078 1.00 70.88 381 SER A C 1
ATOM 3001 O O . SER A 1 381 ? 16.560 9.953 -2.282 1.00 70.88 381 SER A O 1
ATOM 3003 N N . TRP A 1 382 ? 16.973 8.075 -3.427 1.00 64.69 382 TRP A N 1
ATOM 3004 C CA . TRP A 1 382 ? 18.301 7.854 -2.839 1.00 64.69 382 TRP A CA 1
ATOM 3005 C C . TRP A 1 382 ? 19.465 8.477 -3.604 1.00 64.69 382 TRP A C 1
ATOM 3007 O O . TRP A 1 382 ? 20.578 8.497 -3.083 1.00 64.69 382 TRP A O 1
ATOM 3017 N N . GLY A 1 383 ? 19.230 9.047 -4.789 1.00 53.97 383 GLY A N 1
ATOM 3018 C CA . GLY A 1 383 ? 20.257 9.816 -5.502 1.00 53.97 383 GLY A CA 1
ATOM 3019 C C . GLY A 1 383 ? 20.693 11.092 -4.771 1.00 53.97 383 GLY A C 1
ATOM 3020 O O . GLY A 1 383 ? 21.773 11.606 -5.037 1.00 53.97 383 GLY A O 1
ATOM 3021 N N . THR A 1 384 ? 19.878 11.587 -3.835 1.00 49.69 384 THR A N 1
ATOM 3022 C CA . THR A 1 384 ? 20.044 12.895 -3.178 1.00 49.69 384 THR A CA 1
ATOM 3023 C C . THR A 1 384 ? 20.571 12.820 -1.746 1.00 49.69 384 THR A C 1
ATOM 3025 O O . THR A 1 384 ? 20.949 13.846 -1.182 1.00 49.69 384 THR A O 1
ATOM 3028 N N . THR A 1 385 ? 20.605 11.633 -1.130 1.00 47.38 385 THR A N 1
ATOM 3029 C CA . THR A 1 385 ? 20.988 11.488 0.282 1.00 47.38 385 THR A CA 1
ATOM 3030 C C . THR A 1 385 ? 22.450 11.054 0.377 1.00 47.38 385 THR A C 1
ATOM 3032 O O . THR A 1 385 ? 22.811 9.968 -0.066 1.00 47.38 385 THR A O 1
ATOM 3035 N N . SER A 1 386 ? 23.290 11.936 0.926 1.00 43.38 386 SER A N 1
ATOM 3036 C CA . SER A 1 386 ? 24.744 11.781 1.054 1.00 43.38 386 SER A CA 1
ATOM 3037 C C . SER A 1 386 ? 25.180 10.386 1.536 1.00 43.38 386 SER A C 1
ATOM 3039 O O . SER A 1 386 ? 24.613 9.816 2.467 1.00 43.38 386 SER A O 1
ATOM 3041 N N . GLN A 1 387 ? 26.225 9.872 0.890 1.00 46.28 387 GLN A N 1
ATOM 3042 C CA . GLN A 1 387 ? 26.769 8.508 0.892 1.00 46.28 387 GLN A CA 1
ATOM 3043 C C . GLN A 1 387 ? 27.314 7.967 2.238 1.00 46.28 387 GLN A C 1
ATOM 3045 O O . GLN A 1 387 ? 28.029 6.968 2.237 1.00 46.28 387 GLN A O 1
ATOM 3050 N N . ASN A 1 388 ? 27.008 8.581 3.383 1.00 45.38 388 ASN A N 1
ATOM 3051 C CA . ASN A 1 388 ? 27.795 8.379 4.609 1.00 45.38 388 ASN A CA 1
ATOM 3052 C C . ASN A 1 388 ? 27.244 7.386 5.645 1.00 45.38 388 ASN A C 1
ATOM 3054 O O . ASN A 1 388 ? 27.956 7.093 6.602 1.00 45.38 388 ASN A O 1
ATOM 3058 N N . ASP A 1 389 ? 26.067 6.788 5.443 1.00 49.31 389 ASP A N 1
ATOM 3059 C CA . ASP A 1 389 ? 25.521 5.801 6.386 1.00 49.31 389 ASP A CA 1
ATOM 3060 C C . ASP A 1 389 ? 25.406 4.404 5.752 1.00 49.31 389 ASP A C 1
ATOM 3062 O O . ASP A 1 389 ? 24.611 4.160 4.845 1.00 49.31 389 ASP A O 1
ATOM 3066 N N . GLY A 1 390 ? 26.175 3.434 6.261 1.00 51.88 390 GLY A N 1
ATOM 3067 C CA . GLY A 1 390 ? 26.226 2.055 5.742 1.00 51.88 390 GLY A CA 1
ATOM 3068 C C . GLY A 1 390 ? 24.888 1.292 5.739 1.00 51.88 390 GLY A C 1
ATOM 3069 O O . GLY A 1 390 ? 24.761 0.291 5.037 1.00 51.88 390 GLY A O 1
ATOM 3070 N N . LYS A 1 391 ? 23.861 1.765 6.463 1.00 52.28 391 LYS A N 1
ATOM 3071 C CA . LYS A 1 391 ? 22.488 1.222 6.396 1.00 52.28 391 LYS A CA 1
ATOM 3072 C C . LYS A 1 391 ? 21.736 1.660 5.133 1.00 52.28 391 LYS A C 1
ATOM 3074 O O . LYS A 1 391 ? 20.948 0.883 4.599 1.00 52.28 391 LYS A O 1
ATOM 3079 N N . THR A 1 392 ? 22.006 2.864 4.638 1.00 54.62 392 THR A N 1
ATOM 3080 C CA . THR A 1 392 ? 21.344 3.482 3.476 1.00 54.62 392 THR A CA 1
ATOM 3081 C C . THR A 1 392 ? 21.777 2.825 2.160 1.00 54.62 392 THR A C 1
ATOM 3083 O O . THR A 1 392 ? 21.009 2.774 1.205 1.00 54.62 392 THR A O 1
ATOM 3086 N N . SER A 1 393 ? 22.979 2.237 2.135 1.00 61.19 393 SER A N 1
ATOM 3087 C CA . SER A 1 393 ? 23.520 1.502 0.982 1.00 61.19 393 SER A CA 1
ATOM 3088 C C . SER A 1 393 ? 22.782 0.180 0.699 1.00 61.19 393 SER A C 1
ATOM 3090 O O . SER A 1 393 ? 22.555 -0.170 -0.459 1.00 61.19 393 SER A O 1
ATOM 3092 N N . ASN A 1 394 ? 22.336 -0.536 1.740 1.00 74.38 394 ASN A N 1
ATOM 3093 C CA . ASN A 1 394 ? 21.753 -1.873 1.577 1.00 74.38 394 ASN A CA 1
ATOM 3094 C C . ASN A 1 394 ? 20.377 -1.833 0.885 1.00 74.38 394 ASN A C 1
ATOM 3096 O O . ASN A 1 394 ? 20.163 -2.524 -0.105 1.00 74.38 394 ASN A O 1
ATOM 3100 N N . ILE A 1 395 ? 19.459 -0.971 1.338 1.00 79.25 395 ILE A N 1
ATOM 3101 C CA . ILE A 1 395 ? 18.100 -0.925 0.767 1.00 79.25 395 ILE A CA 1
ATOM 3102 C C . ILE A 1 395 ? 18.114 -0.374 -0.671 1.00 79.25 395 ILE A C 1
ATOM 3104 O O . ILE A 1 395 ? 17.339 -0.830 -1.506 1.00 79.25 395 ILE A O 1
ATOM 3108 N N . SER A 1 396 ? 19.049 0.527 -0.993 1.00 80.12 396 SER A N 1
ATOM 3109 C CA . SER A 1 396 ? 19.281 0.993 -2.369 1.00 80.12 396 SER A CA 1
ATOM 3110 C C . SER A 1 396 ? 19.662 -0.139 -3.307 1.00 80.12 396 SER A C 1
ATOM 3112 O O . SER A 1 396 ? 18.995 -0.352 -4.319 1.00 80.12 396 SER A O 1
ATOM 3114 N N . SER A 1 397 ? 20.637 -0.957 -2.910 1.00 85.06 397 SER A N 1
ATOM 3115 C CA . SER A 1 397 ? 20.983 -2.161 -3.662 1.00 85.06 397 SER A CA 1
ATOM 3116 C C . SER A 1 397 ? 19.811 -3.147 -3.760 1.00 85.06 397 SER A C 1
ATOM 3118 O O . SER A 1 397 ? 19.617 -3.748 -4.814 1.00 85.06 397 SER A O 1
ATOM 3120 N N . MET A 1 398 ? 18.988 -3.282 -2.713 1.00 88.56 398 MET A N 1
ATOM 3121 C CA . MET A 1 398 ? 17.790 -4.129 -2.754 1.00 88.56 398 MET A CA 1
ATOM 3122 C C . MET A 1 398 ? 16.714 -3.607 -3.716 1.00 88.56 398 MET A C 1
ATOM 3124 O O . MET A 1 398 ? 16.026 -4.416 -4.333 1.00 88.56 398 MET A O 1
ATOM 3128 N N . ALA A 1 399 ? 16.549 -2.288 -3.858 1.00 89.56 399 ALA A N 1
ATOM 3129 C CA . ALA A 1 399 ? 15.636 -1.706 -4.841 1.00 89.56 399 ALA A CA 1
ATOM 3130 C C . ALA A 1 399 ? 16.138 -1.897 -6.274 1.00 89.56 399 ALA A C 1
ATOM 3132 O O . ALA A 1 399 ? 15.338 -2.225 -7.150 1.00 89.56 399 ALA A O 1
ATOM 3133 N N . GLU A 1 400 ? 17.449 -1.766 -6.501 1.00 89.75 400 GLU A N 1
ATOM 3134 C CA . GLU A 1 400 ? 18.066 -2.096 -7.790 1.00 89.75 400 GLU A CA 1
ATOM 3135 C C . GLU A 1 400 ? 17.825 -3.575 -8.141 1.00 89.75 400 GLU A C 1
ATOM 3137 O O . GLU A 1 400 ? 17.253 -3.863 -9.192 1.00 89.75 400 GLU A O 1
ATOM 3142 N N . ASP A 1 401 ? 18.163 -4.503 -7.235 1.00 92.38 401 ASP A N 1
ATOM 3143 C CA . ASP A 1 401 ? 17.922 -5.948 -7.404 1.00 92.38 401 ASP A CA 1
ATOM 3144 C C . ASP A 1 401 ? 16.437 -6.257 -7.633 1.00 92.38 401 ASP A C 1
ATOM 3146 O O . ASP A 1 401 ? 16.097 -7.067 -8.492 1.00 92.38 401 ASP A O 1
ATOM 3150 N N . PHE A 1 402 ? 15.531 -5.583 -6.922 1.00 94.38 402 PHE A N 1
ATOM 3151 C CA . PHE A 1 402 ? 14.099 -5.793 -7.095 1.00 94.38 402 PHE A CA 1
ATOM 3152 C C . PHE A 1 402 ? 13.635 -5.430 -8.513 1.00 94.38 402 PHE A C 1
ATOM 3154 O O . PHE A 1 402 ? 12.968 -6.240 -9.162 1.00 94.38 402 PHE A O 1
ATOM 3161 N N . VAL A 1 403 ? 14.020 -4.259 -9.031 1.00 93.94 403 VAL A N 1
ATOM 3162 C CA . VAL A 1 403 ? 13.675 -3.855 -10.406 1.00 93.94 403 VAL A CA 1
ATOM 3163 C C . VAL A 1 403 ? 14.285 -4.802 -11.435 1.00 93.94 403 VAL A C 1
ATOM 3165 O O . VAL A 1 403 ? 13.592 -5.224 -12.363 1.00 93.94 403 VAL A O 1
ATOM 3168 N N . LEU A 1 404 ? 15.543 -5.199 -11.241 1.00 94.75 404 LEU A N 1
ATOM 3169 C CA . LEU A 1 404 ? 16.226 -6.144 -12.123 1.00 94.75 404 LEU A CA 1
ATOM 3170 C C . LEU A 1 404 ? 15.544 -7.516 -12.134 1.00 94.75 404 LEU A C 1
ATOM 3172 O O . LEU A 1 404 ? 15.340 -8.078 -13.204 1.00 94.75 404 LEU A O 1
ATOM 3176 N N . ARG A 1 405 ? 15.114 -8.036 -10.978 1.00 96.31 405 ARG A N 1
ATOM 3177 C CA . ARG A 1 405 ? 14.381 -9.310 -10.893 1.00 96.31 405 ARG A CA 1
ATOM 3178 C C . ARG A 1 405 ? 13.024 -9.253 -11.582 1.00 96.31 405 ARG A C 1
ATOM 3180 O O . ARG A 1 405 ? 12.667 -10.205 -12.270 1.00 96.31 405 ARG A O 1
ATOM 3187 N N . MET A 1 406 ? 12.279 -8.155 -11.433 1.00 95.50 406 MET A N 1
ATOM 3188 C CA . MET A 1 406 ? 11.022 -7.974 -12.170 1.00 95.50 406 MET A CA 1
ATOM 3189 C C . MET A 1 406 ? 11.272 -8.009 -13.683 1.00 95.50 406 MET A C 1
ATOM 3191 O O . MET A 1 406 ? 10.556 -8.692 -14.416 1.00 95.50 406 MET A O 1
ATOM 3195 N N . ALA A 1 407 ? 12.311 -7.311 -14.147 1.00 95.38 407 ALA A N 1
ATOM 3196 C CA . ALA A 1 407 ? 12.674 -7.281 -15.558 1.00 95.38 407 ALA A CA 1
ATOM 3197 C C . ALA A 1 407 ? 13.168 -8.645 -16.066 1.00 95.38 407 ALA A C 1
ATOM 3199 O O . ALA A 1 407 ? 12.785 -9.050 -17.158 1.00 95.38 407 ALA A O 1
ATOM 3200 N N . GLU A 1 408 ? 13.947 -9.389 -15.276 1.00 96.25 408 GLU A N 1
ATOM 3201 C CA . GLU A 1 408 ? 14.414 -10.735 -15.634 1.00 96.25 408 GLU A CA 1
ATOM 3202 C C . GLU A 1 408 ? 13.243 -11.716 -15.791 1.00 96.25 408 GLU A C 1
ATOM 3204 O O . GLU A 1 408 ? 13.261 -12.540 -16.706 1.00 96.25 408 GLU A O 1
ATOM 3209 N N . ILE A 1 409 ? 12.191 -11.603 -14.967 1.00 95.69 409 ILE A N 1
ATOM 3210 C CA . ILE A 1 409 ? 10.951 -12.382 -15.137 1.00 95.69 409 ILE A CA 1
ATOM 3211 C C . ILE A 1 409 ? 10.302 -12.060 -16.491 1.00 95.69 409 ILE A C 1
ATOM 3213 O O . ILE A 1 409 ? 9.927 -12.977 -17.227 1.00 95.69 409 ILE A O 1
ATOM 3217 N N . ALA A 1 410 ? 10.189 -10.776 -16.845 1.00 95.62 410 ALA A N 1
ATOM 3218 C CA . ALA A 1 410 ? 9.617 -10.352 -18.123 1.00 95.62 410 ALA A CA 1
ATOM 3219 C C . ALA A 1 410 ? 10.459 -10.837 -19.319 1.00 95.62 410 ALA A C 1
ATOM 3221 O O . ALA A 1 410 ? 9.921 -11.436 -20.254 1.00 95.62 410 ALA A O 1
ATOM 3222 N N . ILE A 1 411 ? 11.785 -10.665 -19.249 1.00 95.75 411 ILE A N 1
ATOM 3223 C CA . ILE A 1 411 ? 12.746 -11.114 -20.265 1.00 95.75 411 ILE A CA 1
ATOM 3224 C C . ILE A 1 411 ? 12.658 -12.628 -20.444 1.00 95.75 411 ILE A C 1
ATOM 3226 O O . ILE A 1 411 ? 12.479 -13.091 -21.565 1.00 95.75 411 ILE A O 1
ATOM 3230 N N . SER A 1 412 ? 12.709 -13.404 -19.359 1.00 94.38 412 SER A N 1
ATOM 3231 C CA . SER A 1 412 ? 12.685 -14.875 -19.404 1.00 94.38 412 SER A CA 1
ATOM 3232 C C . SER A 1 412 ? 11.411 -15.433 -20.043 1.00 94.38 412 SER A C 1
ATOM 3234 O O . SER A 1 412 ? 11.432 -16.501 -20.657 1.00 94.38 412 SER A O 1
ATOM 3236 N N . ARG A 1 413 ? 10.296 -14.703 -19.928 1.00 93.06 413 ARG A N 1
ATOM 3237 C CA . ARG A 1 413 ? 9.007 -15.050 -20.546 1.00 93.06 413 ARG A CA 1
ATOM 3238 C C . ARG A 1 413 ? 8.862 -14.558 -21.982 1.00 93.06 413 ARG A C 1
ATOM 3240 O O . ARG A 1 413 ? 7.977 -15.036 -22.687 1.00 93.06 413 ARG A O 1
ATOM 3247 N N . GLY A 1 414 ? 9.701 -13.618 -22.413 1.00 92.44 414 GLY A N 1
ATOM 3248 C CA . GLY A 1 414 ? 9.496 -12.865 -23.648 1.00 92.44 414 GLY A CA 1
ATOM 3249 C C . GLY A 1 414 ? 8.266 -11.949 -23.595 1.00 92.44 414 GLY A C 1
ATOM 3250 O O . GLY A 1 414 ? 7.664 -11.687 -24.633 1.00 92.44 414 GLY A O 1
ATOM 3251 N N . ASP A 1 415 ? 7.870 -11.493 -22.401 1.00 94.31 415 ASP A N 1
ATOM 3252 C CA . ASP A 1 415 ? 6.731 -10.591 -22.199 1.00 94.31 415 ASP A CA 1
ATOM 3253 C C . ASP A 1 415 ? 7.183 -9.131 -22.353 1.00 94.31 415 ASP A C 1
ATOM 3255 O O . ASP A 1 415 ? 7.626 -8.482 -21.402 1.00 94.31 415 ASP A O 1
ATOM 3259 N N . LEU A 1 416 ? 7.111 -8.632 -23.589 1.00 94.38 416 LEU A N 1
ATOM 3260 C CA . LEU A 1 416 ? 7.559 -7.281 -23.932 1.00 94.38 416 LEU A CA 1
ATOM 3261 C C . LEU A 1 416 ? 6.693 -6.195 -23.280 1.00 94.38 416 LEU A C 1
ATOM 3263 O O . LEU A 1 416 ? 7.225 -5.180 -22.846 1.00 94.38 416 LEU A O 1
ATOM 3267 N N . ALA A 1 417 ? 5.383 -6.427 -23.147 1.00 94.00 417 ALA A N 1
ATOM 3268 C CA . ALA A 1 417 ? 4.473 -5.455 -22.546 1.00 94.00 417 ALA A CA 1
ATOM 3269 C C . ALA A 1 417 ? 4.781 -5.259 -21.057 1.00 94.00 417 ALA A C 1
ATOM 3271 O O . ALA A 1 417 ? 4.865 -4.126 -20.588 1.00 94.00 417 ALA A O 1
ATOM 3272 N N . LEU A 1 418 ? 5.018 -6.357 -20.328 1.00 93.38 418 LEU A N 1
ATOM 3273 C CA . LEU A 1 418 ? 5.440 -6.287 -18.931 1.00 93.38 418 LEU A CA 1
ATOM 3274 C C . LEU A 1 418 ? 6.800 -5.596 -18.782 1.00 93.38 418 LEU A C 1
ATOM 3276 O O . LEU A 1 418 ? 6.993 -4.804 -17.859 1.00 93.38 418 LEU A O 1
ATOM 3280 N N . PHE A 1 419 ? 7.741 -5.890 -19.682 1.00 94.69 419 PHE A N 1
ATOM 3281 C CA . PHE A 1 419 ? 9.054 -5.254 -19.676 1.00 94.69 419 PHE A CA 1
ATOM 3282 C C . PHE A 1 419 ? 8.952 -3.734 -19.866 1.00 94.69 419 PHE A C 1
ATOM 3284 O O . PHE A 1 419 ? 9.525 -2.980 -19.078 1.00 94.69 419 PHE A O 1
ATOM 3291 N N . ASP A 1 420 ? 8.176 -3.284 -20.851 1.00 92.25 420 ASP A N 1
ATOM 3292 C CA . ASP A 1 420 ? 7.950 -1.862 -21.120 1.00 92.25 420 ASP A CA 1
ATOM 3293 C C . ASP A 1 420 ? 7.252 -1.168 -19.937 1.00 92.25 420 ASP A C 1
ATOM 3295 O O . ASP A 1 420 ? 7.614 -0.051 -19.551 1.00 92.25 420 ASP A O 1
ATOM 3299 N N . ASP A 1 421 ? 6.313 -1.857 -19.282 1.00 91.31 421 ASP A N 1
ATOM 3300 C CA . ASP A 1 421 ? 5.674 -1.391 -18.052 1.00 91.31 421 ASP A CA 1
ATOM 3301 C C . ASP A 1 421 ? 6.690 -1.207 -16.904 1.00 91.31 421 ASP A C 1
ATOM 3303 O O . ASP A 1 421 ? 6.642 -0.205 -16.185 1.00 91.31 421 ASP A O 1
ATOM 3307 N N . ILE A 1 422 ? 7.641 -2.129 -16.729 1.00 92.56 422 ILE A N 1
ATOM 3308 C CA . ILE A 1 422 ? 8.697 -2.009 -15.708 1.00 92.56 422 ILE A CA 1
ATOM 3309 C C . ILE A 1 422 ? 9.622 -0.839 -16.042 1.00 92.56 422 ILE A C 1
ATOM 3311 O O . ILE A 1 422 ? 9.886 0.012 -15.190 1.00 92.56 422 ILE A O 1
ATOM 3315 N N . VAL A 1 423 ? 10.089 -0.764 -17.289 1.00 90.69 423 VAL A N 1
ATOM 3316 C CA . VAL A 1 423 ? 11.013 0.277 -17.746 1.00 90.69 423 VAL A CA 1
ATOM 3317 C C . VAL A 1 423 ? 10.385 1.662 -17.635 1.00 90.69 423 VAL A C 1
ATOM 3319 O O . VAL A 1 423 ? 11.046 2.580 -17.153 1.00 90.69 423 VAL A O 1
ATOM 3322 N N . SER A 1 424 ? 9.121 1.835 -18.025 1.00 88.62 424 SER A N 1
ATOM 3323 C CA . SER A 1 424 ? 8.431 3.133 -17.947 1.00 88.62 424 SER A CA 1
ATOM 3324 C C . SER A 1 424 ? 8.310 3.681 -16.521 1.00 88.62 424 SER A C 1
ATOM 3326 O O . SER A 1 424 ? 8.224 4.895 -16.344 1.00 88.62 424 SER A O 1
ATOM 3328 N N . ARG A 1 425 ? 8.352 2.808 -15.506 1.00 88.06 425 ARG A N 1
ATOM 3329 C CA . ARG A 1 425 ? 8.323 3.198 -14.091 1.00 88.06 425 ARG A CA 1
ATOM 3330 C C . ARG A 1 425 ? 9.688 3.635 -13.575 1.00 88.06 425 ARG A C 1
ATOM 3332 O O . ARG A 1 425 ? 9.727 4.439 -12.653 1.00 88.06 425 ARG A O 1
ATOM 3339 N N . ILE A 1 426 ? 10.794 3.152 -14.154 1.00 87.88 426 ILE A N 1
ATOM 3340 C CA . ILE A 1 426 ? 12.139 3.623 -13.790 1.00 87.88 426 ILE A CA 1
ATOM 3341 C C . ILE A 1 426 ? 12.178 5.143 -14.023 1.00 87.88 426 ILE A C 1
ATOM 3343 O O . ILE A 1 426 ? 11.743 5.584 -15.088 1.00 87.88 426 ILE A O 1
ATOM 3347 N N . PRO A 1 427 ? 12.697 5.959 -13.094 1.00 78.81 427 PRO A N 1
ATOM 3348 C CA . PRO A 1 427 ? 12.804 7.402 -13.289 1.00 78.81 427 PRO A CA 1
ATOM 3349 C C . PRO A 1 427 ? 13.657 7.731 -14.522 1.00 78.81 427 PRO A C 1
ATOM 3351 O O . PRO A 1 427 ? 14.693 7.104 -14.764 1.00 78.81 427 PRO A O 1
ATOM 3354 N N . ALA A 1 428 ? 13.215 8.676 -15.350 1.00 69.00 428 ALA A N 1
ATOM 3355 C CA . ALA A 1 428 ? 14.044 9.195 -16.434 1.00 69.00 428 ALA A CA 1
ATOM 3356 C C . ALA A 1 428 ? 15.121 10.133 -15.871 1.00 69.00 428 ALA A C 1
ATOM 3358 O O . ALA A 1 428 ? 14.906 10.790 -14.852 1.00 69.00 428 ALA A O 1
ATOM 3359 N N . ASN A 1 429 ? 16.261 10.218 -16.558 1.00 62.47 429 ASN A N 1
ATOM 3360 C CA . ASN A 1 429 ? 17.176 11.338 -16.380 1.00 62.47 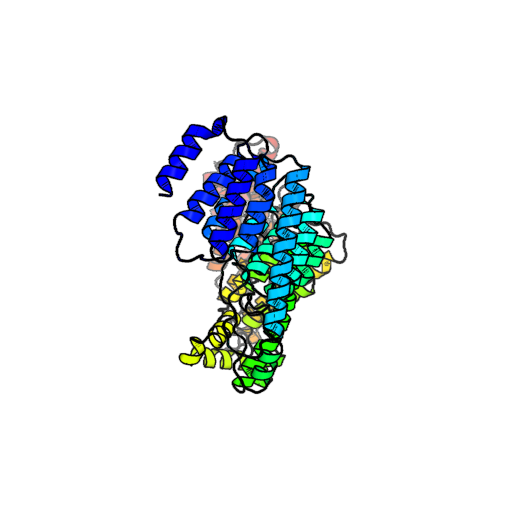429 ASN A CA 1
ATOM 3361 C C . ASN A 1 429 ? 16.489 12.555 -17.007 1.00 62.47 429 ASN A C 1
ATOM 3363 O O . ASN A 1 429 ? 16.542 12.733 -18.220 1.00 62.47 429 ASN A O 1
ATOM 3367 N N . ASP A 1 430 ? 15.729 13.308 -16.215 1.00 54.97 430 ASP A N 1
ATOM 3368 C CA . ASP A 1 430 ? 15.072 14.519 -16.698 1.00 54.97 430 ASP A CA 1
ATOM 3369 C C . ASP A 1 430 ? 16.113 15.653 -16.746 1.00 54.97 430 ASP A C 1
ATOM 3371 O O . ASP A 1 430 ? 16.662 15.994 -15.693 1.00 54.97 430 ASP A O 1
ATOM 3375 N N . PRO A 1 431 ? 16.406 16.251 -17.919 1.00 43.28 431 PRO A N 1
ATOM 3376 C CA . PRO A 1 431 ? 17.420 17.294 -18.031 1.00 43.28 431 PRO A CA 1
ATOM 3377 C C . PRO A 1 431 ? 17.110 18.542 -17.189 1.00 43.28 431 PRO A C 1
ATOM 3379 O O . PRO A 1 431 ? 18.003 19.345 -16.955 1.00 43.28 431 PRO A O 1
ATOM 3382 N N . GLY A 1 432 ? 15.871 18.750 -16.728 1.00 43.81 432 GLY A N 1
ATOM 3383 C CA . GLY A 1 432 ? 15.491 19.891 -15.879 1.00 43.81 432 GLY A CA 1
ATOM 3384 C C . GLY A 1 432 ? 15.298 19.575 -14.391 1.00 43.81 432 GLY A C 1
ATOM 3385 O O . GLY A 1 432 ? 15.024 20.489 -13.611 1.00 43.81 432 GLY A O 1
ATOM 3386 N N . GLY A 1 433 ? 15.394 18.303 -13.995 1.00 43.38 433 GLY A N 1
ATOM 3387 C CA . GLY A 1 433 ? 15.125 17.828 -12.639 1.00 43.38 433 GLY A CA 1
ATOM 3388 C C . GLY A 1 433 ? 16.399 17.508 -11.861 1.00 43.38 433 GLY A C 1
ATOM 3389 O O . GLY A 1 433 ? 17.476 17.357 -12.430 1.00 43.38 433 GLY A O 1
ATOM 3390 N N . VAL A 1 434 ? 16.272 17.397 -10.535 1.00 44.00 434 VAL A N 1
ATOM 3391 C CA . VAL A 1 434 ? 17.317 16.863 -9.648 1.00 44.00 434 VAL A CA 1
ATOM 3392 C C . VAL A 1 434 ? 17.886 15.594 -10.285 1.00 44.00 434 VAL A C 1
ATOM 3394 O O . VAL A 1 434 ? 17.119 14.660 -10.502 1.00 44.00 434 VAL A O 1
ATOM 3397 N N . GLN A 1 435 ? 19.183 15.625 -10.625 1.00 49.12 435 GLN A N 1
ATOM 3398 C CA . GLN A 1 435 ? 19.949 14.575 -11.310 1.00 49.12 435 GLN A CA 1
ATOM 3399 C C . GLN A 1 435 ? 19.296 13.197 -11.188 1.00 49.12 435 GLN A C 1
ATOM 3401 O O . GLN A 1 435 ? 19.150 12.683 -10.073 1.00 49.12 435 GLN A O 1
ATOM 3406 N N . GLY A 1 436 ? 18.931 12.604 -12.330 1.00 51.75 436 GLY A N 1
ATOM 3407 C CA . GLY A 1 436 ? 18.485 11.217 -12.385 1.00 51.75 436 GLY A CA 1
ATOM 3408 C C . GLY A 1 436 ? 19.429 10.360 -11.549 1.00 51.75 436 GLY A C 1
ATOM 3409 O O . GLY A 1 436 ? 20.651 10.409 -11.713 1.00 51.75 436 GLY A O 1
ATOM 3410 N N . SER A 1 437 ? 18.874 9.686 -10.542 1.00 60.03 437 SER A N 1
ATOM 3411 C CA . SER A 1 437 ? 19.691 9.077 -9.500 1.00 60.03 437 SER A CA 1
ATOM 3412 C C . SER A 1 437 ? 20.688 8.097 -10.119 1.00 60.03 437 SER A C 1
ATOM 3414 O O . SER A 1 437 ? 20.337 7.313 -11.005 1.00 60.03 437 SER A O 1
ATOM 3416 N N . ALA A 1 438 ? 21.931 8.089 -9.627 1.00 66.00 438 ALA A N 1
ATOM 3417 C CA . ALA A 1 438 ? 22.967 7.168 -10.103 1.00 66.00 438 ALA A CA 1
ATOM 3418 C C . ALA A 1 438 ? 22.500 5.693 -10.131 1.00 66.00 438 ALA A C 1
ATOM 3420 O O . ALA A 1 438 ? 22.987 4.909 -10.945 1.00 66.00 438 ALA A O 1
ATOM 3421 N N . GLY A 1 439 ? 21.535 5.322 -9.279 1.00 73.00 439 GLY A N 1
ATOM 3422 C CA . GLY A 1 439 ? 20.911 3.997 -9.266 1.00 73.00 439 GLY A CA 1
ATOM 3423 C C . GLY A 1 439 ? 20.075 3.682 -10.511 1.00 73.00 439 GLY A C 1
ATOM 3424 O O . GLY A 1 439 ? 20.209 2.597 -11.070 1.00 73.00 439 GLY A O 1
ATOM 3425 N N . SER A 1 440 ? 19.287 4.633 -11.023 1.00 81.50 440 SER A N 1
ATOM 3426 C CA . SER A 1 440 ? 18.462 4.421 -12.227 1.00 81.50 440 SER A CA 1
ATOM 3427 C C . SER A 1 440 ? 19.332 4.137 -13.456 1.00 81.50 440 SER A C 1
ATOM 3429 O O . SER A 1 440 ? 19.091 3.178 -14.191 1.00 81.50 440 SER A O 1
ATOM 3431 N N . GLY A 1 441 ? 20.416 4.903 -13.629 1.00 83.00 441 GLY A N 1
ATOM 3432 C CA . GLY A 1 441 ? 21.393 4.672 -14.696 1.00 83.00 441 GLY A CA 1
ATOM 3433 C C . GLY A 1 441 ? 22.118 3.325 -14.574 1.00 83.00 441 GLY A C 1
ATOM 3434 O O .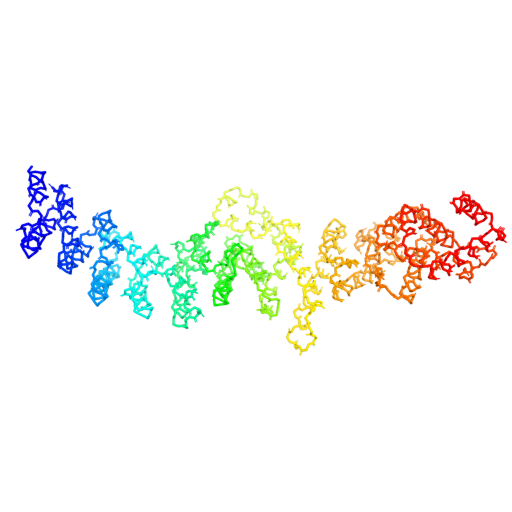 GLY A 1 441 ? 22.349 2.662 -15.587 1.00 83.00 441 GLY A O 1
ATOM 3435 N N . ARG A 1 442 ? 22.448 2.878 -13.351 1.00 85.81 442 ARG A N 1
ATOM 3436 C CA . ARG A 1 442 ? 23.035 1.545 -13.116 1.00 85.81 442 ARG A CA 1
ATOM 3437 C C . ARG A 1 442 ? 22.083 0.421 -13.512 1.00 85.81 442 ARG A C 1
ATOM 3439 O O . ARG A 1 442 ? 22.510 -0.483 -14.226 1.00 85.81 442 ARG A O 1
ATOM 3446 N N . VAL A 1 443 ? 20.819 0.494 -13.093 1.00 90.31 443 VAL A N 1
ATOM 3447 C CA . VAL A 1 443 ? 19.798 -0.509 -13.438 1.00 90.31 443 VAL A CA 1
ATOM 3448 C C . VAL A 1 443 ? 19.622 -0.590 -14.952 1.00 90.31 443 VAL A C 1
ATOM 3450 O O . VAL A 1 443 ? 19.705 -1.677 -15.514 1.00 90.31 443 VAL A O 1
ATOM 3453 N N . ILE A 1 444 ? 19.470 0.549 -15.636 1.00 90.75 444 ILE A N 1
ATOM 3454 C CA . ILE A 1 444 ? 19.311 0.580 -17.098 1.00 90.75 444 ILE A CA 1
ATOM 3455 C C . ILE A 1 444 ? 20.524 -0.046 -17.808 1.00 90.75 444 ILE A C 1
ATOM 3457 O O . ILE A 1 444 ? 20.343 -0.853 -18.719 1.00 90.75 444 ILE A O 1
ATOM 3461 N N . LYS A 1 445 ? 21.757 0.264 -17.376 1.00 90.81 445 LYS A N 1
ATOM 3462 C CA . LYS A 1 445 ? 22.977 -0.351 -17.932 1.00 90.81 445 LYS A CA 1
ATOM 3463 C C . LYS A 1 445 ? 22.985 -1.868 -17.758 1.00 90.81 445 LYS A C 1
ATOM 3465 O O . LYS A 1 445 ? 23.255 -2.576 -18.721 1.00 90.81 445 LYS A O 1
ATOM 3470 N N . GLN A 1 446 ? 22.652 -2.360 -16.565 1.00 93.19 446 GLN A N 1
ATOM 3471 C CA . GLN A 1 446 ? 22.596 -3.799 -16.296 1.00 93.19 446 GLN A CA 1
ATOM 3472 C C . GLN A 1 446 ? 21.536 -4.504 -17.153 1.00 93.19 446 GLN A C 1
ATOM 3474 O O . GLN A 1 446 ? 21.806 -5.583 -17.674 1.00 93.19 446 GLN A O 1
ATOM 3479 N N . LEU A 1 447 ? 20.372 -3.881 -17.370 1.00 94.94 447 LEU A N 1
ATOM 3480 C CA . LEU A 1 447 ? 19.343 -4.416 -18.269 1.00 94.94 447 LEU A CA 1
ATOM 3481 C C . LEU A 1 447 ? 19.827 -4.502 -19.720 1.00 94.94 447 LEU A C 1
ATOM 3483 O O . LEU A 1 447 ? 19.606 -5.522 -20.369 1.00 94.94 447 LEU A O 1
ATOM 3487 N N . ILE A 1 448 ? 20.504 -3.463 -20.224 1.00 94.25 448 ILE A N 1
ATOM 3488 C CA . ILE A 1 448 ? 21.081 -3.469 -21.577 1.00 94.25 448 ILE A CA 1
ATOM 3489 C C . ILE A 1 448 ? 22.091 -4.609 -21.709 1.00 94.25 448 ILE A C 1
ATOM 3491 O O . ILE A 1 448 ? 21.936 -5.443 -22.598 1.00 94.25 448 ILE A O 1
ATOM 3495 N N . THR A 1 449 ? 23.065 -4.684 -20.793 1.00 95.25 449 THR A N 1
ATOM 3496 C CA . THR A 1 449 ? 24.080 -5.746 -20.780 1.00 95.25 449 THR A CA 1
ATOM 3497 C C . THR A 1 449 ? 23.426 -7.123 -20.784 1.00 95.25 449 THR A C 1
ATOM 3499 O O . THR A 1 449 ? 23.746 -7.949 -21.633 1.00 95.25 449 THR A O 1
ATOM 3502 N N . ARG A 1 450 ? 22.449 -7.347 -19.900 1.00 95.12 450 ARG A N 1
ATOM 3503 C CA . ARG A 1 450 ? 21.754 -8.629 -19.787 1.00 95.12 450 ARG A CA 1
ATOM 3504 C C . ARG A 1 450 ? 21.028 -9.025 -21.074 1.00 95.12 450 ARG A C 1
ATOM 3506 O O . ARG A 1 450 ? 21.096 -10.180 -21.483 1.00 95.12 450 ARG A O 1
ATOM 3513 N N . ILE A 1 451 ? 20.328 -8.089 -21.716 1.00 95.31 451 ILE A N 1
ATOM 3514 C CA . ILE A 1 451 ? 19.605 -8.359 -22.968 1.00 95.31 451 ILE A CA 1
ATOM 3515 C C . ILE A 1 451 ? 20.582 -8.635 -24.114 1.00 95.31 451 ILE A C 1
ATOM 3517 O O . ILE A 1 451 ? 20.344 -9.542 -24.911 1.00 95.31 451 ILE A O 1
ATOM 3521 N N . ASP A 1 452 ? 21.672 -7.874 -24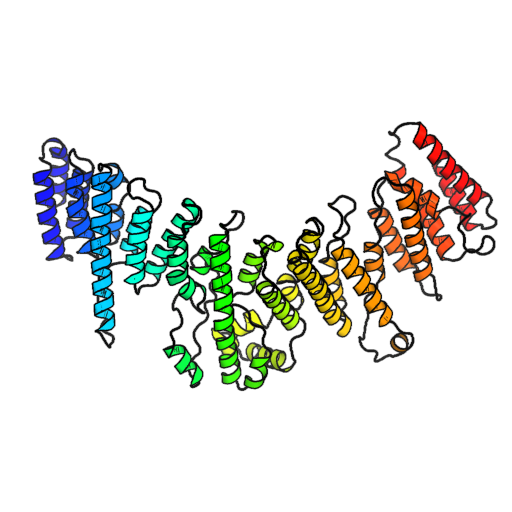.201 1.00 92.69 452 ASP A N 1
ATOM 3522 C CA . ASP A 1 452 ? 22.676 -8.048 -25.250 1.00 92.69 452 ASP A CA 1
ATOM 3523 C C . ASP A 1 452 ? 23.426 -9.382 -25.106 1.00 92.69 452 ASP A C 1
ATOM 3525 O O . ASP A 1 452 ? 23.635 -10.065 -26.107 1.00 92.69 452 ASP A O 1
ATOM 3529 N N . GLU A 1 453 ? 23.739 -9.811 -23.878 1.00 94.12 453 GLU A N 1
ATOM 3530 C CA . GLU A 1 453 ? 24.321 -11.133 -23.590 1.00 94.12 453 GLU A CA 1
ATOM 3531 C C . GLU A 1 453 ? 23.420 -12.290 -24.040 1.00 94.12 453 GLU A C 1
ATOM 3533 O O . GLU A 1 453 ? 23.910 -13.316 -24.509 1.00 94.12 453 GLU A O 1
ATOM 3538 N N . LEU A 1 454 ? 22.098 -12.135 -23.920 1.00 93.56 454 LEU A N 1
ATOM 3539 C CA . LEU A 1 454 ? 21.132 -13.138 -24.376 1.00 93.56 454 LEU A CA 1
ATOM 3540 C C . LEU A 1 454 ? 20.956 -13.141 -25.901 1.00 93.56 454 LEU A C 1
ATOM 3542 O O . LEU A 1 454 ? 20.517 -14.141 -26.470 1.00 93.56 454 LEU A O 1
ATOM 3546 N N . ARG A 1 455 ? 21.288 -12.042 -26.586 1.00 90.88 455 ARG A N 1
ATOM 3547 C CA . ARG A 1 455 ? 21.064 -11.858 -28.026 1.00 90.88 455 ARG A CA 1
ATOM 3548 C C . ARG A 1 455 ? 22.217 -12.436 -28.862 1.00 90.88 455 ARG A C 1
ATOM 3550 O O . ARG A 1 455 ? 22.818 -11.744 -29.685 1.00 90.88 455 ARG A O 1
ATOM 3557 N N . THR A 1 456 ? 22.500 -13.726 -28.698 1.00 92.62 456 THR A N 1
ATOM 3558 C CA . THR A 1 456 ? 23.571 -14.414 -29.441 1.00 92.62 456 THR A CA 1
ATOM 3559 C C . THR A 1 456 ? 23.164 -14.754 -30.888 1.00 92.62 456 THR A C 1
ATOM 3561 O O . THR A 1 456 ? 21.966 -14.801 -31.197 1.00 92.62 456 THR A O 1
ATOM 3564 N N . PRO A 1 457 ? 24.119 -15.001 -31.809 1.00 90.38 457 PRO A N 1
ATOM 3565 C CA . PRO A 1 457 ? 23.809 -15.474 -3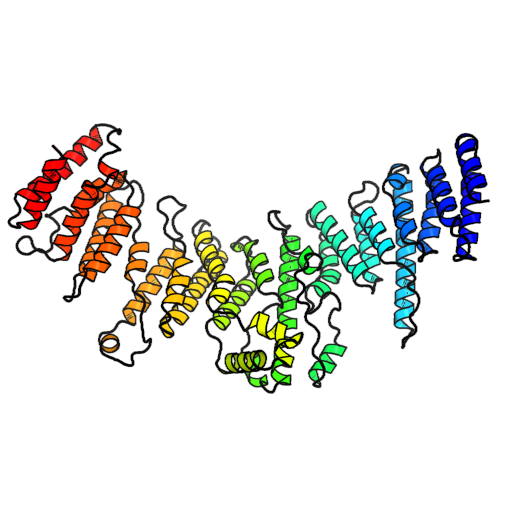3.162 1.00 90.38 457 PRO A CA 1
ATOM 3566 C C . PRO A 1 457 ? 22.994 -16.775 -33.174 1.00 90.38 457 PRO A C 1
ATOM 3568 O O . PRO A 1 457 ? 22.081 -16.920 -33.985 1.00 90.38 457 PRO A O 1
ATOM 3571 N N . GLU A 1 458 ? 23.272 -17.691 -32.245 1.00 91.31 458 GLU A N 1
ATOM 3572 C CA . GLU A 1 458 ? 22.549 -18.958 -32.092 1.00 91.31 458 GLU A CA 1
ATOM 3573 C C . GLU A 1 458 ? 21.097 -18.709 -31.677 1.00 91.31 458 GLU A C 1
ATOM 3575 O O . GLU A 1 458 ? 20.181 -19.277 -32.269 1.00 91.31 458 GLU A O 1
ATOM 3580 N N . TRP A 1 459 ? 20.874 -17.801 -30.719 1.00 93.19 459 TRP A N 1
ATOM 3581 C CA . TRP A 1 459 ? 19.528 -17.394 -30.316 1.00 93.19 459 TRP A CA 1
ATOM 3582 C C . TRP A 1 459 ? 18.762 -16.733 -31.472 1.00 93.19 459 TRP A C 1
ATOM 3584 O O . TRP A 1 459 ? 17.566 -16.963 -31.638 1.00 93.19 459 TRP A O 1
ATOM 3594 N N . GLN A 1 460 ? 19.435 -15.926 -32.302 1.00 89.25 460 GLN A N 1
ATOM 3595 C CA . GLN A 1 460 ? 18.806 -15.281 -33.462 1.00 89.25 460 GLN A CA 1
ATOM 3596 C C . GLN A 1 460 ? 18.409 -16.286 -34.555 1.00 89.25 460 GLN A C 1
ATOM 3598 O O . GLN A 1 460 ? 17.393 -16.071 -35.216 1.00 89.25 460 GLN A O 1
ATOM 3603 N N . ALA A 1 461 ? 19.184 -17.359 -34.736 1.00 91.12 461 ALA A N 1
ATOM 3604 C CA . ALA A 1 461 ? 18.938 -18.391 -35.744 1.00 91.12 461 ALA A CA 1
ATOM 3605 C C . ALA A 1 461 ? 17.894 -19.446 -35.318 1.00 91.12 461 ALA A C 1
ATOM 3607 O O . ALA A 1 461 ? 17.275 -20.084 -36.176 1.00 91.12 461 ALA A O 1
ATOM 3608 N N . ASP A 1 462 ? 17.686 -19.643 -34.013 1.00 92.50 462 ASP A N 1
ATOM 3609 C CA . ASP A 1 462 ? 16.747 -20.633 -33.481 1.00 92.50 462 ASP A CA 1
ATOM 3610 C C . ASP A 1 462 ? 15.280 -20.154 -33.542 1.00 92.50 462 ASP A C 1
ATOM 3612 O O . ASP A 1 462 ? 14.893 -19.139 -32.963 1.00 92.50 462 ASP A O 1
ATOM 3616 N N . HIS A 1 463 ? 14.423 -20.928 -34.214 1.00 90.50 463 HIS A N 1
ATOM 3617 C CA . HIS A 1 463 ? 12.981 -20.660 -34.319 1.00 90.50 463 HIS A CA 1
ATOM 3618 C C . HIS A 1 463 ? 12.217 -21.009 -33.030 1.00 90.50 463 HIS A C 1
ATOM 3620 O O . HIS A 1 463 ? 11.101 -20.534 -32.817 1.00 90.50 463 HIS A O 1
ATOM 3626 N N . HIS A 1 464 ? 12.815 -21.826 -32.161 1.00 91.25 464 HIS A N 1
ATOM 3627 C CA . HIS A 1 464 ? 12.278 -22.248 -30.867 1.00 91.25 464 HIS A CA 1
ATOM 3628 C C . HIS A 1 464 ? 13.045 -21.633 -29.689 1.00 91.25 464 HIS A C 1
ATOM 3630 O O . HIS A 1 464 ? 12.991 -22.149 -28.566 1.00 91.25 464 HIS A O 1
ATOM 3636 N N . ARG A 1 465 ? 13.713 -20.504 -29.950 1.00 90.69 465 ARG A N 1
ATOM 3637 C CA . ARG A 1 465 ? 14.541 -19.774 -28.994 1.00 90.69 465 ARG A CA 1
ATOM 3638 C C . ARG A 1 465 ? 13.819 -19.476 -27.683 1.00 90.69 465 ARG A C 1
ATOM 3640 O O . ARG A 1 465 ? 12.612 -19.219 -27.640 1.00 90.69 465 ARG A O 1
ATOM 3647 N N . ARG A 1 466 ? 14.595 -19.473 -26.599 1.00 89.31 466 ARG A N 1
ATOM 3648 C CA . ARG A 1 466 ? 14.145 -19.114 -25.250 1.00 89.31 466 ARG A CA 1
ATOM 3649 C C . ARG A 1 466 ? 15.057 -18.026 -24.677 1.00 89.31 466 ARG A C 1
ATOM 3651 O O . ARG A 1 466 ? 16.258 -18.268 -24.593 1.00 89.31 466 ARG A O 1
ATOM 3658 N N . PRO A 1 467 ? 14.519 -16.859 -24.283 1.00 91.88 467 PRO A N 1
ATOM 3659 C CA . PRO A 1 467 ? 13.120 -16.435 -24.439 1.00 91.88 467 PRO A CA 1
ATOM 3660 C C . PRO A 1 467 ? 12.724 -16.259 -25.914 1.00 91.88 467 PRO A C 1
ATOM 3662 O O . PRO A 1 467 ? 13.588 -16.065 -26.762 1.00 91.88 467 PRO A O 1
ATOM 3665 N N . PHE A 1 468 ? 11.426 -16.338 -26.229 1.00 92.25 468 PHE A N 1
ATOM 3666 C CA . PHE A 1 468 ? 10.931 -16.260 -27.617 1.00 92.25 468 PHE A CA 1
ATOM 3667 C C . PHE A 1 468 ? 11.153 -14.876 -28.257 1.00 92.25 468 PHE A C 1
ATOM 3669 O O . PHE A 1 468 ? 11.377 -14.757 -29.467 1.00 92.25 468 PHE A O 1
ATOM 3676 N N . ALA A 1 469 ? 11.128 -13.826 -27.437 1.00 92.94 469 ALA A N 1
ATOM 3677 C CA . ALA A 1 469 ? 11.391 -12.450 -27.827 1.00 92.94 469 ALA A CA 1
ATOM 3678 C C . ALA A 1 469 ? 12.289 -11.775 -26.783 1.00 92.94 469 ALA A C 1
ATOM 3680 O O . ALA A 1 469 ? 12.201 -12.082 -25.596 1.00 92.94 469 ALA A O 1
ATOM 3681 N N . LEU A 1 470 ? 13.138 -10.853 -27.238 1.00 93.56 470 LEU A N 1
ATOM 3682 C CA . LEU A 1 470 ? 13.973 -10.006 -26.386 1.00 93.56 470 LEU A CA 1
ATOM 3683 C C . LEU A 1 470 ? 13.624 -8.532 -26.638 1.00 93.56 470 LEU A C 1
ATOM 3685 O O . LEU A 1 470 ? 13.479 -8.163 -27.809 1.00 93.56 470 LEU A O 1
ATOM 3689 N N . PRO A 1 471 ? 13.534 -7.685 -25.596 1.00 93.31 471 PRO A N 1
ATOM 3690 C CA . PRO A 1 471 ? 13.223 -6.265 -25.759 1.00 93.31 471 PRO A CA 1
ATOM 3691 C C . PRO A 1 471 ? 14.256 -5.515 -26.605 1.00 93.31 471 PRO A C 1
ATOM 3693 O O . PRO A 1 471 ? 15.446 -5.845 -26.593 1.00 93.31 471 PRO A O 1
ATOM 3696 N N . ASN A 1 472 ? 13.828 -4.476 -27.326 1.00 89.00 472 ASN A N 1
ATOM 3697 C CA . ASN A 1 472 ? 14.764 -3.583 -28.009 1.00 89.00 472 ASN A CA 1
ATOM 3698 C C . ASN A 1 472 ? 15.490 -2.706 -26.968 1.00 89.00 472 ASN A C 1
ATOM 3700 O O . ASN A 1 472 ? 14.858 -2.030 -26.158 1.00 89.00 472 ASN A O 1
ATOM 3704 N N . THR A 1 473 ? 16.824 -2.715 -26.987 1.00 91.38 473 THR A N 1
ATOM 3705 C CA . THR A 1 473 ? 17.662 -1.950 -26.054 1.00 91.38 473 THR A CA 1
ATOM 3706 C C . THR A 1 473 ? 17.821 -0.482 -26.456 1.00 91.38 473 THR A C 1
ATOM 3708 O O . THR A 1 473 ? 18.293 0.310 -25.643 1.00 91.38 473 THR A O 1
ATOM 3711 N N . LEU A 1 474 ? 17.380 -0.078 -27.654 1.00 90.31 474 LEU A N 1
ATOM 3712 C CA . LEU A 1 474 ? 17.516 1.286 -28.168 1.00 90.31 474 LEU A CA 1
ATOM 3713 C C . LEU A 1 474 ? 16.902 2.330 -27.228 1.00 90.31 474 LEU A C 1
ATOM 3715 O O . LEU A 1 474 ? 17.574 3.286 -26.847 1.00 90.31 474 LEU A O 1
ATOM 3719 N N . HIS A 1 475 ? 15.659 2.126 -26.784 1.00 88.38 475 HIS A N 1
ATOM 3720 C CA . HIS A 1 475 ? 14.999 3.052 -25.858 1.00 88.38 475 HIS A CA 1
ATOM 3721 C C . HIS A 1 475 ? 15.726 3.157 -24.510 1.00 88.38 475 HIS A C 1
ATOM 3723 O O . HIS A 1 475 ? 15.781 4.235 -23.923 1.00 88.38 475 HIS A O 1
ATOM 3729 N N . LEU A 1 476 ? 16.325 2.065 -24.030 1.00 90.06 476 LEU A N 1
ATOM 3730 C CA . LEU A 1 476 ? 17.125 2.066 -22.804 1.00 90.06 476 LEU A CA 1
ATOM 3731 C C . LEU A 1 476 ? 18.430 2.841 -22.987 1.00 90.06 476 LEU A C 1
ATOM 3733 O O . LEU A 1 476 ? 18.794 3.634 -22.123 1.00 90.06 476 LEU A O 1
ATOM 3737 N N . ARG A 1 477 ? 19.115 2.649 -24.120 1.00 89.88 477 ARG A N 1
ATOM 3738 C CA . ARG A 1 477 ? 20.351 3.374 -24.438 1.00 89.88 477 ARG A CA 1
ATOM 3739 C C . ARG A 1 477 ? 20.099 4.869 -24.595 1.00 89.88 477 ARG A C 1
ATOM 3741 O O . ARG A 1 477 ? 20.861 5.658 -24.051 1.00 89.88 477 ARG A O 1
ATOM 3748 N N . LEU A 1 478 ? 18.995 5.255 -25.239 1.00 87.38 478 LEU A N 1
ATOM 3749 C CA . LEU A 1 478 ? 18.576 6.655 -25.336 1.00 87.38 478 LEU A CA 1
ATOM 3750 C C . LEU A 1 478 ? 18.359 7.288 -23.957 1.00 87.38 478 LEU A C 1
ATOM 3752 O O . LEU A 1 478 ? 18.760 8.420 -23.737 1.00 87.38 478 LEU A O 1
ATOM 3756 N N . ARG A 1 479 ? 17.814 6.547 -22.988 1.00 84.12 479 ARG A N 1
ATOM 3757 C CA . ARG A 1 479 ? 17.646 7.041 -21.611 1.00 84.12 479 ARG A CA 1
ATOM 3758 C C . ARG A 1 479 ? 18.949 7.217 -20.830 1.00 84.12 479 ARG A C 1
ATOM 3760 O O . ARG A 1 479 ? 18.934 7.889 -19.802 1.00 84.12 479 ARG A O 1
ATOM 3767 N N . LEU A 1 480 ? 20.046 6.601 -21.273 1.00 83.25 480 LEU A N 1
ATOM 3768 C CA . LEU A 1 480 ? 21.379 6.819 -20.705 1.00 83.25 480 LEU A CA 1
ATOM 3769 C C . LEU A 1 480 ? 22.080 8.044 -21.295 1.00 83.25 480 LEU A C 1
ATOM 3771 O O . LEU A 1 480 ? 23.106 8.455 -20.755 1.00 83.25 480 LEU A O 1
ATOM 3775 N N . LEU A 1 481 ? 21.554 8.605 -22.387 1.00 82.12 481 LEU A N 1
ATOM 3776 C CA . LEU A 1 481 ? 22.067 9.839 -22.953 1.00 82.12 481 LEU A CA 1
ATOM 3777 C C . LEU A 1 481 ? 21.691 10.990 -22.017 1.00 82.12 481 LEU A C 1
ATOM 3779 O O . LEU A 1 481 ? 20.521 11.342 -21.889 1.00 82.12 481 LEU A O 1
ATOM 3783 N N . ASP A 1 482 ? 22.693 11.564 -21.361 1.00 73.12 482 ASP A N 1
ATOM 3784 C CA . ASP A 1 482 ? 22.541 12.748 -20.522 1.00 73.12 482 ASP A CA 1
ATOM 3785 C C . ASP A 1 482 ? 23.398 13.875 -21.091 1.00 73.12 482 ASP A C 1
ATOM 3787 O O . ASP A 1 482 ? 24.582 13.684 -21.388 1.00 73.12 482 ASP A O 1
ATOM 3791 N N . LEU A 1 483 ? 22.782 15.040 -21.264 1.00 67.38 483 LEU A N 1
ATOM 3792 C CA . LEU A 1 483 ? 23.474 16.254 -21.657 1.00 67.38 483 LEU A CA 1
ATOM 3793 C C . LEU A 1 483 ? 23.445 17.219 -20.474 1.00 67.38 483 LEU A C 1
ATOM 3795 O O . LEU A 1 483 ? 22.547 18.052 -20.353 1.00 67.38 483 LEU A O 1
ATOM 3799 N N . SER A 1 484 ? 24.446 17.097 -19.603 1.00 60.69 484 SER A N 1
ATOM 3800 C CA . SER A 1 484 ? 24.649 18.007 -18.476 1.00 60.69 484 SER A CA 1
ATOM 3801 C C . SER A 1 484 ? 24.771 19.454 -18.964 1.00 60.69 484 SER A C 1
ATOM 3803 O O . SER A 1 484 ? 25.590 19.759 -19.834 1.00 60.69 484 SER A O 1
ATOM 3805 N N . HIS A 1 485 ? 23.978 20.362 -18.389 1.00 55.66 485 HIS A N 1
ATOM 3806 C CA . HIS A 1 485 ? 23.999 21.781 -18.756 1.00 55.66 485 HIS A CA 1
ATOM 3807 C C . HIS A 1 485 ? 25.367 22.419 -18.483 1.00 55.66 485 HIS A C 1
ATOM 3809 O O . HIS A 1 485 ? 25.865 22.371 -17.360 1.00 55.66 485 HIS A O 1
ATOM 3815 N N . GLY A 1 486 ? 25.929 23.096 -19.489 1.00 52.50 486 GLY A N 1
ATOM 3816 C CA . GLY A 1 486 ? 26.935 24.145 -19.283 1.00 52.50 486 GLY A CA 1
ATOM 3817 C C . GLY A 1 486 ? 28.410 23.798 -19.515 1.00 52.50 486 GLY A C 1
ATOM 3818 O O . GLY A 1 486 ? 29.232 24.698 -19.362 1.00 52.50 486 GLY A O 1
ATOM 3819 N N . ASP A 1 487 ? 28.770 22.574 -19.922 1.00 57.91 487 ASP A N 1
ATOM 3820 C CA . ASP A 1 487 ? 30.162 22.227 -20.266 1.00 57.91 487 ASP A CA 1
ATOM 3821 C C . ASP A 1 487 ? 30.301 21.771 -21.731 1.00 57.91 487 ASP A C 1
ATOM 3823 O O . ASP A 1 487 ? 29.627 20.847 -22.189 1.00 57.91 487 ASP A O 1
ATOM 3827 N N . SER A 1 488 ? 31.212 22.404 -22.476 1.00 59.69 488 SER A N 1
ATOM 3828 C CA . SER A 1 488 ? 31.555 22.041 -23.860 1.00 59.69 488 SER A CA 1
ATOM 3829 C C . SER A 1 488 ? 32.084 20.599 -23.960 1.00 59.69 488 SER A C 1
ATOM 3831 O O . SER A 1 488 ? 31.819 19.898 -24.942 1.00 59.69 488 SER A O 1
ATOM 3833 N N . GLY A 1 489 ? 32.748 20.103 -22.904 1.00 63.81 489 GLY A N 1
ATOM 3834 C CA . GLY A 1 489 ? 33.185 18.706 -22.810 1.00 63.81 489 GLY A CA 1
ATOM 3835 C C . GLY A 1 489 ? 32.027 17.700 -22.782 1.00 63.81 489 GLY A C 1
ATOM 3836 O O . GLY A 1 489 ? 32.135 16.620 -23.366 1.00 63.81 489 GLY A O 1
ATOM 3837 N N . ALA A 1 490 ? 30.888 18.071 -22.187 1.00 76.56 490 ALA A N 1
ATOM 3838 C CA . ALA A 1 490 ? 29.702 17.217 -22.119 1.00 76.56 490 ALA A CA 1
ATOM 3839 C C . ALA A 1 490 ? 29.042 17.036 -23.498 1.00 76.56 490 ALA A C 1
ATOM 3841 O O . ALA A 1 490 ? 28.574 15.945 -23.822 1.00 76.56 490 ALA A O 1
ATOM 3842 N N . VAL A 1 491 ? 29.074 18.069 -24.348 1.00 82.62 491 VAL A N 1
ATOM 3843 C CA . VAL A 1 491 ? 28.500 18.022 -25.703 1.00 82.62 491 VAL A CA 1
ATOM 3844 C C . VAL A 1 491 ? 29.274 17.070 -26.617 1.00 82.62 491 VAL A C 1
ATOM 3846 O O . VAL A 1 491 ? 28.654 16.311 -27.361 1.00 82.62 491 VAL A O 1
ATOM 3849 N N . SER A 1 492 ? 30.612 17.063 -26.561 1.00 83.12 492 SER A N 1
ATOM 3850 C CA . SER A 1 492 ? 31.406 16.137 -27.389 1.00 83.12 492 SER A CA 1
ATOM 3851 C C . SER A 1 492 ? 31.185 14.682 -26.976 1.00 83.12 492 SER A C 1
ATOM 3853 O O . SER A 1 492 ? 30.971 13.841 -27.846 1.00 83.12 492 SER A O 1
ATOM 3855 N N . ALA A 1 493 ? 31.170 14.387 -25.671 1.00 82.81 493 ALA A N 1
ATOM 3856 C CA . ALA A 1 493 ? 30.893 13.039 -25.170 1.00 82.81 493 ALA A CA 1
ATOM 3857 C C . ALA A 1 493 ? 29.480 12.568 -25.559 1.00 82.81 493 ALA A C 1
ATOM 3859 O O . ALA A 1 493 ? 29.289 11.430 -25.985 1.00 82.81 493 ALA A O 1
ATOM 3860 N N . PHE A 1 494 ? 28.489 13.460 -25.482 1.00 86.44 494 PHE A N 1
ATOM 3861 C CA . PHE A 1 494 ? 27.126 13.182 -25.929 1.00 86.44 494 PHE A CA 1
ATOM 3862 C C . PHE A 1 494 ? 27.045 12.905 -27.437 1.00 86.44 494 PHE A C 1
ATOM 3864 O O . PHE A 1 494 ? 26.426 11.924 -27.853 1.00 86.44 494 PHE A O 1
ATOM 3871 N N . ALA A 1 495 ? 27.717 13.717 -28.258 1.00 88.62 495 ALA A N 1
ATOM 3872 C CA . ALA A 1 495 ? 27.800 13.504 -29.701 1.00 88.62 495 ALA A CA 1
ATOM 3873 C C . ALA A 1 495 ? 28.449 12.153 -30.042 1.00 88.62 495 ALA A C 1
ATOM 3875 O O . ALA A 1 495 ? 27.962 11.439 -30.915 1.00 88.62 495 ALA A O 1
ATOM 3876 N N . GLU A 1 496 ? 29.513 11.772 -29.333 1.00 88.00 496 GLU A N 1
ATOM 3877 C CA . GLU A 1 496 ? 30.176 10.475 -29.503 1.00 88.00 496 GLU A CA 1
ATOM 3878 C C . GLU A 1 496 ? 29.246 9.304 -29.167 1.00 88.00 496 GLU A C 1
ATOM 3880 O O . GLU A 1 496 ? 29.186 8.340 -29.932 1.00 88.00 496 GLU A O 1
ATOM 3885 N N . MET A 1 497 ? 28.458 9.406 -28.090 1.00 87.06 497 MET A N 1
ATOM 3886 C CA . MET A 1 497 ? 27.449 8.394 -27.756 1.00 87.06 497 MET A CA 1
ATOM 3887 C C . MET A 1 497 ? 26.364 8.278 -28.838 1.00 87.06 497 MET A C 1
ATOM 3889 O O . MET A 1 497 ? 25.980 7.165 -29.195 1.00 87.06 497 MET A O 1
ATOM 3893 N N . ILE A 1 498 ? 25.900 9.397 -29.409 1.00 90.50 498 ILE A N 1
ATOM 3894 C CA . ILE A 1 498 ? 24.937 9.379 -30.524 1.00 90.50 498 ILE A CA 1
ATOM 3895 C C . ILE A 1 498 ? 25.541 8.700 -31.750 1.00 90.50 498 ILE A C 1
ATOM 3897 O O . ILE A 1 498 ? 24.909 7.828 -32.341 1.00 90.50 498 ILE A O 1
ATOM 3901 N N . VAL A 1 499 ? 26.763 9.073 -32.136 1.00 90.88 499 VAL A N 1
ATOM 3902 C CA . VAL A 1 499 ? 27.440 8.467 -33.291 1.00 90.88 499 VAL A CA 1
ATOM 3903 C C . VAL A 1 499 ? 27.619 6.966 -33.081 1.00 90.88 499 VAL A C 1
ATOM 3905 O O . VAL A 1 499 ? 27.389 6.196 -34.010 1.00 90.88 499 VAL A O 1
ATOM 3908 N N . GLN A 1 500 ? 27.951 6.532 -31.864 1.00 90.00 500 GLN A N 1
ATOM 3909 C CA . GLN A 1 500 ? 28.042 5.114 -31.535 1.00 90.00 500 GLN A CA 1
ATOM 3910 C C . GLN A 1 500 ? 26.700 4.388 -31.726 1.00 90.00 500 GLN A C 1
ATOM 3912 O O . GLN A 1 500 ? 26.674 3.334 -32.359 1.00 90.00 500 GLN A O 1
ATOM 3917 N N . LEU A 1 501 ? 25.581 4.973 -31.285 1.00 89.69 501 LEU A N 1
ATOM 3918 C CA . LEU A 1 501 ? 24.245 4.409 -31.527 1.00 89.69 501 LEU A CA 1
ATOM 3919 C C . LEU A 1 501 ? 23.894 4.357 -33.018 1.00 89.69 501 LEU A C 1
ATOM 3921 O O . LEU A 1 501 ? 23.347 3.361 -33.487 1.00 89.69 501 LEU A O 1
ATOM 3925 N N . LEU A 1 502 ? 24.242 5.396 -33.782 1.00 91.69 502 LEU A N 1
ATOM 3926 C CA . LEU A 1 502 ? 24.030 5.425 -35.232 1.00 91.69 502 LEU A CA 1
ATOM 3927 C C . LEU A 1 502 ? 24.842 4.338 -35.947 1.00 91.69 502 LEU A C 1
ATOM 3929 O O . LEU A 1 502 ? 24.343 3.710 -36.882 1.00 91.69 502 LEU A O 1
ATOM 3933 N N . ARG A 1 503 ? 26.074 4.069 -35.498 1.00 90.12 503 ARG A N 1
ATOM 3934 C CA . ARG A 1 503 ? 26.871 2.939 -35.995 1.00 90.12 503 ARG A CA 1
ATOM 3935 C C . ARG A 1 503 ? 26.207 1.606 -35.666 1.00 90.12 503 ARG A C 1
ATOM 3937 O O . ARG A 1 503 ? 26.103 0.760 -36.548 1.00 90.12 503 ARG A O 1
ATOM 3944 N N . GLU A 1 504 ? 25.714 1.423 -34.445 1.00 87.44 504 GLU A N 1
ATOM 3945 C CA . GLU A 1 504 ? 25.047 0.179 -34.033 1.00 87.44 504 GLU A CA 1
ATOM 3946 C C . GLU A 1 504 ? 23.836 -0.156 -34.914 1.00 87.44 504 GLU A C 1
ATOM 3948 O O . GLU A 1 504 ? 23.754 -1.278 -35.413 1.00 87.44 504 GLU A O 1
ATOM 3953 N N . ILE A 1 505 ? 22.946 0.810 -35.175 1.00 87.81 505 ILE A N 1
ATOM 3954 C CA . ILE A 1 505 ? 21.730 0.569 -35.978 1.00 87.81 505 ILE A CA 1
ATOM 3955 C C . ILE A 1 505 ? 22.023 0.390 -37.476 1.00 87.81 505 ILE A C 1
ATOM 3957 O O . ILE A 1 505 ? 21.252 -0.235 -38.199 1.00 87.81 505 ILE A O 1
ATOM 3961 N N . THR A 1 506 ? 23.146 0.926 -37.965 1.00 88.31 506 THR A N 1
ATOM 3962 C CA . THR A 1 506 ? 23.536 0.822 -39.383 1.00 88.31 506 THR A CA 1
ATOM 3963 C C . THR A 1 506 ? 24.417 -0.392 -39.680 1.00 88.31 506 THR A C 1
ATOM 3965 O O . THR A 1 506 ? 24.630 -0.738 -40.846 1.00 88.31 506 THR A O 1
ATOM 3968 N N . THR A 1 507 ? 24.916 -1.076 -38.649 1.00 82.75 507 THR A N 1
ATOM 3969 C CA . THR A 1 507 ? 25.772 -2.253 -38.813 1.00 82.75 507 THR A CA 1
ATOM 3970 C C . THR A 1 507 ? 24.946 -3.478 -39.227 1.00 82.75 507 THR A C 1
ATOM 3972 O O . THR A 1 507 ? 23.902 -3.780 -38.655 1.00 82.75 507 THR A O 1
ATOM 3975 N N . GLY A 1 508 ? 25.427 -4.233 -40.222 1.00 67.81 508 GLY A N 1
ATOM 3976 C CA . GLY A 1 508 ? 24.843 -5.530 -40.596 1.00 67.81 508 GLY A CA 1
ATOM 3977 C C . GLY A 1 508 ? 23.710 -5.491 -41.630 1.00 67.81 508 GLY A C 1
ATOM 3978 O O . GLY A 1 508 ? 23.003 -6.485 -41.773 1.00 67.81 508 GLY A O 1
ATOM 3979 N N . GLY A 1 509 ? 23.534 -4.380 -42.358 1.00 64.94 509 GLY A N 1
ATOM 3980 C CA . GLY A 1 509 ? 22.638 -4.310 -43.525 1.00 64.94 509 GLY A CA 1
ATOM 3981 C C . GLY A 1 509 ? 21.139 -4.373 -43.206 1.00 64.94 509 GLY A C 1
ATOM 3982 O O . GLY A 1 509 ? 20.343 -4.741 -44.068 1.00 64.94 509 GLY A O 1
ATOM 3983 N N . ARG A 1 510 ? 20.748 -4.049 -41.968 1.00 74.25 510 ARG A N 1
ATOM 3984 C CA . ARG A 1 510 ? 19.348 -3.999 -41.517 1.00 74.25 510 ARG A CA 1
ATOM 3985 C C . ARG A 1 510 ? 18.676 -2.688 -41.947 1.00 74.25 510 ARG A C 1
ATOM 3987 O O . ARG A 1 510 ? 19.347 -1.683 -42.173 1.00 74.25 510 ARG A O 1
ATOM 3994 N N . LEU A 1 511 ? 17.345 -2.693 -42.051 1.00 82.38 511 LEU A N 1
ATOM 3995 C CA . LEU A 1 511 ? 16.560 -1.471 -42.255 1.00 82.38 511 LEU A CA 1
ATOM 3996 C C . LEU A 1 511 ? 16.630 -0.619 -40.981 1.00 82.38 511 LEU A C 1
ATOM 3998 O O . LEU A 1 511 ? 16.073 -1.000 -39.960 1.00 82.38 511 LEU A O 1
ATOM 4002 N N . TYR A 1 512 ? 17.319 0.520 -41.051 1.00 85.56 512 TYR A N 1
ATOM 4003 C CA . TYR A 1 512 ? 17.595 1.392 -39.901 1.00 85.56 512 TYR A CA 1
ATOM 4004 C C . TYR A 1 512 ? 16.639 2.591 -39.787 1.00 85.56 512 TYR A C 1
ATOM 4006 O O . TYR A 1 512 ? 16.785 3.401 -38.877 1.00 85.56 512 TYR A O 1
ATOM 4014 N N . TYR A 1 513 ? 15.692 2.753 -40.719 1.00 86.81 513 TYR A N 1
ATOM 4015 C CA . TYR A 1 513 ? 14.847 3.951 -40.810 1.00 86.81 513 TYR A CA 1
ATOM 4016 C C . TYR A 1 513 ? 14.012 4.189 -39.546 1.00 86.81 513 TYR A C 1
ATOM 4018 O O . TYR A 1 513 ? 14.049 5.289 -39.003 1.00 86.81 513 TYR A O 1
ATOM 4026 N N . ASP A 1 514 ? 13.328 3.160 -39.042 1.00 86.75 514 ASP A N 1
ATOM 4027 C CA . ASP A 1 514 ? 12.476 3.287 -37.853 1.00 86.75 514 ASP A CA 1
ATOM 4028 C C . ASP A 1 514 ? 13.306 3.594 -36.595 1.00 86.75 514 ASP A C 1
ATOM 4030 O O . ASP A 1 514 ? 12.956 4.465 -35.800 1.00 86.75 514 ASP A O 1
ATOM 4034 N N . GLU A 1 515 ? 14.455 2.930 -36.438 1.00 87.56 515 GLU A N 1
ATOM 4035 C CA . GLU A 1 515 ? 15.371 3.158 -35.314 1.00 87.56 515 GLU A CA 1
ATOM 4036 C C . GLU A 1 515 ? 16.008 4.552 -35.371 1.00 87.56 515 GLU A C 1
ATOM 4038 O O . GLU A 1 515 ? 16.117 5.229 -34.346 1.00 87.56 515 GLU A O 1
ATOM 4043 N N . PHE A 1 516 ? 16.365 5.025 -36.568 1.00 92.06 516 PHE A N 1
ATOM 4044 C CA . PHE A 1 516 ? 16.845 6.388 -36.764 1.00 92.06 516 PHE A CA 1
ATOM 4045 C C . PHE A 1 516 ? 15.774 7.423 -36.401 1.00 92.06 516 PHE A C 1
ATOM 4047 O O . PHE A 1 516 ? 16.086 8.378 -35.693 1.00 92.06 516 PHE A O 1
ATOM 4054 N N . GLU A 1 517 ? 14.518 7.234 -36.816 1.00 92.00 517 GLU A N 1
ATOM 4055 C CA . GLU A 1 517 ? 13.421 8.147 -36.470 1.00 92.00 517 GLU A CA 1
ATOM 4056 C C . GLU A 1 517 ? 13.170 8.219 -34.955 1.00 92.00 517 GLU A C 1
ATOM 4058 O O . GLU A 1 517 ? 12.891 9.300 -34.424 1.00 92.00 517 GLU A O 1
ATOM 4063 N N . ILE A 1 518 ? 13.336 7.104 -34.234 1.00 90.19 518 ILE A N 1
ATOM 4064 C CA . ILE A 1 518 ? 13.281 7.073 -32.764 1.00 90.19 518 ILE A CA 1
ATOM 4065 C C . ILE A 1 518 ? 14.418 7.911 -32.158 1.00 90.19 518 ILE A C 1
ATOM 4067 O O . ILE A 1 518 ? 14.157 8.764 -31.303 1.00 90.19 518 ILE A O 1
ATOM 4071 N N . ILE A 1 519 ? 15.665 7.709 -32.606 1.00 91.62 519 ILE A N 1
ATOM 4072 C CA . ILE A 1 519 ? 16.833 8.481 -32.137 1.00 91.62 519 ILE A CA 1
ATOM 4073 C C . ILE A 1 519 ? 16.626 9.973 -32.415 1.00 91.62 519 ILE A C 1
ATOM 4075 O O . ILE A 1 519 ? 16.785 10.807 -31.524 1.00 91.62 519 ILE A O 1
ATOM 4079 N N . ARG A 1 520 ? 16.224 10.304 -33.643 1.00 92.12 520 ARG A N 1
ATOM 4080 C CA . ARG A 1 520 ? 15.976 11.666 -34.114 1.00 92.12 520 ARG A CA 1
ATOM 4081 C C . ARG A 1 520 ? 14.919 12.358 -33.259 1.00 92.12 520 ARG A C 1
ATOM 4083 O O . ARG A 1 520 ? 15.183 13.423 -32.708 1.00 92.12 520 ARG A O 1
ATOM 4090 N N . THR A 1 521 ? 13.761 11.726 -33.066 1.00 89.94 521 THR A N 1
ATOM 4091 C CA . THR A 1 521 ? 12.661 12.275 -32.255 1.00 89.94 521 THR A CA 1
ATOM 4092 C C . THR A 1 521 ? 13.095 12.506 -30.808 1.00 89.94 521 THR A C 1
ATOM 4094 O O . THR A 1 521 ? 12.800 13.557 -30.237 1.00 89.94 521 THR A O 1
ATOM 4097 N N . HIS A 1 522 ? 13.840 11.563 -30.224 1.00 87.62 522 HIS A N 1
ATOM 4098 C CA . HIS A 1 522 ? 14.351 11.690 -28.864 1.00 87.62 522 HIS A CA 1
ATOM 4099 C C . HIS A 1 522 ? 15.303 12.885 -28.725 1.00 87.62 522 HIS A C 1
ATOM 4101 O O . HIS A 1 522 ? 15.077 13.740 -27.875 1.00 87.62 522 HIS A O 1
ATOM 4107 N N . ILE A 1 523 ? 16.313 12.990 -29.591 1.00 88.56 523 ILE A N 1
ATOM 4108 C CA . ILE A 1 523 ? 17.315 14.068 -29.552 1.00 88.56 523 ILE A CA 1
ATOM 4109 C C . ILE A 1 523 ? 16.658 15.437 -29.753 1.00 88.56 523 ILE A C 1
ATOM 4111 O O . ILE A 1 523 ? 16.944 16.382 -29.016 1.00 88.56 523 ILE A O 1
ATOM 4115 N N . MET A 1 524 ? 15.726 15.545 -30.704 1.00 86.88 524 MET A N 1
ATOM 4116 C CA . MET A 1 524 ? 15.000 16.795 -30.947 1.00 86.88 524 MET A CA 1
ATOM 4117 C C . MET A 1 524 ? 14.155 17.219 -29.741 1.00 86.88 524 MET A C 1
ATOM 4119 O O . MET A 1 524 ? 14.001 18.420 -29.499 1.00 86.88 524 MET A O 1
ATOM 4123 N N . ALA A 1 525 ? 13.644 16.267 -28.957 1.00 84.25 525 ALA A N 1
ATOM 4124 C CA . ALA A 1 525 ? 12.887 16.542 -27.742 1.00 84.25 525 ALA A CA 1
ATOM 4125 C C . ALA A 1 525 ? 13.786 16.902 -26.544 1.00 84.25 525 ALA A C 1
ATOM 4127 O O . ALA A 1 525 ? 13.487 17.870 -25.845 1.00 84.25 525 ALA A O 1
ATOM 4128 N N . THR A 1 526 ? 14.884 16.172 -26.319 1.00 79.62 526 THR A N 1
ATOM 4129 C CA . THR A 1 526 ? 15.675 16.249 -25.077 1.00 79.62 526 THR A CA 1
ATOM 4130 C C . THR A 1 526 ? 16.774 17.304 -25.083 1.00 79.62 526 THR A C 1
ATOM 4132 O O . THR A 1 526 ? 17.094 17.845 -24.027 1.00 79.62 526 THR A O 1
ATOM 4135 N N . VAL A 1 527 ? 17.338 17.644 -26.245 1.00 83.56 527 VAL A N 1
ATOM 4136 C CA . VAL A 1 527 ? 18.459 18.591 -26.308 1.00 83.56 527 VAL A CA 1
ATOM 4137 C C . VAL A 1 527 ? 17.980 20.026 -26.010 1.00 83.56 527 VAL A C 1
ATOM 4139 O O . VAL A 1 527 ? 17.093 20.541 -26.716 1.00 83.56 527 VAL A O 1
ATOM 4142 N N . PRO A 1 528 ? 18.556 20.708 -24.996 1.00 80.50 528 PRO A N 1
ATOM 4143 C CA . PRO A 1 528 ? 18.288 22.113 -24.706 1.00 80.50 528 PRO A CA 1
ATOM 4144 C C . PRO A 1 528 ? 18.686 23.006 -25.880 1.00 80.50 528 PRO A C 1
ATOM 4146 O O . PRO A 1 528 ? 19.686 22.761 -26.555 1.00 80.50 528 PRO A O 1
ATOM 4149 N N . LYS A 1 529 ? 17.940 24.096 -26.094 1.00 78.12 529 LYS A N 1
ATOM 4150 C CA . LYS A 1 529 ? 18.188 25.029 -27.209 1.00 78.12 529 LYS A CA 1
ATOM 4151 C C . LYS A 1 529 ? 19.622 25.567 -27.223 1.00 78.12 529 LYS A C 1
ATOM 4153 O O . LYS A 1 529 ? 20.255 25.601 -28.271 1.00 78.12 529 LYS A O 1
ATOM 4158 N N . GLN A 1 530 ? 20.142 25.895 -26.043 1.00 77.38 530 GLN A N 1
ATOM 4159 C CA . GLN A 1 530 ? 21.476 26.467 -25.843 1.00 77.38 530 GLN A CA 1
ATOM 4160 C C . GLN A 1 530 ? 22.609 25.518 -26.265 1.00 77.38 530 GLN A C 1
ATOM 4162 O O . GLN A 1 530 ? 23.679 25.978 -26.648 1.00 77.38 530 GLN A O 1
ATOM 4167 N N . SER A 1 531 ? 22.380 24.203 -26.228 1.00 82.06 531 SER A N 1
ATOM 4168 C CA . SER A 1 531 ? 23.383 23.188 -26.576 1.00 82.06 531 SER A CA 1
ATOM 4169 C C . SER A 1 531 ? 23.193 22.608 -27.979 1.00 82.06 531 SER A C 1
ATOM 4171 O O . SER A 1 531 ? 24.074 21.901 -28.467 1.00 82.06 531 SER A O 1
ATOM 4173 N N . ALA A 1 532 ? 22.073 22.910 -28.645 1.00 86.19 532 ALA A N 1
ATOM 4174 C CA . ALA A 1 532 ? 21.749 22.374 -29.965 1.00 86.19 532 ALA A CA 1
ATOM 4175 C C . ALA A 1 532 ? 22.795 22.757 -31.024 1.00 86.19 532 ALA A C 1
ATOM 4177 O O . ALA A 1 532 ? 23.182 21.915 -31.829 1.00 86.19 532 ALA A O 1
ATOM 4178 N N . GLN A 1 533 ? 23.305 23.994 -30.983 1.00 84.44 533 GLN A N 1
ATOM 4179 C CA . GLN A 1 533 ? 24.324 24.478 -31.923 1.00 84.44 533 GLN A CA 1
ATOM 4180 C C . GLN A 1 533 ? 25.660 23.753 -31.741 1.00 84.44 533 GLN A C 1
ATOM 4182 O O . GLN A 1 533 ? 26.211 23.212 -32.697 1.00 84.44 533 GLN A O 1
ATOM 4187 N N . SER A 1 534 ? 26.157 23.676 -30.505 1.00 86.81 534 SER A N 1
ATOM 4188 C CA . SER A 1 534 ? 27.396 22.957 -30.197 1.00 86.81 534 SER A CA 1
ATOM 4189 C C . SER A 1 534 ? 27.289 21.469 -30.541 1.00 86.81 534 SER A C 1
ATOM 4191 O O . SER A 1 534 ? 28.247 20.883 -31.043 1.00 86.81 534 SER A O 1
ATOM 4193 N N . LEU A 1 535 ? 26.118 20.859 -30.326 1.00 88.69 535 LEU A N 1
ATOM 4194 C CA . LEU A 1 535 ? 25.872 19.469 -30.700 1.00 88.69 535 LEU A CA 1
ATOM 4195 C C . LEU A 1 535 ? 25.837 19.282 -32.222 1.00 88.69 535 LEU A C 1
ATOM 4197 O O . LEU A 1 535 ? 26.435 18.332 -32.728 1.00 88.69 535 LEU A O 1
ATOM 4201 N N . ALA A 1 536 ? 25.189 20.190 -32.956 1.00 90.31 536 ALA A N 1
ATOM 4202 C CA . ALA A 1 536 ? 25.168 20.163 -34.415 1.00 90.31 536 ALA A CA 1
ATOM 4203 C C . ALA A 1 536 ? 26.586 20.258 -34.996 1.00 90.31 536 ALA A C 1
ATOM 4205 O O . ALA A 1 536 ? 26.943 19.454 -35.855 1.00 90.31 536 ALA A O 1
ATOM 4206 N N . ILE A 1 537 ? 27.426 21.156 -34.466 1.00 89.25 537 ILE A N 1
ATOM 4207 C CA . ILE A 1 537 ? 28.845 21.261 -34.846 1.00 89.25 537 ILE A CA 1
ATOM 4208 C C . ILE A 1 537 ? 29.582 19.943 -34.561 1.00 89.25 537 ILE A C 1
ATOM 4210 O O . ILE A 1 537 ? 30.322 19.436 -35.409 1.00 89.25 537 ILE A O 1
ATOM 4214 N N . ALA A 1 538 ? 29.374 19.360 -33.377 1.00 89.81 538 ALA A N 1
ATOM 4215 C CA . ALA A 1 538 ? 30.052 18.134 -32.966 1.00 89.81 538 ALA A CA 1
ATOM 4216 C C . ALA A 1 538 ? 29.679 16.919 -33.838 1.00 89.81 538 ALA A C 1
ATOM 4218 O O . ALA A 1 538 ? 30.566 16.144 -34.202 1.00 89.81 538 ALA A O 1
ATOM 4219 N N . LEU A 1 539 ? 28.399 16.770 -34.195 1.00 90.62 539 LEU A N 1
ATOM 4220 C CA . LEU A 1 539 ? 27.894 15.700 -35.066 1.00 90.62 539 LEU A CA 1
ATOM 4221 C C . LEU A 1 539 ? 28.259 15.925 -36.540 1.00 90.62 539 LEU A C 1
ATOM 4223 O O . LEU A 1 539 ? 28.579 14.981 -37.263 1.00 90.62 539 LEU A O 1
ATOM 4227 N N . GLY A 1 540 ? 28.219 17.183 -36.976 1.00 89.25 540 GLY A N 1
ATOM 4228 C CA . GLY A 1 540 ? 28.403 17.590 -38.360 1.00 89.25 540 GLY A CA 1
ATOM 4229 C C . GLY A 1 540 ? 29.856 17.732 -38.812 1.00 89.25 540 GLY A C 1
ATOM 4230 O O . GLY A 1 540 ? 30.124 17.871 -40.003 1.00 89.25 540 GLY A O 1
ATOM 4231 N N . SER A 1 541 ? 30.827 17.681 -37.902 1.00 88.31 541 SER A N 1
ATOM 4232 C CA . SER A 1 541 ? 32.238 17.807 -38.271 1.00 88.31 541 SER A CA 1
ATOM 4233 C C . SER A 1 541 ? 32.697 16.665 -39.189 1.00 88.31 541 SER A C 1
ATOM 4235 O O . SER A 1 541 ? 32.759 15.503 -38.779 1.00 88.31 541 SER A O 1
ATOM 4237 N N . LEU A 1 542 ? 33.088 16.992 -40.429 1.00 82.81 542 LEU A N 1
ATOM 4238 C CA . LEU A 1 542 ? 33.635 16.015 -41.386 1.00 82.81 542 LEU A CA 1
ATOM 4239 C C . LEU A 1 542 ? 35.046 15.535 -41.010 1.00 82.81 542 LEU A C 1
ATOM 4241 O O . LEU A 1 542 ? 35.539 14.542 -41.546 1.00 82.81 542 LEU A O 1
ATOM 4245 N N . ASP A 1 543 ? 35.709 16.220 -40.077 1.00 79.94 543 ASP A N 1
ATOM 4246 C CA . ASP A 1 543 ? 37.037 15.824 -39.612 1.00 79.94 543 ASP A CA 1
ATOM 4247 C C . ASP A 1 543 ? 36.997 14.545 -38.766 1.00 79.94 543 ASP A C 1
ATOM 4249 O O . ASP A 1 543 ? 38.002 13.846 -38.678 1.00 79.94 543 ASP A O 1
ATOM 4253 N N . LYS A 1 544 ? 35.824 14.207 -38.214 1.00 76.50 544 LYS A N 1
ATOM 4254 C CA . LYS A 1 544 ? 35.579 13.018 -37.386 1.00 76.50 544 LYS A CA 1
ATOM 4255 C C . LYS A 1 544 ? 34.976 11.838 -38.169 1.00 76.50 544 LYS A C 1
ATOM 4257 O O . LYS A 1 544 ? 34.311 10.997 -37.572 1.00 76.50 544 LYS A O 1
ATOM 4262 N N . LEU A 1 545 ? 35.016 11.845 -39.504 1.00 80.25 545 LEU A N 1
ATOM 4263 C CA . LEU A 1 545 ? 34.466 10.752 -40.329 1.00 80.25 545 LEU A CA 1
ATOM 4264 C C . LEU A 1 545 ? 35.357 9.510 -40.263 1.00 80.25 545 LEU A C 1
ATOM 4266 O O . LEU A 1 545 ? 36.580 9.640 -40.241 1.00 80.25 545 LEU A O 1
ATOM 4270 N N . ASP A 1 546 ? 34.746 8.326 -40.334 1.00 69.56 546 ASP A N 1
ATOM 4271 C CA . ASP A 1 546 ? 35.486 7.057 -40.367 1.00 69.56 546 ASP A CA 1
ATOM 4272 C C . ASP A 1 546 ? 36.272 6.900 -41.687 1.00 69.56 546 ASP A C 1
ATOM 4274 O O . ASP A 1 546 ? 37.396 6.399 -41.705 1.00 69.56 546 ASP A O 1
ATOM 4278 N N . SER A 1 547 ? 35.720 7.401 -42.801 1.00 74.31 547 SER A N 1
ATOM 4279 C CA . SER A 1 547 ? 36.416 7.549 -44.086 1.00 74.31 547 SER A CA 1
ATOM 4280 C C . SER A 1 547 ? 35.916 8.784 -44.833 1.00 74.31 547 SER A C 1
ATOM 4282 O O . SER A 1 547 ? 34.721 8.951 -45.068 1.00 74.31 547 SER A O 1
ATOM 4284 N N . ARG A 1 548 ? 36.845 9.644 -45.270 1.00 68.12 548 ARG A N 1
ATOM 4285 C CA . ARG A 1 548 ? 36.517 10.847 -46.060 1.00 68.12 548 ARG A CA 1
ATOM 4286 C C . ARG A 1 548 ? 36.145 10.542 -47.512 1.00 68.12 548 ARG A C 1
ATOM 4288 O O . ARG A 1 548 ? 35.507 11.368 -48.155 1.00 68.12 548 ARG A O 1
ATOM 4295 N N . ALA A 1 549 ? 36.567 9.390 -48.033 1.00 71.88 549 ALA A N 1
ATOM 4296 C CA . ALA A 1 549 ? 36.294 8.985 -49.411 1.00 71.88 549 ALA A CA 1
ATOM 4297 C C . ALA A 1 549 ? 35.009 8.150 -49.532 1.00 71.88 549 ALA A C 1
ATOM 4299 O O . ALA A 1 549 ? 34.380 8.146 -50.586 1.00 71.88 549 ALA A O 1
ATOM 4300 N N . THR A 1 550 ? 34.624 7.452 -48.460 1.00 81.19 550 THR A N 1
ATOM 4301 C CA . THR A 1 550 ? 33.498 6.507 -48.428 1.00 81.19 550 THR A CA 1
ATOM 4302 C C . THR A 1 550 ? 32.844 6.522 -47.039 1.00 81.19 550 THR A C 1
ATOM 4304 O O . THR A 1 550 ? 33.152 5.652 -46.219 1.00 81.19 550 THR A O 1
ATOM 4307 N N . PRO A 1 551 ? 31.996 7.513 -46.717 1.00 85.62 551 PRO A N 1
ATOM 4308 C CA . PRO A 1 551 ? 31.373 7.594 -45.409 1.00 85.62 551 PRO A CA 1
ATOM 4309 C C . PRO A 1 551 ? 30.466 6.404 -45.174 1.00 85.62 551 PRO A C 1
ATOM 4311 O O . PRO A 1 551 ? 29.865 5.838 -46.090 1.00 85.62 551 PRO A O 1
ATOM 4314 N N . THR A 1 552 ? 30.364 6.041 -43.909 1.00 88.50 552 THR A N 1
ATOM 4315 C CA . THR A 1 552 ? 29.452 4.995 -43.470 1.00 88.50 552 THR A CA 1
ATOM 4316 C C . THR A 1 552 ? 28.014 5.523 -43.455 1.00 88.50 552 THR A C 1
ATOM 4318 O O . THR A 1 552 ? 27.803 6.732 -43.344 1.00 88.50 552 THR A O 1
ATOM 4321 N N . PRO A 1 553 ? 26.982 4.662 -43.486 1.00 89.44 553 PRO A N 1
ATOM 4322 C CA . PRO A 1 553 ? 25.607 5.123 -43.296 1.00 89.44 553 PRO A CA 1
ATOM 4323 C C . PRO A 1 553 ? 25.423 5.926 -41.994 1.00 89.44 553 PRO A C 1
ATOM 4325 O O . PRO A 1 553 ? 24.685 6.908 -41.982 1.00 89.44 553 PRO A O 1
ATOM 4328 N N . ALA A 1 554 ? 26.156 5.593 -40.923 1.00 89.50 554 ALA A N 1
ATOM 4329 C CA . ALA A 1 554 ? 26.171 6.374 -39.684 1.00 89.50 554 ALA A CA 1
ATOM 4330 C C . ALA A 1 554 ? 26.678 7.814 -39.888 1.00 89.50 554 ALA A C 1
ATOM 4332 O O . ALA A 1 554 ? 26.129 8.748 -39.303 1.00 89.50 554 ALA A O 1
ATOM 4333 N N . ASP A 1 555 ? 27.678 8.011 -40.752 1.00 90.19 555 ASP A N 1
ATOM 4334 C CA . ASP A 1 555 ? 28.197 9.333 -41.111 1.00 90.19 555 ASP A CA 1
ATOM 4335 C C . ASP A 1 555 ? 27.176 10.171 -41.896 1.00 90.19 555 ASP A C 1
ATOM 4337 O O . ASP A 1 555 ? 27.084 11.386 -41.712 1.00 90.19 555 ASP A O 1
ATOM 4341 N N . HIS A 1 556 ? 26.364 9.535 -42.741 1.00 90.75 556 HIS A N 1
ATOM 4342 C CA . HIS A 1 556 ? 25.254 10.215 -43.409 1.00 90.75 556 HIS A CA 1
ATOM 4343 C C . HIS A 1 556 ? 24.159 10.612 -42.410 1.00 90.75 556 HIS A C 1
ATOM 4345 O O . HIS A 1 556 ? 23.692 11.754 -42.417 1.00 90.75 556 HIS A O 1
ATOM 4351 N N . LEU A 1 557 ? 23.796 9.708 -41.496 1.00 92.31 557 LEU A N 1
ATOM 4352 C CA . LEU A 1 557 ? 22.763 9.954 -40.488 1.00 92.31 557 LEU A CA 1
ATOM 4353 C C . LEU A 1 557 ? 23.156 11.034 -39.474 1.00 92.31 557 LEU A C 1
ATOM 4355 O O . LEU A 1 557 ? 22.322 11.876 -39.142 1.00 92.31 557 LEU A O 1
ATOM 4359 N N . ARG A 1 558 ? 24.411 11.065 -39.006 1.00 92.56 558 ARG A N 1
ATOM 4360 C CA . ARG A 1 558 ? 24.866 12.097 -38.057 1.00 92.56 558 ARG A CA 1
ATOM 4361 C C . ARG A 1 558 ? 24.894 13.488 -38.698 1.00 92.56 558 ARG A C 1
ATOM 4363 O O . ARG A 1 558 ? 24.520 14.461 -38.051 1.00 92.56 558 ARG A O 1
ATOM 4370 N N . THR A 1 559 ? 25.280 13.577 -39.975 1.00 91.12 559 THR A N 1
ATOM 4371 C CA . THR A 1 559 ? 25.289 14.830 -40.746 1.00 91.12 559 THR A CA 1
ATOM 4372 C C . THR A 1 559 ? 23.863 15.316 -41.000 1.00 91.12 559 THR A C 1
ATOM 4374 O O . THR A 1 559 ? 23.573 16.498 -40.824 1.00 91.12 559 THR A O 1
ATOM 4377 N N . LYS A 1 560 ? 22.939 14.401 -41.327 1.00 92.56 560 LYS A N 1
ATOM 4378 C CA . LYS A 1 560 ? 21.508 14.711 -41.434 1.00 92.56 560 LYS A CA 1
ATOM 4379 C C . LYS A 1 560 ? 20.943 15.229 -40.107 1.00 92.56 560 LYS A C 1
ATOM 4381 O O . LYS A 1 560 ? 20.278 16.258 -40.088 1.00 92.56 560 LYS A O 1
ATOM 4386 N N . LEU A 1 561 ? 21.255 14.563 -38.996 1.00 92.12 561 LEU A N 1
ATOM 4387 C CA . LEU A 1 561 ? 20.817 14.980 -37.664 1.00 92.12 561 LEU A CA 1
ATOM 4388 C C . LEU A 1 561 ? 21.378 16.360 -37.275 1.00 92.12 561 LEU A C 1
ATOM 4390 O O . LEU A 1 561 ? 20.664 17.166 -36.685 1.00 92.12 561 LEU A O 1
ATOM 4394 N N . ALA A 1 562 ? 22.631 16.652 -37.641 1.00 92.25 562 ALA A N 1
ATOM 4395 C CA . ALA A 1 562 ? 23.230 17.972 -37.459 1.00 92.25 562 ALA A CA 1
ATOM 4396 C C . ALA A 1 562 ? 22.486 19.059 -38.252 1.00 92.25 562 ALA A C 1
ATOM 4398 O O . ALA A 1 562 ? 22.215 20.123 -37.703 1.00 92.25 562 ALA A O 1
ATOM 4399 N N . ALA A 1 563 ? 22.113 18.785 -39.507 1.00 90.06 563 ALA A N 1
ATOM 4400 C CA . ALA A 1 563 ? 21.315 19.708 -40.315 1.00 90.06 563 ALA A CA 1
ATOM 4401 C C . ALA A 1 563 ? 19.931 19.960 -39.689 1.00 90.06 563 ALA A C 1
ATOM 4403 O O . ALA A 1 563 ? 19.528 21.105 -39.534 1.00 90.06 563 ALA A O 1
ATOM 4404 N N . GLU A 1 564 ? 19.238 18.913 -39.234 1.00 90.00 564 GLU A N 1
ATOM 4405 C CA . GLU A 1 564 ? 17.928 19.060 -38.581 1.00 90.00 564 GLU A CA 1
ATOM 4406 C C . GLU A 1 564 ? 17.995 19.836 -37.254 1.00 90.00 564 GLU A C 1
ATOM 4408 O O . GLU A 1 564 ? 17.075 20.588 -36.927 1.00 90.00 564 GLU A O 1
ATOM 4413 N N . LEU A 1 565 ? 19.083 19.696 -36.486 1.00 88.06 565 LEU A N 1
ATOM 4414 C CA . LEU A 1 565 ? 19.290 20.487 -35.266 1.00 88.06 565 LEU A CA 1
ATOM 4415 C C . LEU A 1 565 ? 19.407 21.986 -35.585 1.00 88.06 565 LEU A C 1
ATOM 4417 O O . LEU A 1 565 ? 18.893 22.805 -34.817 1.00 88.06 565 LEU A O 1
ATOM 4421 N N . LEU A 1 566 ? 20.041 22.331 -36.713 1.00 85.25 566 LEU A N 1
ATOM 4422 C CA . LEU A 1 566 ? 20.172 23.706 -37.206 1.00 85.25 566 LEU A CA 1
ATOM 4423 C C . LEU A 1 566 ? 18.870 24.249 -37.818 1.00 85.25 566 LEU A C 1
ATOM 4425 O O . LEU A 1 566 ? 18.590 25.431 -37.658 1.00 85.25 566 LEU A O 1
ATOM 4429 N N . ASP A 1 567 ? 18.067 23.403 -38.466 1.00 81.69 567 ASP A N 1
ATOM 4430 C CA . ASP A 1 567 ? 16.791 23.785 -39.102 1.00 81.69 567 ASP A CA 1
ATOM 4431 C C . ASP A 1 567 ? 15.628 23.927 -38.097 1.00 81.69 567 ASP A C 1
ATOM 4433 O O . ASP A 1 567 ? 14.628 24.597 -38.349 1.00 81.69 567 ASP A O 1
ATOM 4437 N N . SER A 1 568 ? 15.734 23.303 -36.919 1.00 70.81 568 SER A N 1
ATOM 4438 C CA . SER A 1 568 ? 14.647 23.300 -35.936 1.00 70.81 568 SER A CA 1
ATOM 4439 C C . SER A 1 568 ? 14.248 24.713 -35.463 1.00 70.81 568 SER A C 1
ATOM 4441 O O . SER A 1 568 ? 15.093 25.573 -35.228 1.00 70.81 568 SER A O 1
ATOM 4443 N N . ASP A 1 569 ? 12.953 24.939 -35.186 1.00 56.62 569 ASP A N 1
ATOM 4444 C CA . ASP A 1 569 ? 12.390 26.190 -34.617 1.00 56.62 569 ASP A CA 1
ATOM 4445 C C . ASP A 1 569 ? 13.125 26.712 -33.360 1.00 56.62 569 ASP A C 1
ATOM 4447 O O . ASP A 1 569 ? 12.986 27.878 -32.969 1.00 56.62 569 ASP A O 1
ATOM 4451 N N . LYS A 1 570 ? 13.903 25.844 -32.697 1.00 53.59 570 LYS A N 1
ATOM 4452 C CA . LYS A 1 570 ? 14.796 26.187 -31.585 1.00 53.59 570 LYS A CA 1
ATOM 4453 C C . LYS A 1 570 ? 15.900 27.168 -32.013 1.00 53.59 570 LYS A C 1
ATOM 4455 O O . LYS A 1 570 ? 16.262 28.015 -31.203 1.00 53.59 570 LYS A O 1
ATOM 4460 N N . PHE A 1 571 ? 16.363 27.105 -33.262 1.00 56.12 571 PHE A N 1
ATOM 4461 C CA . PHE A 1 571 ? 17.362 27.992 -33.865 1.00 56.12 571 PHE A CA 1
ATOM 4462 C C . PHE A 1 571 ? 16.805 29.399 -34.158 1.00 56.12 571 PHE A C 1
ATOM 4464 O O . PHE A 1 571 ? 17.467 30.403 -33.902 1.00 56.12 571 PHE A O 1
ATOM 4471 N N . ASN A 1 572 ? 15.545 29.496 -34.597 1.00 54.62 572 ASN A N 1
ATOM 4472 C CA . ASN A 1 572 ? 14.980 30.738 -35.146 1.00 54.62 572 ASN A CA 1
ATOM 4473 C C . ASN A 1 572 ? 14.452 31.752 -34.107 1.00 54.62 572 ASN A C 1
ATOM 4475 O O . ASN A 1 572 ? 14.186 32.901 -34.462 1.00 54.62 572 ASN A O 1
ATOM 4479 N N . LYS A 1 573 ? 14.290 31.378 -32.826 1.00 49.59 573 LYS A N 1
ATOM 4480 C CA . LYS A 1 573 ? 13.625 32.231 -31.807 1.00 49.59 573 LYS A CA 1
ATOM 4481 C C . LYS A 1 573 ? 14.517 32.802 -30.697 1.00 49.59 573 LYS A C 1
ATOM 4483 O O . LYS A 1 573 ? 14.045 33.658 -29.956 1.00 49.59 573 LYS A O 1
ATOM 4488 N N . GLU A 1 574 ? 15.779 32.393 -30.574 1.00 46.88 574 GLU A N 1
ATOM 4489 C CA . GLU A 1 574 ? 16.664 32.804 -29.462 1.00 46.88 574 GLU A CA 1
ATOM 4490 C C . GLU A 1 574 ? 17.836 33.693 -29.909 1.00 46.88 574 GLU A C 1
ATOM 4492 O O . GLU A 1 574 ? 18.917 33.689 -29.332 1.00 46.88 574 GLU A O 1
ATOM 4497 N N . ASN A 1 575 ? 17.605 34.543 -30.912 1.00 48.19 575 ASN A N 1
ATOM 4498 C CA . ASN A 1 575 ? 18.581 35.526 -31.396 1.00 48.19 575 ASN A CA 1
ATOM 4499 C C . ASN A 1 575 ? 18.920 36.667 -30.392 1.00 48.19 575 ASN A C 1
ATOM 4501 O O . ASN A 1 575 ? 19.545 37.647 -30.799 1.00 48.19 575 ASN A O 1
ATOM 4505 N N . ASN A 1 576 ? 18.575 36.532 -29.101 1.00 46.31 576 ASN A N 1
ATOM 4506 C CA . ASN A 1 576 ? 18.604 37.579 -28.064 1.00 46.31 576 ASN A CA 1
ATOM 4507 C C . ASN A 1 576 ? 19.620 37.347 -26.911 1.00 46.31 576 ASN A C 1
ATOM 4509 O O . ASN A 1 576 ? 19.381 37.803 -25.794 1.00 46.31 576 ASN A O 1
ATOM 4513 N N . SER A 1 577 ? 20.757 36.677 -27.135 1.00 50.03 577 SER A N 1
ATOM 4514 C CA . SER A 1 577 ? 21.847 36.564 -26.138 1.00 50.03 577 SER A CA 1
ATOM 4515 C C . SER A 1 577 ? 23.190 37.156 -26.615 1.00 50.03 577 SER A C 1
ATOM 4517 O O . SER A 1 577 ? 23.433 37.265 -27.815 1.00 50.03 577 SER A O 1
ATOM 4519 N N . ASN A 1 578 ? 24.030 37.561 -25.645 1.00 52.25 578 ASN A N 1
ATOM 4520 C CA . ASN A 1 578 ? 25.264 38.369 -25.748 1.00 52.25 578 ASN A CA 1
ATOM 4521 C C . ASN A 1 578 ? 26.235 38.026 -26.907 1.00 52.25 578 ASN A C 1
ATOM 4523 O O . ASN A 1 578 ? 26.476 36.863 -27.224 1.00 52.25 578 ASN A O 1
ATOM 4527 N N . GLY A 1 579 ? 26.840 39.072 -27.490 1.00 55.47 579 GLY A N 1
ATOM 4528 C CA . GLY A 1 579 ? 27.454 39.075 -28.828 1.00 55.47 579 GLY A CA 1
ATOM 4529 C C . GLY A 1 579 ? 28.726 38.246 -29.069 1.00 55.47 579 GLY A C 1
ATOM 4530 O O . GLY A 1 579 ? 28.863 37.713 -30.163 1.00 55.47 579 GLY A O 1
ATOM 4531 N N . GLU A 1 580 ? 29.631 38.070 -28.100 1.00 56.03 580 GLU A N 1
ATOM 4532 C CA . GLU A 1 580 ? 30.933 37.415 -28.372 1.00 56.03 580 GLU A CA 1
ATOM 4533 C C . GLU A 1 580 ? 30.843 35.889 -28.549 1.00 56.03 580 GLU A C 1
ATOM 4535 O O . GLU A 1 580 ? 31.457 35.322 -29.452 1.00 56.03 580 GLU A O 1
ATOM 4540 N N . ALA A 1 581 ? 30.048 35.197 -27.728 1.00 56.81 581 ALA A N 1
ATOM 4541 C CA . ALA A 1 581 ? 29.863 33.748 -27.868 1.00 56.81 581 ALA A CA 1
ATOM 4542 C C . ALA A 1 581 ? 29.087 33.393 -29.152 1.00 56.81 581 ALA A C 1
ATOM 4544 O O . ALA A 1 581 ? 29.347 32.365 -29.774 1.00 56.81 581 ALA A O 1
ATOM 4545 N N . LYS A 1 582 ? 28.180 34.282 -29.582 1.00 62.44 582 LYS A N 1
ATOM 4546 C CA . LYS A 1 582 ? 27.373 34.136 -30.800 1.00 62.44 582 LYS A CA 1
ATOM 4547 C C . LYS A 1 582 ? 28.225 34.200 -32.067 1.00 62.44 582 LYS A C 1
ATOM 4549 O O . LYS A 1 582 ? 28.022 33.401 -32.978 1.00 62.44 582 LYS A O 1
ATOM 4554 N N . GLU A 1 583 ? 29.174 35.131 -32.118 1.00 63.25 583 GLU A N 1
ATOM 4555 C CA . GLU A 1 583 ? 30.058 35.306 -33.273 1.00 63.25 583 GLU A CA 1
ATOM 4556 C C . GLU A 1 583 ? 30.972 34.088 -33.464 1.00 63.25 583 GLU A C 1
ATOM 4558 O O . GLU A 1 583 ? 31.117 33.589 -34.580 1.00 63.25 583 GLU A O 1
ATOM 4563 N N . LYS A 1 584 ? 31.489 33.527 -32.362 1.00 75.62 584 LYS A N 1
ATOM 4564 C CA . LYS A 1 584 ? 32.319 32.318 -32.398 1.00 75.62 584 LYS A CA 1
ATOM 4565 C C . LYS A 1 584 ? 31.548 31.083 -32.878 1.00 75.62 584 LYS A C 1
ATOM 4567 O O . LYS A 1 584 ? 32.002 30.407 -33.796 1.00 75.62 584 LYS A O 1
ATOM 4572 N N . THR A 1 585 ? 30.383 30.788 -32.300 1.00 75.31 585 THR A N 1
ATOM 4573 C CA . THR A 1 585 ? 29.591 29.609 -32.698 1.00 75.31 585 THR A CA 1
ATOM 4574 C C . THR A 1 585 ? 29.027 29.753 -34.115 1.00 75.31 585 THR A C 1
ATOM 4576 O O . THR A 1 585 ? 28.982 28.777 -34.860 1.00 75.31 585 THR A O 1
ATOM 4579 N N . GLY A 1 586 ? 28.667 30.972 -34.535 1.00 78.50 586 GLY A N 1
ATOM 4580 C CA . GLY A 1 586 ? 28.268 31.256 -35.916 1.00 78.50 586 GLY A CA 1
ATOM 4581 C C . GLY A 1 586 ? 29.393 31.002 -36.924 1.00 78.50 586 GLY A C 1
ATOM 4582 O O . GLY A 1 586 ? 29.146 30.403 -37.972 1.00 78.50 586 GLY A O 1
ATOM 4583 N N . LEU A 1 587 ? 30.630 31.388 -36.588 1.00 82.38 587 LEU A N 1
ATOM 4584 C CA . LEU A 1 587 ? 31.806 31.097 -37.408 1.00 82.38 587 LEU A CA 1
ATOM 4585 C C . LEU A 1 587 ? 32.063 29.586 -37.510 1.00 82.38 587 LEU A C 1
ATOM 4587 O O . LEU A 1 587 ? 32.271 29.081 -38.608 1.00 82.38 587 LEU A O 1
ATOM 4591 N N . GLU A 1 588 ? 31.975 28.851 -36.398 1.00 85.50 588 GLU A N 1
ATOM 4592 C CA . GLU A 1 588 ? 32.159 27.391 -36.376 1.00 85.50 588 GLU A CA 1
ATOM 4593 C C . GLU A 1 588 ? 31.099 26.653 -37.221 1.00 85.50 588 GLU A C 1
ATOM 4595 O O . GLU A 1 588 ? 31.431 25.721 -37.960 1.00 85.50 588 GLU A O 1
ATOM 4600 N N . ILE A 1 589 ? 29.832 27.091 -37.180 1.00 86.06 589 ILE A N 1
ATOM 4601 C CA . ILE A 1 589 ? 28.765 26.557 -38.047 1.00 86.06 589 ILE A CA 1
ATOM 4602 C C . ILE A 1 589 ? 29.066 26.863 -39.516 1.00 86.06 589 ILE A C 1
ATOM 4604 O O . ILE A 1 589 ? 28.947 25.978 -40.367 1.00 86.06 589 ILE A O 1
ATOM 4608 N N . TRP A 1 590 ? 29.476 28.094 -39.829 1.00 85.69 590 TRP A N 1
ATOM 4609 C CA . TRP A 1 590 ? 29.817 28.480 -41.196 1.00 85.69 590 TRP A CA 1
ATOM 4610 C C . TRP A 1 590 ? 30.993 27.662 -41.740 1.00 85.69 590 TRP A C 1
ATOM 4612 O O . TRP A 1 590 ? 30.920 27.143 -42.854 1.00 85.69 590 TRP A O 1
ATOM 4622 N N . GLU A 1 591 ? 32.051 27.475 -40.949 1.00 86.94 591 GLU A N 1
ATOM 4623 C CA . GLU A 1 591 ? 33.195 26.640 -41.318 1.00 86.94 591 GLU A CA 1
ATOM 4624 C C . GLU A 1 591 ? 32.780 25.187 -41.570 1.00 86.94 591 GLU A C 1
ATOM 4626 O O . GLU A 1 591 ? 33.224 24.575 -42.548 1.00 86.94 591 GLU A O 1
ATOM 4631 N N . MET A 1 592 ? 31.904 24.637 -40.725 1.00 90.94 592 MET A N 1
ATOM 4632 C CA . MET A 1 592 ? 31.348 23.298 -40.907 1.00 90.94 592 MET A CA 1
ATOM 4633 C C . MET A 1 592 ? 30.566 23.184 -42.226 1.00 90.94 592 MET A C 1
ATOM 4635 O O . MET A 1 592 ? 30.851 22.290 -43.026 1.00 90.94 592 MET A O 1
ATOM 4639 N N . LEU A 1 593 ? 29.630 24.100 -42.495 1.00 88.31 593 LEU A N 1
ATOM 4640 C CA . LEU A 1 593 ? 28.830 24.102 -43.727 1.00 88.31 593 LEU A CA 1
ATOM 4641 C C . LEU A 1 593 ? 29.691 24.341 -44.976 1.00 88.31 593 LEU A C 1
ATOM 4643 O O . LEU A 1 593 ? 29.454 23.736 -46.025 1.00 88.31 593 LEU A O 1
ATOM 4647 N N . ASN A 1 594 ? 30.733 25.169 -44.874 1.00 88.00 594 ASN A N 1
ATOM 4648 C CA . ASN A 1 594 ? 31.687 25.379 -45.957 1.00 88.00 594 ASN A CA 1
ATOM 4649 C C . ASN A 1 594 ? 32.441 24.078 -46.281 1.00 88.00 594 ASN A C 1
ATOM 4651 O O . ASN A 1 594 ? 32.528 23.686 -47.447 1.00 88.00 594 ASN A O 1
ATOM 4655 N N . LYS A 1 595 ? 32.892 23.338 -45.257 1.00 89.38 595 LYS A N 1
ATOM 4656 C CA . LYS A 1 595 ? 33.490 22.004 -45.439 1.00 89.38 595 LYS A CA 1
ATOM 4657 C C . LYS A 1 595 ? 32.515 21.022 -46.099 1.00 89.38 595 LYS A C 1
ATOM 4659 O O . LYS A 1 595 ? 32.937 20.259 -46.965 1.00 89.38 595 LYS A O 1
ATOM 4664 N N . TRP A 1 596 ? 31.225 21.055 -45.753 1.00 91.25 596 TRP A N 1
ATOM 4665 C CA . TRP A 1 596 ? 30.204 20.226 -46.412 1.00 91.25 596 TRP A CA 1
ATOM 4666 C C . TRP A 1 596 ? 30.029 20.580 -47.889 1.00 91.25 596 TRP A C 1
ATOM 4668 O O . TRP A 1 596 ? 29.979 19.685 -48.730 1.00 91.25 596 TRP A O 1
ATOM 4678 N N . SER A 1 597 ? 30.003 21.873 -48.222 1.00 89.06 597 SER A N 1
ATOM 4679 C CA . SER A 1 597 ? 29.851 22.351 -49.603 1.00 89.06 597 SER A CA 1
ATOM 4680 C C . SER A 1 597 ? 31.015 21.950 -50.520 1.00 89.06 597 SER A C 1
ATOM 4682 O O . SER A 1 597 ? 30.818 21.739 -51.716 1.00 89.06 597 SER A O 1
ATOM 4684 N N . MET A 1 598 ? 32.207 21.781 -49.940 1.00 88.88 598 MET A N 1
ATOM 4685 C CA . MET A 1 598 ? 33.433 21.364 -50.626 1.00 88.88 598 MET A CA 1
ATOM 4686 C C . MET A 1 598 ? 33.668 19.846 -50.569 1.00 88.88 598 MET A C 1
ATOM 4688 O O . MET A 1 598 ? 34.681 19.357 -51.070 1.00 88.88 598 MET A O 1
ATOM 4692 N N . SER A 1 599 ? 32.757 19.085 -49.957 1.00 87.00 599 SER A N 1
ATOM 4693 C CA . SER A 1 599 ? 32.872 17.633 -49.845 1.00 87.00 599 SER A CA 1
ATOM 4694 C C . SER A 1 599 ? 32.819 16.963 -51.226 1.00 87.00 599 SER A C 1
ATOM 4696 O O . SER A 1 599 ? 32.001 17.358 -52.066 1.00 87.00 599 SER A O 1
ATOM 4698 N N . PRO A 1 600 ? 33.602 15.893 -51.477 1.00 85.44 600 PRO A N 1
ATOM 4699 C CA . PRO A 1 600 ? 33.471 15.092 -52.698 1.00 85.44 600 PRO A CA 1
ATOM 4700 C C . PRO A 1 600 ? 32.111 14.374 -52.800 1.00 85.44 600 PRO A C 1
ATOM 4702 O O . PRO A 1 600 ? 31.744 13.893 -53.870 1.00 85.44 600 PRO A O 1
ATOM 4705 N N . ILE A 1 601 ? 31.316 14.380 -51.730 1.00 87.94 601 ILE A N 1
ATOM 4706 C CA . ILE A 1 601 ? 30.080 13.612 -51.570 1.00 87.94 601 ILE A CA 1
ATOM 4707 C C . ILE A 1 601 ? 28.875 14.508 -51.803 1.00 87.94 601 ILE A C 1
ATOM 4709 O O . ILE A 1 601 ? 28.683 15.499 -51.100 1.00 87.94 601 ILE A O 1
ATOM 4713 N N . GLU A 1 602 ? 28.063 14.151 -52.794 1.00 87.69 602 GLU A N 1
ATOM 4714 C CA . GLU A 1 602 ? 26.946 14.973 -53.262 1.00 87.69 602 GLU A CA 1
ATOM 4715 C C . GLU A 1 602 ? 25.909 15.260 -52.179 1.00 87.69 602 GLU A C 1
ATOM 4717 O O . GLU A 1 602 ? 25.472 16.397 -52.038 1.00 87.69 602 GLU A O 1
ATOM 4722 N N . GLU A 1 603 ? 25.575 14.269 -51.358 1.00 87.31 603 GLU A N 1
ATOM 4723 C CA . GLU A 1 603 ? 24.584 14.424 -50.293 1.00 87.31 603 GLU A CA 1
ATOM 4724 C C . GLU A 1 603 ? 24.991 15.483 -49.259 1.00 87.31 603 GLU A C 1
ATOM 4726 O O . GLU A 1 603 ? 24.162 16.296 -48.854 1.00 87.31 603 GLU A O 1
ATOM 4731 N N . PHE A 1 604 ? 26.275 15.544 -48.881 1.00 90.19 604 PHE A N 1
ATOM 4732 C CA . PHE A 1 604 ? 26.772 16.573 -47.958 1.00 90.19 604 PHE A CA 1
ATOM 4733 C C . PHE A 1 604 ? 26.730 17.961 -48.599 1.00 90.19 604 PHE A C 1
ATOM 4735 O O . PHE A 1 604 ? 26.366 18.930 -47.933 1.00 90.19 604 PHE A O 1
ATOM 4742 N N . ARG A 1 605 ? 27.021 18.061 -49.904 1.00 90.75 605 ARG A N 1
ATOM 4743 C CA . ARG A 1 605 ? 26.864 19.322 -50.641 1.00 90.75 605 ARG A CA 1
ATOM 4744 C C . ARG A 1 605 ? 25.402 19.758 -50.674 1.00 90.75 605 ARG A C 1
ATOM 4746 O O . ARG A 1 605 ? 25.119 20.909 -50.366 1.00 90.75 605 ARG A O 1
ATOM 4753 N N . ASN A 1 606 ? 24.476 18.850 -50.969 1.00 87.62 606 ASN A N 1
ATOM 4754 C CA . ASN A 1 606 ? 23.045 19.152 -51.025 1.00 87.62 606 ASN A CA 1
ATOM 4755 C C . ASN A 1 606 ? 22.508 19.632 -49.667 1.00 87.62 606 ASN A C 1
ATOM 4757 O O . ASN A 1 606 ? 21.800 20.638 -49.622 1.00 87.62 606 ASN A O 1
ATOM 4761 N N . LEU A 1 607 ? 22.906 18.988 -48.563 1.00 86.88 607 LEU A N 1
ATOM 4762 C CA . LEU A 1 607 ? 22.570 19.444 -47.207 1.00 86.88 607 LEU A CA 1
ATOM 4763 C C . LEU A 1 607 ? 23.133 20.843 -46.919 1.00 86.88 607 LEU A C 1
ATOM 4765 O O . LEU A 1 607 ? 22.417 21.707 -46.418 1.00 86.88 607 LEU A O 1
ATOM 4769 N N . ALA A 1 608 ? 24.391 21.109 -47.289 1.00 86.06 608 ALA A N 1
ATOM 4770 C CA . ALA A 1 608 ? 24.997 22.430 -47.115 1.00 86.06 608 ALA A CA 1
ATOM 4771 C C . ALA A 1 608 ? 24.256 23.522 -47.896 1.00 86.06 608 ALA A C 1
ATOM 4773 O O . ALA A 1 608 ? 24.102 24.638 -47.407 1.00 86.06 608 ALA A O 1
ATOM 4774 N N . TRP A 1 609 ? 23.796 23.213 -49.110 1.00 84.62 609 TRP A N 1
ATOM 4775 C CA . TRP A 1 609 ? 23.036 24.144 -49.942 1.00 84.62 609 TRP A CA 1
ATOM 4776 C C . TRP A 1 609 ? 21.665 24.454 -49.342 1.00 84.62 609 TRP A C 1
ATOM 4778 O O . TRP A 1 609 ? 21.279 25.621 -49.305 1.00 84.62 609 TRP A O 1
ATOM 4788 N N . GLN A 1 610 ? 20.964 23.438 -48.830 1.00 82.88 610 GLN A N 1
ATOM 4789 C CA . GLN A 1 610 ? 19.682 23.609 -48.141 1.00 82.88 610 GLN A CA 1
ATOM 4790 C C . GLN A 1 610 ? 19.824 24.513 -46.909 1.00 82.88 610 GLN A C 1
ATOM 4792 O O . GLN A 1 610 ? 19.058 25.460 -46.763 1.00 82.88 610 GLN A O 1
ATOM 4797 N N . MET A 1 611 ? 20.855 24.291 -46.088 1.00 80.75 611 MET A N 1
ATOM 4798 C CA . MET A 1 611 ? 21.102 25.095 -44.883 1.00 80.75 611 MET A CA 1
ATOM 4799 C C . MET A 1 611 ? 21.588 26.518 -45.210 1.00 80.75 611 MET A C 1
ATOM 4801 O O . MET A 1 611 ? 21.116 27.491 -44.629 1.00 80.75 611 MET A O 1
ATOM 4805 N N . ASN A 1 612 ? 22.488 26.689 -46.186 1.00 74.00 612 ASN A N 1
ATOM 4806 C CA . ASN A 1 612 ? 22.979 28.015 -46.590 1.00 74.00 612 ASN A CA 1
ATOM 4807 C C . ASN A 1 612 ? 21.888 28.903 -47.212 1.00 74.00 612 ASN A C 1
ATOM 4809 O O . ASN A 1 612 ? 22.003 30.127 -47.159 1.00 74.00 612 ASN A O 1
ATOM 4813 N N . ALA A 1 613 ? 20.846 28.309 -47.802 1.00 61.94 613 ALA A N 1
ATOM 4814 C CA . ALA A 1 613 ? 19.680 29.039 -48.298 1.00 61.94 613 ALA A CA 1
ATOM 4815 C C . ALA A 1 613 ? 18.775 29.577 -47.171 1.00 61.94 613 ALA A C 1
ATOM 4817 O O . ALA A 1 613 ? 17.966 30.459 -47.436 1.00 61.94 613 ALA A O 1
ATOM 4818 N N . GLN A 1 614 ? 18.912 29.058 -45.946 1.00 57.53 614 GLN A N 1
ATOM 4819 C CA . GLN A 1 614 ? 18.153 29.474 -44.760 1.00 57.53 614 GLN A CA 1
ATOM 4820 C C . GLN A 1 614 ? 18.955 30.394 -43.820 1.00 57.53 614 GLN A C 1
ATOM 4822 O O . GLN A 1 614 ? 18.365 31.155 -43.060 1.00 57.53 614 GLN A O 1
ATOM 4827 N N . VAL A 1 615 ? 20.293 30.310 -43.849 1.00 52.09 615 VAL A N 1
ATOM 4828 C CA . VAL A 1 615 ? 21.211 31.134 -43.031 1.00 52.09 615 VAL A CA 1
ATOM 4829 C C . VAL A 1 615 ? 21.507 32.506 -43.671 1.00 52.09 615 VAL A C 1
ATOM 4831 O O . VAL A 1 615 ? 21.929 33.426 -42.970 1.00 52.09 615 VAL A O 1
ATOM 4834 N N . ARG A 1 616 ? 21.295 32.654 -44.986 1.00 44.19 616 ARG A N 1
ATOM 4835 C CA . 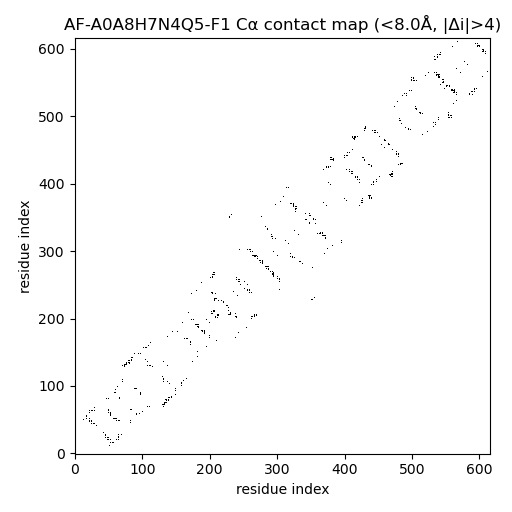ARG A 1 616 ? 21.279 33.950 -45.692 1.00 44.19 616 ARG A CA 1
ATOM 4836 C C . ARG A 1 616 ? 19.915 34.610 -45.576 1.00 44.19 616 ARG A C 1
ATOM 4838 O O . ARG A 1 616 ? 19.905 35.855 -45.458 1.00 44.19 616 ARG A O 1
#